Protein AF-A0A6J1PFW7-F1 (afdb_monomer_lite)

pLDDT: mean 73.04, std 25.64, range [28.91, 98.62]

Foldseek 3Di:
DDDLVPDWPCNLCVVLVNNVCVVLCVVVVCGPVNLLPDDLVCLCVSADPPNDDPVVSVSCLVSSVVVCVVVVHDDDVNSVVVVVDDDDDDDDDDDDDDDDDDDDDDDDDDDDDDDDDDDDDDDDDDDDDDPDDPPDDDDDDDDDDDDDDDDDDDDDDDDDDDDDDDDDDDDDDDDDDDDDDDPPPPPPPPPCVQPPPQVVLQVVLLVVLLPDPLVVLLCVDPLSVVLLVVCVPVLDDDPVNVVVSLVSVLVVSCVSDVDDDQSSQQSVLVVVCVSRVVDDSLQAWDQQDDPDPPRRDIDHDNVVVNVVVVVVCCVVVVDPDPVRVVVVVVDDDDDDPPVVLVVLLVVLLVCLQVDADPVVSVLSSLVSNVVVLVCCVVVVPPQDPVNSCVSNVSHCVDPCNVVSVPPPPPDD

Structure (mmCIF, N/CA/C/O backbone):
data_AF-A0A6J1PFW7-F1
#
_entry.id   AF-A0A6J1PFW7-F1
#
loop_
_atom_site.group_PDB
_atom_site.id
_atom_site.type_symbol
_atom_site.label_atom_id
_atom_site.label_alt_id
_atom_site.label_comp_id
_atom_site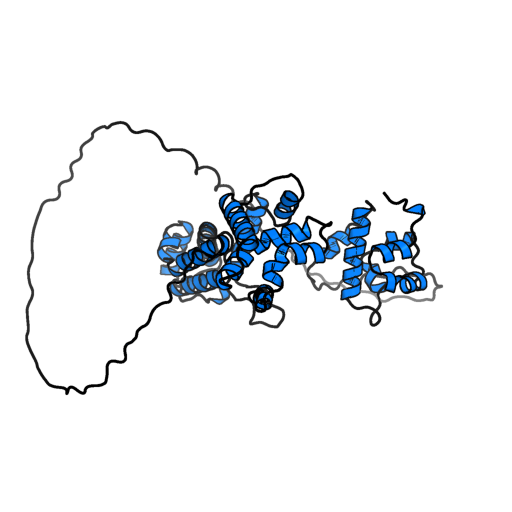.label_asym_id
_atom_site.label_entity_id
_atom_site.label_seq_id
_atom_site.pdbx_PDB_ins_code
_atom_site.Cartn_x
_atom_site.Cartn_y
_atom_site.Cartn_z
_atom_site.occupancy
_atom_site.B_iso_or_equiv
_atom_site.auth_seq_id
_atom_site.auth_comp_id
_atom_site.auth_asym_id
_atom_site.auth_atom_id
_atom_site.pdbx_PDB_model_num
ATOM 1 N N . MET A 1 1 ? 33.291 14.068 -22.274 1.00 55.75 1 MET A N 1
ATOM 2 C CA . MET A 1 1 ? 32.723 15.362 -21.840 1.00 55.75 1 MET A CA 1
ATOM 3 C C . MET A 1 1 ? 32.661 16.215 -23.092 1.00 55.75 1 MET A C 1
ATOM 5 O O . MET A 1 1 ? 33.705 16.369 -23.709 1.00 55.75 1 MET A O 1
ATOM 9 N N . MET A 1 2 ? 31.472 16.607 -23.556 1.00 68.06 2 MET A N 1
ATOM 10 C CA . MET A 1 2 ? 31.367 17.457 -24.751 1.00 68.06 2 MET A CA 1
ATOM 11 C C . MET A 1 2 ? 31.879 18.859 -24.410 1.00 68.06 2 MET A C 1
ATOM 13 O O . MET A 1 2 ? 31.658 19.324 -23.290 1.00 68.06 2 MET A O 1
ATOM 17 N N . ASP A 1 3 ? 32.567 19.518 -25.343 1.00 81.62 3 ASP A N 1
ATOM 18 C CA . ASP A 1 3 ? 32.932 20.921 -25.158 1.00 81.62 3 ASP A CA 1
ATOM 19 C C . ASP A 1 3 ? 31.689 21.786 -25.388 1.00 81.62 3 ASP A C 1
ATOM 21 O O . ASP A 1 3 ? 31.262 22.018 -26.520 1.00 81.62 3 ASP A O 1
ATOM 25 N N . LEU A 1 4 ? 31.090 22.238 -24.285 1.00 84.69 4 LEU A N 1
ATOM 26 C CA . LEU A 1 4 ? 29.874 23.052 -24.278 1.00 84.69 4 LEU A CA 1
ATOM 27 C C . LEU A 1 4 ? 30.026 24.365 -25.065 1.00 84.69 4 LEU A C 1
ATOM 29 O O . LEU A 1 4 ? 29.019 24.950 -25.446 1.00 84.69 4 LEU A O 1
ATOM 33 N N . LYS A 1 5 ? 31.257 24.817 -25.344 1.00 83.31 5 LYS A N 1
ATOM 34 C CA . LYS A 1 5 ? 31.524 26.030 -26.134 1.00 83.31 5 LYS A CA 1
ATOM 35 C C . LYS A 1 5 ? 31.172 25.902 -27.619 1.00 83.31 5 LYS A C 1
ATOM 37 O O . LYS A 1 5 ? 31.080 26.924 -28.289 1.00 83.31 5 LYS A O 1
ATOM 42 N N . MET A 1 6 ? 31.012 24.678 -28.124 1.00 90.31 6 MET A N 1
ATOM 43 C CA . MET A 1 6 ? 30.677 24.392 -29.527 1.00 90.31 6 MET A CA 1
ATOM 44 C C . MET A 1 6 ? 29.214 23.965 -29.728 1.00 90.31 6 MET A C 1
ATOM 46 O O . MET A 1 6 ? 28.805 23.743 -30.862 1.00 90.31 6 MET A O 1
ATOM 50 N N . LEU A 1 7 ? 28.435 23.806 -28.652 1.00 94.81 7 LEU A N 1
ATOM 51 C CA . LEU A 1 7 ? 27.073 23.271 -28.720 1.00 94.81 7 LEU A CA 1
ATOM 52 C C . LEU A 1 7 ? 26.054 24.376 -29.018 1.00 94.81 7 LEU A C 1
ATOM 54 O O . LEU A 1 7 ? 25.975 25.363 -28.287 1.00 94.81 7 LEU A O 1
ATOM 58 N N . THR A 1 8 ? 25.226 24.189 -30.043 1.00 96.81 8 THR A N 1
ATOM 59 C CA . THR A 1 8 ? 24.059 25.048 -30.284 1.00 96.81 8 THR A CA 1
ATOM 60 C C . THR A 1 8 ? 22.842 24.574 -29.478 1.00 96.81 8 THR A C 1
ATOM 62 O O . THR A 1 8 ? 22.792 23.440 -28.991 1.00 96.81 8 THR A O 1
ATOM 65 N N . VAL A 1 9 ? 21.813 25.422 -29.361 1.00 97.00 9 VAL A N 1
ATOM 66 C CA . VAL A 1 9 ? 20.511 25.009 -28.798 1.00 97.00 9 VAL A CA 1
ATOM 67 C C . VAL A 1 9 ? 19.882 23.896 -29.648 1.00 97.00 9 VAL A C 1
ATOM 69 O O . VAL A 1 9 ? 19.279 22.973 -29.105 1.00 97.00 9 VAL A O 1
ATOM 72 N N . GLU A 1 10 ? 20.085 23.925 -30.966 1.00 97.44 10 GLU A N 1
ATOM 73 C CA . GLU A 1 10 ? 19.604 22.896 -31.892 1.00 97.44 10 GLU A CA 1
ATOM 74 C C . GLU A 1 10 ? 20.256 21.532 -31.627 1.00 97.44 10 GLU A C 1
ATOM 76 O O . GLU A 1 10 ? 19.561 20.519 -31.593 1.00 97.44 10 GLU A O 1
ATOM 81 N N . ASP A 1 11 ? 21.565 21.489 -31.361 1.00 96.94 11 ASP A N 1
ATOM 82 C CA . ASP A 1 11 ? 22.269 20.250 -30.996 1.00 96.94 11 ASP A CA 1
ATOM 83 C C . ASP A 1 11 ? 21.753 19.672 -29.672 1.00 96.94 11 ASP A C 1
ATOM 85 O O . ASP A 1 11 ? 21.602 18.455 -29.528 1.00 96.94 11 ASP A O 1
ATOM 89 N N . ILE A 1 12 ? 21.447 20.531 -28.696 1.00 96.75 12 ILE A N 1
ATOM 90 C CA . ILE A 1 12 ? 20.869 20.109 -27.414 1.00 96.75 12 ILE A CA 1
ATOM 91 C C . ILE A 1 12 ? 19.459 19.542 -27.626 1.00 96.75 12 ILE A C 1
ATOM 93 O O . ILE A 1 12 ? 19.157 18.454 -27.132 1.00 96.75 12 ILE A O 1
ATOM 97 N N . LEU A 1 13 ? 18.612 20.221 -28.407 1.00 96.69 13 LEU A N 1
ATOM 98 C CA . LEU A 1 13 ? 17.257 19.760 -28.723 1.00 96.69 13 LEU A CA 1
ATOM 99 C C . LEU A 1 13 ? 17.258 18.445 -29.522 1.00 96.69 13 LEU A C 1
ATOM 101 O O . LEU A 1 13 ? 16.447 17.567 -29.219 1.00 96.69 13 LEU A O 1
ATOM 105 N N . LYS A 1 14 ? 18.199 18.256 -30.459 1.00 96.44 14 LYS A N 1
ATOM 106 C CA . LYS A 1 14 ? 18.432 16.985 -31.177 1.00 96.44 14 LYS A CA 1
ATOM 107 C C . LYS A 1 14 ? 18.794 15.856 -30.218 1.00 96.44 14 LYS A C 1
ATOM 109 O O . LYS A 1 14 ? 18.128 14.824 -30.211 1.00 96.44 14 LYS A O 1
ATOM 114 N N . ASN A 1 15 ? 19.780 16.077 -29.347 1.00 94.94 15 ASN A N 1
ATOM 115 C CA . ASN A 1 15 ? 20.181 15.110 -28.317 1.00 94.94 15 ASN A CA 1
ATOM 116 C C . ASN A 1 15 ? 19.056 14.811 -27.305 1.00 94.94 15 ASN A C 1
ATOM 118 O O . ASN A 1 15 ? 19.010 13.729 -26.722 1.00 94.94 15 ASN A O 1
ATOM 122 N N . MET A 1 16 ? 18.127 15.748 -27.108 1.00 96.19 16 MET A N 1
ATOM 123 C CA . MET A 1 16 ? 16.919 15.562 -26.305 1.00 96.19 16 MET A CA 1
ATOM 124 C C . MET A 1 16 ? 15.757 14.906 -27.073 1.00 96.19 16 MET A C 1
ATOM 126 O O . MET A 1 16 ? 14.728 14.663 -26.452 1.00 96.19 16 MET A O 1
ATOM 130 N N . GLU A 1 17 ? 15.866 14.563 -28.361 1.00 96.25 17 GLU A N 1
ATOM 131 C CA . GLU A 1 17 ? 14.749 14.057 -29.194 1.00 96.25 17 GLU A CA 1
ATOM 132 C C . GLU A 1 17 ? 13.573 15.061 -29.308 1.00 96.25 17 GLU A C 1
ATOM 134 O O . GLU A 1 17 ? 12.401 14.682 -29.397 1.00 96.25 17 GLU A O 1
ATOM 139 N N . MET A 1 18 ? 13.877 16.362 -29.266 1.00 95.94 18 MET A N 1
ATOM 140 C CA . MET A 1 18 ? 12.913 17.472 -29.268 1.00 95.94 18 MET A CA 1
ATOM 141 C C . MET A 1 18 ? 13.126 18.434 -30.454 1.00 95.94 18 MET A C 1
ATOM 143 O O . MET A 1 18 ? 12.781 19.608 -30.371 1.00 95.94 18 MET A O 1
ATOM 147 N N . SER A 1 19 ? 13.656 17.944 -31.580 1.00 96.12 19 SER A N 1
ATOM 148 C CA . SER A 1 19 ? 13.977 18.747 -32.777 1.00 96.12 19 SER A CA 1
ATOM 149 C C . SER A 1 19 ? 12.834 19.580 -33.360 1.00 96.12 19 SER A C 1
ATOM 151 O O . SER A 1 19 ? 13.060 20.632 -33.948 1.00 96.12 19 SER A O 1
ATOM 153 N N . HIS A 1 20 ? 11.583 19.167 -33.152 1.00 94.88 20 HIS A N 1
ATOM 154 C CA . HIS A 1 20 ? 10.405 19.946 -33.548 1.00 94.88 20 HIS A CA 1
ATOM 155 C C . HIS A 1 20 ? 10.293 21.304 -32.820 1.00 94.88 20 HIS A C 1
ATOM 157 O O . HIS A 1 20 ? 9.489 22.142 -33.218 1.00 94.88 20 HIS A O 1
ATOM 163 N N . LEU A 1 21 ? 11.096 21.537 -31.774 1.00 95.25 21 LEU A N 1
ATOM 164 C CA . LEU A 1 21 ? 11.181 22.804 -31.048 1.00 95.25 21 LEU A CA 1
ATOM 165 C C . LEU A 1 21 ? 12.266 23.757 -31.573 1.00 95.25 21 LEU A C 1
ATOM 167 O O . LEU A 1 21 ? 12.290 24.906 -31.141 1.00 95.25 21 LEU A O 1
ATOM 171 N N . GLU A 1 22 ? 13.144 23.326 -32.487 1.00 96.00 22 GLU A N 1
ATOM 172 C CA . GLU A 1 22 ? 14.289 24.124 -32.969 1.00 96.00 22 GLU A CA 1
ATOM 173 C C . GLU A 1 22 ? 13.843 25.491 -33.509 1.00 96.00 22 GLU A C 1
ATOM 175 O O . GLU A 1 22 ? 14.268 26.537 -33.013 1.00 96.00 22 GLU A O 1
ATOM 180 N N . SER A 1 23 ? 12.889 25.497 -34.446 1.00 94.56 23 SER A N 1
ATOM 181 C CA . SER A 1 23 ? 12.319 26.733 -34.997 1.00 94.56 23 SER A CA 1
ATOM 182 C C . SER A 1 23 ? 11.621 27.586 -33.937 1.00 94.56 23 SER A C 1
ATOM 184 O O . SER A 1 23 ? 11.619 28.807 -34.040 1.00 94.56 23 SER A O 1
ATOM 186 N N . HIS A 1 24 ? 11.039 26.973 -32.904 1.00 95.06 24 HIS A N 1
ATOM 187 C CA . HIS A 1 24 ? 10.330 27.705 -31.856 1.00 95.06 24 HIS A CA 1
ATOM 188 C C . HIS A 1 24 ? 11.292 28.433 -30.912 1.00 95.06 24 HIS A C 1
ATOM 190 O O . HIS A 1 24 ? 11.089 29.610 -30.623 1.00 95.06 24 HIS A O 1
ATOM 196 N N . PHE A 1 25 ? 12.376 27.780 -30.487 1.00 95.56 25 PHE A N 1
ATOM 197 C CA . PHE A 1 25 ? 13.414 28.413 -29.666 1.00 95.56 25 PHE A CA 1
ATOM 198 C C . PHE A 1 25 ? 14.147 29.517 -30.441 1.00 95.56 25 PHE A C 1
ATOM 200 O O . PHE A 1 25 ? 14.358 30.602 -29.897 1.00 95.56 25 PHE A O 1
ATOM 207 N N . SER A 1 26 ? 14.426 29.286 -31.729 1.00 95.62 26 SER A N 1
ATOM 208 C CA . SER A 1 26 ? 14.995 30.290 -32.637 1.00 95.62 26 SER A CA 1
ATOM 209 C C . SER A 1 26 ? 14.078 31.515 -32.794 1.00 95.62 26 SER A C 1
ATOM 211 O O . SER A 1 26 ? 14.507 32.644 -32.559 1.00 95.62 26 SER A O 1
ATOM 213 N N . ASN A 1 27 ? 12.781 31.308 -33.067 1.00 95.12 27 ASN A N 1
ATOM 214 C CA . ASN A 1 27 ? 11.793 32.388 -33.210 1.00 95.12 27 ASN A CA 1
ATOM 215 C C . ASN A 1 27 ? 11.582 33.212 -31.926 1.00 95.12 27 ASN A C 1
ATOM 217 O O . ASN A 1 27 ? 11.218 34.382 -32.009 1.00 95.12 27 ASN A O 1
ATOM 221 N N . ASN A 1 28 ? 11.801 32.621 -30.746 1.00 95.06 28 ASN A N 1
ATOM 222 C CA . ASN A 1 28 ? 11.724 33.317 -29.456 1.00 95.06 28 ASN A CA 1
ATOM 223 C C . ASN A 1 28 ? 13.066 33.939 -29.021 1.00 95.06 28 ASN A C 1
ATOM 225 O O . ASN A 1 28 ? 13.154 34.478 -27.920 1.00 95.06 28 ASN A O 1
ATOM 229 N N . GLY A 1 29 ? 14.111 33.873 -29.857 1.00 95.44 29 GLY A N 1
ATOM 230 C CA . GLY A 1 29 ? 15.423 34.451 -29.556 1.00 95.44 29 GLY A CA 1
ATOM 231 C C . GLY A 1 29 ? 16.147 33.780 -28.384 1.00 95.44 29 GLY A C 1
ATOM 232 O O . GLY A 1 29 ? 16.967 34.424 -27.730 1.00 95.44 29 GLY A O 1
ATOM 233 N N . VAL A 1 30 ? 15.841 32.511 -28.089 1.00 96.62 30 VAL A N 1
ATOM 234 C CA . VAL A 1 30 ? 16.453 31.775 -26.975 1.00 96.62 30 VAL A CA 1
ATOM 235 C C . VAL A 1 30 ? 17.848 31.307 -27.387 1.00 96.62 30 VAL A C 1
ATOM 237 O O . VAL A 1 30 ? 18.009 30.258 -28.010 1.00 96.62 30 VAL A O 1
ATOM 240 N N . ASP A 1 31 ? 18.862 32.095 -27.035 1.00 96.38 31 ASP A N 1
ATOM 241 C CA . ASP A 1 31 ? 20.266 31.727 -27.216 1.00 96.38 31 ASP A CA 1
ATOM 242 C C . ASP A 1 31 ? 20.717 30.644 -2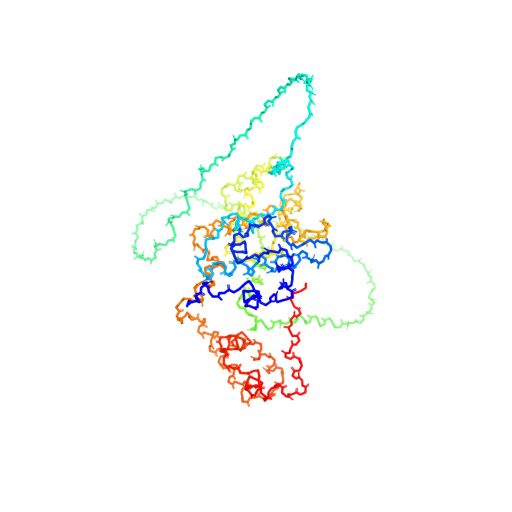6.213 1.00 96.38 31 ASP A C 1
ATOM 244 O O . ASP A 1 31 ? 19.994 30.279 -25.281 1.00 96.38 31 ASP A O 1
ATOM 248 N N . LEU A 1 32 ? 21.934 30.116 -26.391 1.00 95.62 32 LEU A N 1
ATOM 249 C CA . LEU A 1 32 ? 22.483 29.074 -25.513 1.00 95.62 32 LEU A CA 1
ATOM 250 C C . LEU A 1 32 ? 22.517 29.519 -24.043 1.00 95.62 32 LEU A C 1
ATOM 252 O O . LEU A 1 32 ? 22.197 28.735 -23.153 1.00 95.62 32 LEU A O 1
ATOM 256 N N . ASN A 1 33 ? 22.889 30.773 -23.775 1.00 95.06 33 ASN A N 1
ATOM 257 C CA . ASN A 1 33 ? 22.980 31.279 -22.411 1.00 95.06 33 ASN A CA 1
ATOM 258 C C . ASN A 1 33 ? 21.593 31.392 -21.756 1.00 95.06 33 ASN A C 1
ATOM 260 O O . ASN A 1 33 ? 21.426 31.008 -20.601 1.00 95.06 33 ASN A O 1
ATOM 264 N N . THR A 1 34 ? 20.581 31.846 -22.493 1.00 95.94 34 THR A N 1
ATOM 265 C CA . THR A 1 34 ? 19.186 31.875 -22.035 1.00 95.94 34 THR A CA 1
ATOM 266 C C . THR A 1 34 ? 18.668 30.458 -21.812 1.00 95.94 34 THR A C 1
ATOM 268 O O . THR A 1 34 ? 18.099 30.189 -20.756 1.00 95.94 34 THR A O 1
ATOM 271 N N . PHE A 1 35 ? 18.935 29.530 -22.741 1.00 96.31 35 PHE A N 1
ATOM 272 C CA . PHE A 1 35 ? 18.545 28.122 -22.631 1.00 96.31 35 PHE A CA 1
ATOM 273 C C . PHE A 1 35 ? 19.096 27.466 -21.359 1.00 96.31 35 PHE A C 1
ATOM 275 O O . PHE A 1 35 ? 18.350 26.809 -20.642 1.00 96.31 35 PHE A O 1
ATOM 282 N N . LEU A 1 36 ? 20.383 27.660 -21.050 1.00 94.94 36 LEU A N 1
ATOM 283 C CA . LEU A 1 36 ? 21.030 27.071 -19.870 1.00 94.94 36 LEU A CA 1
ATOM 284 C C . LEU A 1 36 ? 20.589 27.698 -18.535 1.00 94.94 36 LEU A C 1
ATOM 286 O O . LEU A 1 36 ? 20.841 27.119 -17.480 1.00 94.94 36 LEU A O 1
ATOM 290 N N . ASN A 1 37 ? 19.940 28.865 -18.567 1.00 94.56 37 ASN A N 1
ATOM 291 C CA . ASN A 1 37 ? 19.462 29.580 -17.382 1.00 94.56 37 ASN A CA 1
ATOM 292 C C . ASN A 1 37 ? 17.928 29.533 -17.220 1.00 94.56 37 ASN A C 1
ATOM 294 O O . ASN A 1 37 ? 17.387 30.261 -16.385 1.00 94.56 37 ASN A O 1
ATOM 298 N N . LEU A 1 38 ? 17.220 28.678 -17.973 1.00 95.31 38 LEU A N 1
ATOM 299 C CA . LEU A 1 38 ? 15.758 28.597 -17.909 1.00 95.31 38 LEU A CA 1
ATOM 300 C C . LEU A 1 38 ? 15.251 28.176 -16.525 1.00 95.31 38 LEU A C 1
ATOM 302 O O . LEU A 1 38 ? 15.610 27.118 -15.994 1.00 95.31 38 LEU A O 1
ATOM 306 N N . THR A 1 39 ? 14.349 28.985 -15.969 1.00 92.19 39 THR A N 1
ATOM 307 C CA . THR A 1 39 ? 13.608 28.680 -14.741 1.00 92.19 39 THR A CA 1
ATOM 308 C C . THR A 1 39 ? 12.314 27.913 -15.049 1.00 92.19 39 THR A C 1
ATOM 310 O O . THR A 1 39 ? 11.749 28.061 -16.137 1.00 92.19 39 THR A O 1
ATOM 313 N N . PRO A 1 40 ? 11.754 27.146 -14.089 1.00 88.31 40 PRO A N 1
ATOM 314 C CA . PRO A 1 40 ? 10.464 26.476 -14.278 1.00 88.31 40 PRO A CA 1
ATOM 315 C C . PRO A 1 40 ? 9.321 27.430 -14.652 1.00 88.31 40 PRO A C 1
ATOM 317 O O . PRO A 1 40 ? 8.431 27.052 -15.406 1.00 88.31 40 PRO A O 1
ATOM 320 N N . SER A 1 41 ? 9.354 28.678 -14.169 1.00 90.19 41 SER A N 1
ATOM 321 C CA . SER A 1 41 ? 8.343 29.701 -14.466 1.00 90.19 41 SER A CA 1
ATOM 322 C C . SER A 1 41 ? 8.431 30.277 -15.884 1.00 90.19 41 SER A C 1
ATOM 324 O O . SER A 1 41 ? 7.430 30.773 -16.393 1.00 90.19 41 SER A O 1
ATOM 326 N N . GLN A 1 42 ? 9.589 30.192 -16.545 1.00 92.88 42 GLN A N 1
ATOM 327 C CA . GLN A 1 42 ? 9.755 30.620 -17.939 1.00 92.88 42 GLN A CA 1
ATOM 328 C C . GLN A 1 42 ? 9.252 29.571 -18.938 1.00 92.88 42 GLN A C 1
ATOM 330 O O . GLN A 1 42 ? 8.884 29.922 -20.057 1.00 92.88 42 GLN A O 1
ATOM 335 N N . ILE A 1 43 ? 9.189 28.294 -18.550 1.00 90.56 43 ILE A N 1
ATOM 336 C CA . ILE A 1 43 ? 8.799 27.208 -19.458 1.00 90.56 43 ILE A CA 1
ATOM 337 C C . ILE A 1 43 ? 7.347 27.371 -19.955 1.00 90.56 43 ILE A C 1
ATOM 339 O O . ILE A 1 43 ? 7.163 27.381 -21.167 1.00 90.56 43 ILE A O 1
ATOM 343 N N . PRO A 1 44 ? 6.317 27.625 -19.124 1.00 89.62 44 PRO A N 1
ATOM 344 C CA . PRO A 1 44 ? 4.967 27.900 -19.632 1.00 89.62 44 PRO A CA 1
ATOM 345 C C . PRO A 1 44 ? 4.884 29.091 -20.602 1.00 89.62 44 PRO A C 1
ATOM 347 O O . PRO A 1 44 ? 4.057 29.078 -21.509 1.00 89.62 44 PRO A O 1
ATOM 350 N N . VAL A 1 45 ? 5.757 30.097 -20.449 1.00 91.56 45 VAL A N 1
ATOM 351 C CA . VAL A 1 45 ? 5.844 31.260 -21.354 1.00 91.56 45 VAL A CA 1
ATOM 352 C C . VAL A 1 45 ? 6.489 30.878 -22.689 1.00 91.56 45 VAL A C 1
ATOM 354 O O . VAL A 1 45 ? 6.039 31.328 -23.738 1.00 91.56 45 VAL A O 1
ATOM 357 N N . LEU A 1 46 ? 7.502 30.006 -22.663 1.00 91.69 46 LEU A N 1
ATOM 358 C CA . LEU A 1 46 ? 8.121 29.442 -23.865 1.00 91.69 46 LEU A CA 1
ATOM 359 C C . LEU A 1 46 ? 7.237 28.425 -24.591 1.00 91.69 46 LEU A C 1
ATOM 361 O O . LEU A 1 46 ? 7.496 28.152 -25.753 1.00 91.69 46 LEU A O 1
ATOM 365 N N . PHE A 1 47 ? 6.202 27.871 -23.964 1.00 90.88 47 PHE A N 1
ATOM 366 C CA . PHE A 1 47 ? 5.323 26.868 -24.575 1.00 90.88 47 PHE A CA 1
ATOM 367 C C . PHE A 1 47 ? 3.846 27.297 -24.504 1.00 90.88 47 PHE A C 1
ATOM 369 O O . PHE A 1 47 ? 3.043 26.618 -23.856 1.00 90.88 47 PHE A O 1
ATOM 376 N N . PRO A 1 48 ? 3.463 28.417 -25.149 1.00 83.94 48 PRO A N 1
ATOM 377 C CA . PRO A 1 48 ? 2.110 28.947 -25.054 1.00 83.94 48 PRO A CA 1
ATOM 378 C C . PRO A 1 48 ? 1.084 27.982 -25.660 1.00 83.94 48 PRO A C 1
ATOM 380 O O . PRO A 1 48 ? 1.262 27.440 -26.756 1.00 83.94 48 PRO A O 1
ATOM 383 N N . THR A 1 49 ? -0.031 27.799 -24.957 1.00 77.75 49 THR A N 1
ATOM 384 C CA . THR A 1 49 ? -1.222 27.142 -25.499 1.00 77.75 49 THR A CA 1
ATOM 385 C C . THR A 1 49 ? -1.898 28.058 -26.535 1.00 77.75 49 THR A C 1
ATOM 387 O O . THR A 1 49 ? -1.852 29.281 -26.391 1.00 77.75 49 THR A O 1
ATOM 390 N N . PRO A 1 50 ? -2.525 27.515 -27.598 1.00 83.81 50 PRO A N 1
ATOM 391 C CA . PRO A 1 50 ? -2.803 26.098 -27.851 1.00 83.81 50 PRO A CA 1
ATOM 392 C C . PRO A 1 50 ? -1.689 25.335 -28.593 1.00 83.81 50 PRO A C 1
ATOM 394 O O . PRO A 1 50 ? -1.852 24.142 -28.828 1.00 83.81 50 PRO A O 1
ATOM 397 N N . SER A 1 51 ? -0.585 25.985 -28.979 1.00 87.25 51 SER A N 1
ATOM 398 C CA . SER A 1 51 ? 0.436 25.396 -29.865 1.00 87.25 51 SER A CA 1
ATOM 399 C C . SER A 1 51 ? 1.187 24.198 -29.272 1.00 87.25 51 SER A C 1
ATOM 401 O O . SER A 1 51 ? 1.718 23.385 -30.023 1.00 87.25 51 SER A O 1
ATOM 403 N N . PHE A 1 52 ? 1.227 24.085 -27.942 1.00 90.94 52 PHE A N 1
ATOM 404 C CA . PHE A 1 52 ? 1.876 22.992 -27.218 1.00 90.94 52 PHE A CA 1
ATOM 405 C C . PHE A 1 52 ? 0.956 22.426 -26.142 1.00 90.94 52 PHE A C 1
ATOM 407 O O . PHE A 1 52 ? 0.204 23.164 -25.500 1.00 90.94 52 PHE A O 1
ATOM 414 N N . THR A 1 53 ? 1.032 21.115 -25.910 1.00 89.38 53 THR A N 1
ATOM 415 C CA . THR A 1 53 ? 0.280 20.476 -24.829 1.00 89.38 53 THR A CA 1
ATOM 416 C C . THR A 1 53 ? 1.027 20.590 -23.498 1.00 89.38 53 THR A C 1
ATOM 418 O O . THR A 1 53 ? 2.252 20.718 -23.446 1.00 89.38 53 THR A O 1
ATOM 421 N N . ILE A 1 54 ? 0.299 20.447 -22.387 1.00 86.12 54 ILE A N 1
ATOM 422 C CA . ILE A 1 54 ? 0.895 20.308 -21.044 1.00 86.12 54 ILE A CA 1
ATOM 423 C C . ILE A 1 54 ? 1.855 19.097 -20.997 1.00 86.12 54 ILE A C 1
ATOM 425 O O . ILE A 1 54 ? 2.867 19.126 -20.297 1.00 86.12 54 ILE A O 1
ATOM 429 N N . GLY A 1 55 ? 1.583 18.051 -21.788 1.00 86.38 55 GLY A N 1
ATOM 430 C CA . GLY A 1 55 ? 2.468 16.894 -21.934 1.00 86.38 55 GLY A CA 1
ATOM 431 C C . GLY A 1 55 ? 3.824 17.249 -22.549 1.00 86.38 55 GLY A C 1
ATOM 432 O O . GLY A 1 55 ? 4.847 16.756 -22.076 1.00 86.38 55 GLY A O 1
ATOM 433 N N . ASP A 1 56 ? 3.854 18.145 -23.539 1.00 87.62 56 ASP A N 1
ATOM 434 C CA . ASP A 1 56 ? 5.093 18.594 -24.188 1.00 87.62 56 ASP A CA 1
ATOM 435 C C . ASP A 1 56 ? 5.947 19.441 -23.240 1.00 87.62 56 ASP A C 1
ATOM 437 O O . ASP A 1 56 ? 7.158 19.227 -23.152 1.00 87.62 56 ASP A O 1
ATOM 441 N N . GLN A 1 57 ? 5.314 20.319 -22.452 1.00 91.56 57 GLN A N 1
ATOM 442 C CA . GLN A 1 57 ? 5.983 21.090 -21.396 1.00 91.56 57 GLN A CA 1
ATOM 443 C C . GLN A 1 57 ? 6.648 20.168 -20.363 1.00 91.56 57 GLN A C 1
ATOM 445 O O . GLN A 1 57 ? 7.836 20.310 -20.068 1.00 91.56 57 GLN A O 1
ATOM 450 N N . LEU A 1 58 ? 5.915 19.170 -19.854 1.00 88.12 58 LEU A N 1
ATOM 451 C CA . LEU A 1 58 ? 6.442 18.191 -18.896 1.00 88.12 58 LEU A CA 1
ATOM 452 C C . LEU A 1 58 ? 7.545 17.312 -19.510 1.00 88.12 58 LEU A C 1
ATOM 454 O O . LEU A 1 58 ? 8.544 17.010 -18.851 1.00 88.12 58 LEU A O 1
ATOM 458 N N . LYS A 1 59 ? 7.401 16.905 -20.777 1.00 93.44 59 LYS A N 1
ATOM 459 C CA . LYS A 1 59 ? 8.417 16.135 -21.511 1.00 93.44 59 LYS A CA 1
ATOM 460 C C . LYS A 1 59 ? 9.704 16.946 -21.687 1.00 93.44 59 LYS A C 1
ATOM 462 O O . LYS A 1 59 ? 10.788 16.407 -21.449 1.00 93.44 59 LYS A O 1
ATOM 467 N N . PHE A 1 60 ? 9.587 18.229 -22.039 1.00 95.62 60 PHE A N 1
ATOM 468 C CA . PHE A 1 60 ? 10.713 19.157 -22.111 1.00 95.62 60 PHE A CA 1
ATOM 469 C C . PHE A 1 60 ? 11.377 19.337 -20.741 1.00 95.62 60 PHE A C 1
ATOM 471 O O . PHE A 1 60 ? 12.578 19.102 -20.639 1.00 95.62 60 PHE A O 1
ATOM 478 N N . MET A 1 61 ? 10.615 19.646 -19.681 1.00 94.00 61 MET A N 1
ATOM 479 C CA . MET A 1 61 ? 11.145 19.809 -18.316 1.00 94.00 61 MET A CA 1
ATOM 480 C C . MET A 1 61 ? 11.978 18.605 -17.867 1.00 94.00 61 MET A C 1
ATOM 482 O O . MET A 1 61 ? 13.123 18.773 -17.460 1.00 94.00 61 MET A O 1
ATOM 486 N N . ASN A 1 62 ? 11.443 17.387 -17.993 1.00 91.19 62 ASN A N 1
ATOM 487 C CA . ASN A 1 62 ? 12.131 16.163 -17.567 1.00 91.19 62 ASN A CA 1
ATOM 488 C C . ASN A 1 62 ? 13.457 15.929 -18.317 1.00 91.19 62 ASN A C 1
ATOM 490 O O . ASN A 1 62 ? 14.473 15.566 -17.713 1.00 91.19 62 ASN A O 1
ATOM 494 N N . LYS A 1 63 ? 13.464 16.143 -19.640 1.00 95.06 63 LYS A N 1
ATOM 495 C CA . LYS A 1 63 ? 14.668 16.006 -20.474 1.00 95.06 63 LYS A CA 1
ATOM 496 C C . LYS A 1 63 ? 15.676 17.135 -20.218 1.00 95.06 63 LYS A C 1
ATOM 498 O O . LYS A 1 63 ? 16.866 16.848 -20.126 1.00 95.06 63 LYS A O 1
ATOM 503 N N . TYR A 1 64 ? 15.217 18.371 -20.011 1.00 95.25 64 TYR A N 1
ATOM 504 C CA . TYR A 1 64 ? 16.058 19.517 -19.655 1.00 95.25 64 TYR A CA 1
ATOM 505 C C . TYR A 1 64 ? 16.742 19.312 -18.294 1.00 95.25 64 TYR A C 1
ATOM 507 O O . TYR A 1 64 ? 17.962 19.425 -18.202 1.00 95.25 64 TYR A O 1
ATOM 515 N N . THR A 1 65 ? 16.005 18.893 -17.255 1.00 91.19 65 THR A N 1
ATOM 516 C CA . THR A 1 65 ? 16.604 18.550 -15.951 1.00 91.19 65 THR A CA 1
ATOM 517 C C . THR A 1 65 ? 17.664 17.461 -16.101 1.00 91.19 65 THR A C 1
ATOM 519 O O . THR A 1 65 ? 18.762 17.594 -15.564 1.00 91.19 65 THR A O 1
ATOM 522 N N . SER A 1 66 ? 17.369 16.409 -16.872 1.00 92.06 66 SER A N 1
ATOM 523 C CA . SER A 1 66 ? 18.310 15.308 -17.117 1.00 92.06 66 SER A CA 1
ATOM 524 C C . SER A 1 66 ? 19.591 15.798 -17.801 1.00 92.06 66 SER A C 1
ATOM 526 O O . SER A 1 66 ? 20.687 15.479 -17.346 1.00 92.06 66 SER A O 1
ATOM 528 N N . PHE A 1 67 ? 19.462 16.634 -18.835 1.00 94.12 67 PHE A N 1
ATOM 529 C CA . PHE A 1 67 ? 20.586 17.257 -19.537 1.00 94.12 67 PHE A CA 1
ATOM 530 C C . PHE A 1 67 ? 21.461 18.108 -18.601 1.00 94.12 67 PHE A C 1
ATOM 532 O O . PHE A 1 67 ? 22.688 17.969 -18.618 1.00 94.12 67 PHE A O 1
ATOM 539 N N . MET A 1 68 ? 20.852 18.937 -17.748 1.00 92.06 68 MET A N 1
ATOM 540 C CA . MET A 1 68 ? 21.585 19.778 -16.795 1.00 92.06 68 MET A CA 1
ATOM 541 C C . MET A 1 68 ? 22.341 18.938 -15.751 1.00 92.06 68 MET A C 1
ATOM 543 O O . MET A 1 68 ? 23.520 19.201 -15.499 1.00 92.06 68 MET A O 1
ATOM 547 N N . VAL A 1 69 ? 21.720 17.873 -15.213 1.00 89.75 69 VAL A N 1
ATOM 548 C CA . VAL A 1 69 ? 22.380 16.934 -14.281 1.00 89.75 69 VAL A CA 1
ATOM 549 C C . VAL A 1 69 ? 23.567 16.247 -14.961 1.00 89.75 69 VAL A C 1
ATOM 551 O O . VAL A 1 69 ? 24.672 16.241 -14.417 1.00 89.75 69 VAL A O 1
ATOM 554 N N . SER A 1 70 ? 23.366 15.682 -16.157 1.00 89.50 70 SER A N 1
ATOM 555 C CA . SER A 1 70 ? 24.400 14.922 -16.871 1.00 89.50 70 SER A CA 1
ATOM 556 C C . SER A 1 70 ? 25.627 15.759 -17.237 1.00 89.50 70 SER A C 1
ATOM 558 O O . SER A 1 70 ? 26.740 15.233 -17.238 1.00 89.50 70 SER A O 1
ATOM 560 N N . ASN A 1 71 ? 25.450 17.057 -17.497 1.00 89.12 71 ASN A N 1
ATOM 561 C CA . ASN A 1 71 ? 26.545 17.976 -17.817 1.00 89.12 71 ASN A CA 1
ATOM 562 C C . ASN A 1 71 ? 27.142 18.687 -16.586 1.00 89.12 71 ASN A C 1
ATOM 564 O O . ASN A 1 71 ? 28.035 19.517 -16.746 1.00 89.12 71 ASN A O 1
ATOM 568 N N . LYS A 1 72 ? 26.696 18.348 -15.363 1.00 88.44 72 LYS A N 1
ATOM 569 C CA . LYS A 1 72 ? 27.098 19.000 -14.098 1.00 88.44 72 LYS A CA 1
ATOM 570 C C . LYS A 1 72 ? 26.880 20.520 -14.104 1.00 88.44 72 LYS A C 1
ATOM 572 O O . LYS A 1 72 ? 27.643 21.265 -13.490 1.00 88.44 72 LYS A O 1
ATOM 577 N N . LEU A 1 73 ? 25.850 20.976 -14.812 1.00 85.81 73 LEU A N 1
ATOM 578 C CA . LEU A 1 73 ? 25.476 22.383 -14.857 1.00 85.81 73 LEU A CA 1
ATOM 579 C C . LEU A 1 73 ? 24.676 22.744 -13.605 1.00 85.81 73 LEU A C 1
ATOM 581 O O . LEU A 1 73 ? 24.000 21.896 -13.020 1.00 85.81 73 LEU A O 1
ATOM 585 N N . ASN A 1 74 ? 24.785 23.998 -13.167 1.00 82.25 74 ASN A N 1
ATOM 586 C CA . ASN A 1 74 ? 24.139 24.440 -11.938 1.00 82.25 74 ASN A CA 1
ATOM 587 C C . ASN A 1 74 ? 22.618 24.500 -12.137 1.00 82.25 74 ASN A C 1
ATOM 589 O O . ASN A 1 74 ? 22.102 25.402 -12.795 1.00 82.25 74 ASN A O 1
ATOM 593 N N . ILE A 1 75 ? 21.901 23.525 -11.582 1.00 77.25 75 ILE A N 1
ATOM 594 C CA . ILE A 1 75 ? 20.441 23.511 -11.585 1.00 77.25 75 ILE A CA 1
ATOM 595 C C . ILE A 1 75 ? 19.967 24.432 -10.470 1.00 77.25 75 ILE A C 1
ATOM 597 O O . ILE A 1 75 ? 20.204 24.161 -9.294 1.00 77.25 75 ILE A O 1
ATOM 601 N N . ASN A 1 76 ? 19.250 25.492 -10.842 1.00 72.94 76 ASN A N 1
ATOM 602 C CA . ASN A 1 76 ? 18.523 26.325 -9.892 1.00 72.94 76 ASN A CA 1
ATOM 603 C C . ASN A 1 76 ? 17.628 25.427 -9.012 1.00 72.94 76 ASN A C 1
ATOM 605 O O . ASN A 1 76 ? 16.827 24.656 -9.546 1.00 72.94 76 ASN A O 1
ATOM 609 N N . SER A 1 77 ? 17.768 25.498 -7.683 1.00 67.50 77 SER A N 1
ATOM 610 C CA . SER A 1 77 ? 17.116 24.573 -6.737 1.00 67.50 77 SER A CA 1
ATOM 611 C C . SER A 1 77 ? 15.594 24.526 -6.897 1.00 67.50 77 SER A C 1
ATOM 613 O O . SER A 1 77 ? 15.001 23.452 -6.776 1.00 67.50 77 SER A O 1
ATOM 615 N N . ALA A 1 78 ? 14.984 25.642 -7.312 1.00 63.53 78 ALA A N 1
ATOM 616 C CA . ALA A 1 78 ? 13.565 25.740 -7.654 1.00 63.53 78 ALA A CA 1
ATOM 617 C C . ALA A 1 78 ? 13.110 24.698 -8.700 1.00 63.53 78 ALA A C 1
ATOM 619 O O . ALA A 1 78 ? 11.961 24.260 -8.688 1.00 63.53 78 ALA A O 1
ATOM 620 N N . PHE A 1 79 ? 14.002 24.258 -9.597 1.00 70.88 79 PHE A N 1
ATOM 621 C CA . PHE A 1 79 ? 13.700 23.217 -10.581 1.00 70.88 79 PHE A CA 1
ATOM 622 C C . PHE A 1 79 ? 13.506 21.847 -9.915 1.00 70.88 79 PHE A C 1
ATOM 624 O O . PHE A 1 79 ? 12.564 21.133 -10.251 1.00 70.88 79 PHE A O 1
ATOM 631 N N . LEU A 1 80 ? 14.338 21.497 -8.929 1.00 65.50 80 LEU A N 1
ATOM 632 C CA . LEU A 1 80 ? 14.218 20.238 -8.183 1.00 65.50 80 LEU A CA 1
ATOM 633 C C . LEU A 1 80 ? 12.992 20.239 -7.259 1.00 65.50 80 LEU A C 1
ATOM 635 O O . LEU A 1 80 ? 12.321 19.216 -7.125 1.00 65.50 80 LEU A O 1
ATOM 639 N N . GLU A 1 81 ? 12.671 21.390 -6.669 1.00 64.69 81 GLU A N 1
ATOM 640 C CA . GLU A 1 81 ? 11.497 21.570 -5.807 1.00 64.69 81 GLU A CA 1
ATOM 641 C C . GLU A 1 81 ? 10.177 21.510 -6.595 1.00 64.69 81 GLU A C 1
ATOM 643 O O . GLU A 1 81 ? 9.207 20.921 -6.113 1.00 64.69 81 GLU A O 1
ATOM 648 N N . SER A 1 82 ? 10.143 22.010 -7.837 1.00 64.19 82 SER A N 1
ATOM 649 C CA . SER A 1 82 ? 8.937 22.015 -8.687 1.00 64.19 82 SER A CA 1
ATOM 650 C C . SER A 1 82 ? 8.344 20.624 -8.969 1.00 64.19 82 SER A C 1
ATOM 652 O O . SER A 1 82 ? 7.139 20.496 -9.171 1.00 64.19 82 SER A O 1
ATOM 654 N N . PHE A 1 83 ? 9.156 19.564 -8.896 1.00 50.72 83 PHE A N 1
ATOM 655 C CA . PHE A 1 83 ? 8.703 18.174 -9.042 1.00 50.72 83 PHE A CA 1
ATOM 656 C C . PHE A 1 83 ? 8.123 17.560 -7.755 1.00 50.72 83 PHE A C 1
ATOM 658 O O . PHE A 1 83 ? 7.707 16.400 -7.765 1.00 50.72 83 PHE A O 1
ATOM 665 N N . SER A 1 84 ? 8.132 18.288 -6.633 1.00 38.50 84 SER A N 1
ATOM 666 C CA . SER A 1 84 ? 7.756 17.759 -5.314 1.00 38.50 84 SER A CA 1
ATOM 667 C C . SER A 1 84 ? 6.378 18.202 -4.805 1.00 38.50 84 SER A C 1
ATOM 669 O O . SER A 1 84 ? 5.871 17.612 -3.849 1.00 38.50 84 SER A O 1
ATOM 671 N N . CYS A 1 85 ? 5.740 19.181 -5.455 1.00 32.19 85 CYS A N 1
ATOM 672 C CA . CYS A 1 85 ? 4.485 19.769 -4.986 1.00 32.19 85 CYS A CA 1
ATOM 673 C C . CYS A 1 85 ? 3.233 19.148 -5.624 1.00 32.19 85 CYS A C 1
ATOM 675 O O . CYS A 1 85 ? 2.975 19.284 -6.818 1.00 32.19 85 CYS A O 1
ATOM 677 N N . THR A 1 86 ? 2.382 18.555 -4.786 1.00 34.50 86 THR A N 1
ATOM 678 C CA . THR A 1 86 ? 0.937 18.460 -5.052 1.00 34.50 86 THR A CA 1
ATOM 679 C C . THR A 1 86 ? 0.307 19.858 -5.018 1.00 34.50 86 THR A C 1
ATOM 681 O O . THR A 1 86 ? 0.747 20.675 -4.207 1.00 34.50 86 THR A O 1
ATOM 684 N N . PRO A 1 87 ? -0.732 20.155 -5.820 1.00 33.53 87 PRO A N 1
ATOM 685 C CA . PRO A 1 87 ? -1.286 21.503 -5.909 1.00 33.53 87 PRO A CA 1
ATOM 686 C C . PRO A 1 87 ? -2.021 21.912 -4.625 1.00 33.53 87 PRO A C 1
ATOM 688 O O . PRO A 1 87 ? -3.144 21.480 -4.370 1.00 33.53 87 PRO A O 1
ATOM 691 N N . SER A 1 88 ? -1.405 22.795 -3.839 1.00 29.53 88 SER A N 1
ATOM 692 C CA . SER A 1 88 ? -2.087 23.606 -2.830 1.00 29.53 88 SER A CA 1
ATOM 693 C C . SER A 1 88 ? -2.496 24.941 -3.454 1.00 29.53 88 SER A C 1
ATOM 695 O O . SER A 1 88 ? -1.643 25.759 -3.798 1.00 29.53 88 SER A O 1
ATOM 697 N N . LEU A 1 89 ? -3.802 25.163 -3.601 1.00 35.72 89 LEU A N 1
ATOM 698 C CA . LEU A 1 89 ? -4.363 26.441 -4.037 1.00 35.72 89 LEU A CA 1
ATOM 699 C C . LEU A 1 89 ? -4.203 27.490 -2.929 1.00 35.72 89 LEU A C 1
ATOM 701 O O . LEU A 1 89 ? -5.023 27.572 -2.020 1.00 35.72 89 LEU A O 1
ATOM 705 N N . THR A 1 90 ? -3.166 28.318 -3.033 1.00 31.19 90 THR A N 1
ATOM 706 C CA . THR A 1 90 ? -3.053 29.576 -2.284 1.00 31.19 90 THR A CA 1
ATOM 707 C C . THR A 1 90 ? -2.776 30.708 -3.258 1.00 31.19 90 THR A C 1
ATOM 709 O O . THR A 1 90 ? -1.737 30.734 -3.915 1.00 31.19 90 THR A O 1
ATOM 712 N N . SER A 1 91 ? -3.718 31.641 -3.357 1.00 37.56 91 SER A N 1
ATOM 713 C CA . SER A 1 91 ? -3.593 32.860 -4.149 1.00 37.56 91 SER A CA 1
ATOM 714 C C . SER A 1 91 ? -2.578 33.815 -3.520 1.00 37.56 91 SER A C 1
ATOM 716 O O . SER A 1 91 ? -2.848 34.393 -2.468 1.00 37.56 91 SER A O 1
ATOM 718 N N . SER A 1 92 ? -1.445 34.027 -4.182 1.00 33.19 92 SER A N 1
ATOM 719 C CA . SER A 1 92 ? -0.494 35.089 -3.850 1.00 33.19 92 SER A CA 1
ATOM 720 C C . SER A 1 92 ? -0.147 35.890 -5.104 1.00 33.19 92 SER A C 1
ATOM 722 O O . SER A 1 92 ? 0.401 35.381 -6.079 1.00 33.19 92 SER A O 1
ATOM 724 N N . SER A 1 93 ? -0.507 37.171 -5.085 1.00 38.53 93 SER A N 1
ATOM 725 C CA . SER A 1 93 ? -0.166 38.137 -6.125 1.00 38.53 93 SER A CA 1
ATOM 726 C C . SER A 1 93 ? 1.303 38.545 -6.005 1.00 38.53 93 SER A C 1
ATOM 728 O O . SER A 1 93 ? 1.681 39.168 -5.012 1.00 38.53 93 SER A O 1
ATOM 730 N N . SER A 1 94 ? 2.117 38.253 -7.019 1.00 33.59 94 SER A N 1
ATOM 731 C CA . SER A 1 94 ? 3.464 38.812 -7.165 1.00 33.59 94 SER A CA 1
ATOM 732 C C . SER A 1 94 ? 3.538 39.712 -8.400 1.00 33.59 94 SER A C 1
ATOM 734 O O . SER A 1 94 ? 3.030 39.388 -9.473 1.00 33.59 94 SER A O 1
ATOM 736 N N . SER A 1 95 ? 4.125 40.892 -8.220 1.00 32.22 95 SER A N 1
ATOM 737 C CA . SER A 1 95 ? 4.232 41.935 -9.238 1.00 32.22 95 SER A CA 1
ATOM 738 C C . SER A 1 95 ? 5.321 41.639 -10.277 1.00 32.22 95 SER A C 1
ATOM 740 O O . SER A 1 95 ? 6.355 41.038 -9.986 1.00 32.22 95 SER A O 1
ATOM 742 N N . LEU A 1 96 ? 5.084 42.101 -11.507 1.00 37.66 96 LEU A N 1
ATOM 743 C CA . LEU A 1 96 ? 6.036 42.042 -12.619 1.00 37.66 96 LEU A CA 1
ATOM 744 C C . LEU A 1 96 ? 7.151 43.099 -12.471 1.00 37.66 96 LEU A C 1
ATOM 746 O O . LEU A 1 96 ? 6.897 44.176 -11.926 1.00 37.66 96 LEU A O 1
ATOM 750 N N . PRO A 1 97 ? 8.357 42.862 -13.024 1.00 32.09 97 PRO A N 1
ATOM 751 C CA . PRO A 1 97 ? 9.361 43.908 -13.194 1.00 32.09 97 PRO A CA 1
ATOM 752 C C . PRO A 1 97 ? 8.957 44.871 -14.326 1.00 32.09 97 PRO A C 1
ATOM 754 O O . PRO A 1 97 ? 8.773 44.468 -15.475 1.00 32.09 97 PRO A O 1
ATOM 757 N N . THR A 1 98 ? 8.826 46.158 -14.003 1.00 32.75 98 THR A N 1
ATOM 758 C CA . THR A 1 98 ? 8.372 47.197 -14.941 1.00 32.75 98 THR A CA 1
ATOM 759 C C . THR A 1 98 ? 9.453 47.607 -15.944 1.00 32.75 98 THR A C 1
ATOM 761 O O . THR A 1 98 ? 10.558 47.998 -15.571 1.00 32.75 98 THR A O 1
ATOM 764 N N . VAL A 1 99 ? 9.093 47.612 -17.230 1.00 34.34 99 VAL A N 1
ATOM 765 C CA . VAL A 1 99 ? 9.862 48.243 -18.315 1.00 34.34 99 VAL A CA 1
ATOM 766 C C . VAL A 1 99 ? 9.653 49.764 -18.287 1.00 34.34 99 VAL A C 1
ATOM 768 O O . VAL A 1 99 ? 8.524 50.237 -18.183 1.00 34.34 99 VAL A O 1
ATOM 771 N N . ASN A 1 100 ? 10.736 50.537 -18.416 1.00 32.84 100 ASN A N 1
ATOM 772 C CA . ASN A 1 100 ? 10.727 52.006 -18.374 1.00 32.84 100 ASN A CA 1
ATOM 773 C C . ASN A 1 100 ? 9.715 52.661 -19.339 1.00 32.84 100 ASN A C 1
ATOM 775 O O . ASN A 1 100 ? 9.869 52.528 -20.555 1.00 32.84 100 ASN A O 1
ATOM 779 N N . ARG A 1 101 ? 8.801 53.501 -18.817 1.00 31.08 101 ARG A N 1
ATOM 780 C CA . ARG A 1 101 ? 8.226 54.661 -19.537 1.00 31.08 101 ARG A CA 1
ATOM 781 C C . ARG A 1 101 ? 7.661 55.751 -18.598 1.00 31.08 101 ARG A C 1
ATOM 783 O O . ARG A 1 101 ? 6.944 55.465 -17.652 1.00 31.08 101 ARG A O 1
ATOM 790 N N . ILE A 1 102 ? 8.056 56.980 -18.942 1.00 33.12 102 ILE A N 1
ATOM 791 C CA . ILE A 1 102 ? 7.652 58.370 -18.605 1.00 33.12 102 ILE A CA 1
ATOM 792 C C . ILE A 1 102 ? 6.339 58.582 -17.784 1.00 33.12 102 ILE A C 1
ATOM 794 O O . ILE A 1 102 ? 5.348 57.911 -18.058 1.00 33.12 102 ILE A O 1
ATOM 798 N N . PRO A 1 103 ? 6.295 59.548 -16.827 1.00 38.16 103 PRO A N 1
ATOM 799 C CA . PRO A 1 103 ? 5.244 59.658 -15.799 1.00 38.16 103 PRO A CA 1
ATOM 800 C C . PRO A 1 103 ? 4.096 60.638 -16.119 1.00 38.16 103 PRO A C 1
ATOM 802 O O . PRO A 1 103 ? 4.281 61.574 -16.894 1.00 38.16 103 PRO A O 1
ATOM 805 N N . LEU A 1 104 ? 2.961 60.505 -15.408 1.00 30.27 104 LEU A N 1
ATOM 806 C CA . LEU A 1 104 ? 1.954 61.569 -15.230 1.00 30.27 104 LEU A CA 1
ATOM 807 C C . LEU A 1 104 ? 1.072 61.371 -13.965 1.00 30.27 104 LEU A C 1
ATOM 809 O O . LEU A 1 104 ? 0.293 60.433 -13.889 1.00 30.27 104 LEU A O 1
ATOM 813 N N . ASN A 1 105 ? 1.215 62.313 -13.024 1.00 31.03 105 ASN A N 1
ATOM 814 C CA . ASN A 1 105 ? 0.275 62.876 -12.030 1.00 31.03 105 ASN A CA 1
ATOM 815 C C . ASN A 1 105 ? -0.663 62.079 -11.072 1.00 31.03 105 ASN A C 1
ATOM 817 O O . ASN A 1 105 ? -1.441 61.211 -11.445 1.00 31.03 105 ASN A O 1
ATOM 821 N N . SER A 1 106 ? -0.709 62.657 -9.855 1.00 32.88 106 SER A N 1
ATOM 822 C CA . SER A 1 106 ? -1.826 62.842 -8.896 1.00 32.88 106 SER A CA 1
ATOM 823 C C . SER A 1 106 ? -2.371 61.698 -8.012 1.00 32.88 106 SER A C 1
ATOM 825 O O . SER A 1 106 ? -3.345 61.052 -8.370 1.00 32.88 106 SER A O 1
ATOM 827 N N . SER A 1 107 ? -1.840 61.655 -6.776 1.00 34.69 107 SER A N 1
ATOM 828 C CA . SER A 1 107 ? -2.531 62.035 -5.510 1.00 34.69 107 SER A CA 1
ATOM 829 C C . SER A 1 107 ? -3.682 61.168 -4.921 1.00 34.69 107 SER A C 1
ATOM 831 O O . SER A 1 107 ? -4.277 60.367 -5.632 1.00 34.69 107 SER A O 1
ATOM 833 N N . PRO A 1 108 ? -3.960 61.257 -3.592 1.00 44.91 108 PRO A N 1
ATOM 834 C CA . PRO A 1 108 ? -4.214 60.050 -2.788 1.00 44.91 108 PRO A CA 1
ATOM 835 C C . PRO A 1 108 ? -5.561 60.007 -2.034 1.00 44.91 108 PRO A C 1
ATOM 837 O O . PRO A 1 108 ? -6.215 61.033 -1.858 1.00 44.91 108 PRO A O 1
ATOM 840 N N . ILE A 1 109 ? -5.915 58.827 -1.502 1.00 35.47 109 ILE A N 1
ATOM 841 C CA . ILE A 1 109 ? -6.962 58.621 -0.478 1.00 35.47 109 ILE A CA 1
ATOM 842 C C . ILE A 1 109 ? -6.429 57.654 0.602 1.00 35.47 109 ILE A C 1
ATOM 844 O O . ILE A 1 109 ? -5.536 56.850 0.328 1.00 35.47 109 ILE A O 1
ATOM 848 N N . THR A 1 110 ? -6.923 57.810 1.832 1.00 33.47 110 THR A N 1
ATOM 849 C CA . THR A 1 110 ? -6.374 57.302 3.100 1.00 33.47 110 THR A CA 1
ATOM 850 C C . THR A 1 110 ? -7.225 56.194 3.753 1.00 33.47 110 THR A C 1
ATOM 852 O O . THR A 1 110 ? -8.374 56.006 3.362 1.00 33.47 110 THR A O 1
ATOM 855 N N . ASP A 1 111 ? -6.648 55.545 4.783 1.00 31.02 111 ASP A N 1
ATOM 856 C CA . ASP A 1 111 ? -7.305 54.825 5.905 1.00 31.02 111 ASP A CA 1
ATOM 857 C C . ASP A 1 111 ? -8.147 53.553 5.549 1.00 31.02 111 ASP A C 1
ATOM 859 O O . ASP A 1 111 ? -8.461 53.310 4.390 1.00 31.02 111 ASP A O 1
ATOM 863 N N . GLU A 1 112 ? -8.490 52.601 6.438 1.00 31.02 112 GLU A N 1
ATOM 864 C CA . GLU A 1 112 ? -8.334 52.478 7.900 1.00 31.02 112 GLU A CA 1
ATOM 865 C C . GLU A 1 112 ? -8.330 50.980 8.362 1.00 31.02 112 GLU A C 1
ATOM 867 O O . GLU A 1 112 ? -9.038 50.151 7.798 1.00 31.02 112 GLU A O 1
ATOM 872 N N . ILE A 1 113 ? -7.508 50.654 9.374 1.00 33.34 113 ILE A N 1
ATOM 873 C CA . ILE A 1 113 ? -7.645 49.678 10.500 1.00 33.34 113 ILE A CA 1
ATOM 874 C C . ILE A 1 113 ? -8.673 48.501 10.411 1.00 33.34 113 ILE A C 1
ATOM 876 O O . ILE A 1 113 ? -9.869 48.755 10.336 1.00 33.34 113 ILE A O 1
ATOM 880 N N . LEU A 1 114 ? -8.247 47.233 10.654 1.00 31.52 114 LEU A N 1
ATOM 881 C CA . LEU A 1 114 ? -8.503 46.484 11.926 1.00 31.52 114 LEU A CA 1
ATOM 882 C C . LEU A 1 114 ? -7.838 45.086 12.036 1.00 31.52 114 LEU A C 1
ATOM 884 O O . LEU A 1 114 ? -7.645 44.382 11.048 1.00 31.52 114 LEU A O 1
ATOM 888 N N . ASP A 1 115 ? -7.526 44.689 13.276 1.00 29.44 115 ASP A N 1
ATOM 889 C CA . ASP A 1 115 ? -6.910 43.414 13.682 1.00 29.44 115 ASP A CA 1
ATOM 890 C C . ASP A 1 115 ? -7.842 42.185 13.625 1.00 29.44 115 ASP A C 1
ATOM 892 O O . ASP A 1 115 ? -9.052 42.295 13.818 1.00 29.44 115 ASP A O 1
ATOM 896 N N . THR A 1 116 ? -7.264 40.974 13.568 1.00 32.22 116 THR A N 1
ATOM 897 C CA . THR A 1 116 ? -7.350 40.024 14.710 1.00 32.22 116 THR A CA 1
ATOM 898 C C . THR A 1 116 ? -6.402 38.823 14.584 1.00 32.22 116 THR A C 1
ATOM 900 O O . THR A 1 116 ? -6.225 38.231 13.522 1.00 32.22 116 THR A O 1
ATOM 903 N N . ASN A 1 117 ? -5.800 38.449 15.717 1.00 29.20 117 ASN A N 1
ATOM 904 C CA . ASN A 1 117 ? -4.971 37.251 15.888 1.00 29.20 117 ASN A CA 1
ATOM 905 C C . ASN A 1 117 ? -5.794 35.953 15.797 1.00 29.20 117 ASN A C 1
ATOM 907 O O . ASN A 1 117 ? -6.973 35.953 16.147 1.00 29.20 117 ASN A O 1
ATOM 911 N N . THR A 1 118 ? -5.134 34.820 15.528 1.00 30.53 118 THR A N 1
ATOM 912 C CA . THR A 1 118 ? -4.890 33.768 16.549 1.00 30.53 118 THR A CA 1
ATOM 913 C C . THR A 1 118 ? -3.970 32.687 15.974 1.00 30.53 118 THR A C 1
ATOM 915 O O . THR A 1 118 ? -4.311 32.012 15.006 1.00 30.53 118 THR A O 1
ATOM 918 N N . SER A 1 119 ? -2.797 32.525 16.586 1.00 32.06 119 SER A N 1
ATOM 919 C CA . SER A 1 119 ? -1.924 31.367 16.374 1.00 32.06 119 SER A CA 1
ATOM 920 C C . SER A 1 119 ? -2.425 30.176 17.181 1.00 32.06 119 SER A C 1
ATOM 922 O O . SER A 1 119 ? -2.827 30.370 18.320 1.00 32.06 119 SER A O 1
ATOM 924 N N . ASP A 1 120 ? -2.233 28.962 16.668 1.00 28.91 120 ASP A N 1
ATOM 925 C CA . ASP A 1 120 ? -1.873 27.829 17.524 1.00 28.91 120 ASP A CA 1
ATOM 926 C C . ASP A 1 120 ? -0.953 26.857 16.772 1.00 28.91 120 ASP A C 1
ATOM 928 O O . ASP A 1 120 ? -1.312 26.242 15.767 1.00 28.91 120 ASP A O 1
ATOM 932 N N . GLN A 1 121 ? 0.278 26.745 17.270 1.00 31.83 121 GLN A N 1
ATOM 933 C CA . GLN A 1 121 ? 1.197 25.650 16.978 1.00 31.83 121 GLN A CA 1
ATOM 934 C C . GLN A 1 121 ? 1.193 24.733 18.198 1.00 31.83 121 GLN A C 1
ATOM 936 O O . GLN A 1 121 ? 1.258 25.257 19.299 1.00 31.83 121 GLN A O 1
ATOM 941 N N . TYR A 1 122 ? 1.186 23.412 18.010 1.00 36.00 122 TYR A N 1
ATOM 942 C CA . TYR A 1 122 ? 1.978 22.422 18.766 1.00 36.00 122 TYR A CA 1
ATOM 943 C C . TYR A 1 122 ? 1.455 21.013 18.457 1.00 36.00 122 TYR A C 1
ATOM 945 O O . TYR A 1 122 ? 0.288 20.715 18.689 1.00 36.00 122 TYR A O 1
ATOM 953 N N . LEU A 1 123 ? 2.341 20.110 18.034 1.00 33.56 123 LEU A N 1
ATOM 954 C CA . LEU A 1 123 ? 2.265 18.716 18.469 1.00 33.56 123 LEU A CA 1
ATOM 955 C C . LEU A 1 123 ? 3.678 18.187 18.698 1.00 33.56 123 LEU A C 1
ATOM 957 O O . LEU A 1 123 ? 4.542 18.253 17.825 1.00 33.56 123 LEU A O 1
ATOM 961 N N . ASP A 1 124 ? 3.869 17.695 19.914 1.00 32.00 124 ASP A N 1
ATOM 962 C CA . ASP A 1 124 ? 5.120 17.203 20.468 1.00 32.00 124 ASP A CA 1
ATOM 963 C C . ASP A 1 124 ? 5.531 15.847 19.856 1.00 32.00 124 ASP A C 1
ATOM 965 O O . ASP A 1 124 ? 4.688 15.027 19.478 1.00 32.00 124 ASP A O 1
ATOM 969 N N . THR A 1 125 ? 6.839 15.603 19.751 1.00 34.47 125 THR A N 1
ATOM 970 C CA . THR A 1 125 ? 7.418 14.375 19.185 1.00 34.47 125 THR A CA 1
ATOM 971 C C . THR A 1 125 ? 8.463 13.735 20.097 1.00 34.47 125 THR A C 1
ATOM 973 O O . THR A 1 125 ? 9.549 13.366 19.645 1.00 34.47 125 THR A O 1
ATOM 976 N N . SER A 1 126 ? 8.119 13.525 21.365 1.00 36.78 126 SER A N 1
ATOM 977 C CA . SER A 1 126 ? 8.864 12.646 22.272 1.00 36.78 126 SER A CA 1
ATOM 978 C C . SER A 1 126 ? 7.935 11.689 23.017 1.00 36.78 126 SER A C 1
ATOM 980 O O . SER A 1 126 ? 7.421 12.061 24.059 1.00 36.78 126 SER A O 1
ATOM 982 N N . ASP A 1 127 ? 7.727 10.474 22.471 1.00 36.06 127 ASP A N 1
ATOM 983 C CA . ASP A 1 127 ? 7.392 9.256 23.252 1.00 36.06 127 ASP A CA 1
ATOM 984 C C . ASP A 1 127 ? 7.281 7.955 22.409 1.00 36.06 127 ASP A C 1
ATOM 986 O O . ASP A 1 127 ? 6.297 7.218 22.462 1.00 36.06 127 ASP A O 1
ATOM 990 N N . ILE A 1 128 ? 8.309 7.616 21.609 1.00 39.31 128 ILE A N 1
ATOM 991 C CA . ILE A 1 128 ? 8.480 6.242 21.071 1.00 39.31 128 ILE A CA 1
ATOM 992 C C . ILE A 1 128 ? 9.972 5.847 21.062 1.00 39.31 128 ILE A C 1
ATOM 994 O O . ILE A 1 128 ? 10.599 5.762 20.005 1.00 39.31 128 ILE A O 1
ATOM 998 N N . SER A 1 129 ? 10.529 5.579 22.250 1.00 35.69 129 SER A N 1
ATOM 999 C CA . SER A 1 129 ? 11.933 5.158 22.443 1.00 35.69 129 SER A CA 1
ATOM 1000 C C . SER A 1 129 ? 12.099 3.982 23.428 1.00 35.69 129 SER A C 1
ATOM 1002 O O . SER A 1 129 ? 13.002 4.007 24.253 1.00 35.69 129 SER A O 1
ATOM 1004 N N . LEU A 1 130 ? 11.246 2.946 23.360 1.00 34.69 130 LEU A N 1
ATOM 1005 C CA . LEU A 1 130 ? 11.346 1.738 24.215 1.00 34.69 130 LEU A CA 1
ATOM 1006 C C . LEU A 1 130 ? 10.980 0.409 23.502 1.00 34.69 130 LEU A C 1
ATOM 1008 O O . LEU A 1 130 ? 10.407 -0.491 24.107 1.00 34.69 130 LEU A O 1
ATOM 1012 N N . LEU A 1 131 ? 11.287 0.255 22.207 1.00 36.34 131 LEU A N 1
ATOM 1013 C CA . LEU A 1 131 ? 11.029 -0.996 21.459 1.00 36.34 131 LEU A CA 1
ATOM 1014 C C . LEU A 1 131 ? 12.204 -1.404 20.552 1.00 36.34 131 LEU A C 1
ATOM 1016 O O . LEU A 1 131 ? 12.056 -1.518 19.336 1.00 36.34 131 LEU A O 1
ATOM 1020 N N . SER A 1 132 ? 13.380 -1.627 21.149 1.00 39.88 132 SER A N 1
ATOM 1021 C CA . SER A 1 132 ? 14.533 -2.246 20.472 1.00 39.88 132 SER A CA 1
ATOM 1022 C C . SER A 1 132 ? 15.630 -2.673 21.465 1.00 39.88 132 SER A C 1
ATOM 1024 O O . SER A 1 132 ? 16.589 -1.926 21.657 1.00 39.88 132 SER A O 1
ATOM 1026 N N . ALA A 1 133 ? 15.492 -3.858 22.080 1.00 36.56 133 ALA A N 1
ATOM 1027 C CA . ALA A 1 133 ? 16.566 -4.512 22.850 1.00 36.56 133 ALA A CA 1
ATOM 1028 C C . ALA A 1 133 ? 16.427 -6.054 22.935 1.00 36.56 133 ALA A C 1
ATOM 1030 O O . ALA A 1 133 ? 17.351 -6.767 22.556 1.00 36.56 133 ALA A O 1
ATOM 1031 N N . ASP A 1 134 ? 15.268 -6.580 23.352 1.00 32.41 134 ASP A N 1
ATOM 1032 C CA . ASP A 1 134 ? 15.217 -7.905 24.013 1.00 32.41 134 ASP A CA 1
ATOM 1033 C C . ASP A 1 134 ? 14.753 -9.107 23.159 1.00 32.41 134 ASP A C 1
ATOM 1035 O O . ASP A 1 134 ? 14.090 -10.013 23.659 1.00 32.41 134 ASP A O 1
ATOM 1039 N N . ILE A 1 135 ? 15.089 -9.162 21.863 1.00 35.69 135 ILE A N 1
ATOM 1040 C CA . ILE A 1 135 ? 14.847 -10.370 21.041 1.00 35.69 135 ILE A CA 1
ATOM 1041 C C . ILE A 1 135 ? 16.100 -10.732 20.237 1.00 35.69 135 ILE A C 1
ATOM 1043 O O . ILE A 1 135 ? 16.160 -10.465 19.039 1.00 35.69 135 ILE A O 1
ATOM 1047 N N . LEU A 1 136 ? 17.092 -11.331 20.916 1.00 34.09 136 LEU A N 1
ATOM 1048 C CA . LEU A 1 136 ? 18.017 -12.368 20.407 1.00 34.09 136 LEU A CA 1
ATOM 1049 C C . LEU A 1 136 ? 19.134 -12.673 21.431 1.00 34.09 136 LEU A C 1
ATOM 1051 O O . LEU A 1 136 ? 20.222 -12.108 21.328 1.00 34.09 136 LEU A O 1
ATOM 1055 N N . LYS A 1 137 ? 18.866 -13.582 22.388 1.00 33.91 137 LYS A N 1
ATOM 1056 C CA . LYS A 1 137 ? 19.812 -14.533 23.034 1.00 33.91 137 LYS A CA 1
ATOM 1057 C C . LYS A 1 137 ? 19.229 -15.095 24.341 1.00 33.91 137 LYS A C 1
ATOM 1059 O O . LYS A 1 137 ? 19.375 -14.464 25.374 1.00 33.91 137 LYS A O 1
ATOM 1064 N N . GLU A 1 138 ? 18.676 -16.307 24.296 1.00 30.12 138 GLU A N 1
ATOM 1065 C CA . GLU A 1 138 ? 18.994 -17.361 25.278 1.00 30.12 138 GLU A CA 1
ATOM 1066 C C . GLU A 1 138 ? 18.398 -18.701 24.835 1.00 30.12 138 GLU A C 1
ATOM 1068 O O . GLU A 1 138 ? 17.185 -18.875 24.805 1.00 30.12 138 GLU A O 1
ATOM 1073 N N . SER A 1 139 ? 19.274 -19.639 24.465 1.00 34.66 139 SER A N 1
ATOM 1074 C CA . SER A 1 139 ? 18.929 -21.026 24.128 1.00 34.66 139 SER A CA 1
ATOM 1075 C C . SER A 1 139 ? 20.140 -21.927 24.371 1.00 34.66 139 SER A C 1
ATOM 1077 O O . SER A 1 139 ? 20.743 -22.399 23.411 1.00 34.66 139 SER A O 1
ATOM 1079 N N . GLN A 1 140 ? 20.519 -22.124 25.638 1.00 36.50 140 GLN A N 1
ATOM 1080 C CA . GLN A 1 140 ? 21.287 -23.275 26.147 1.00 36.50 140 GLN A CA 1
ATOM 1081 C C . GLN A 1 140 ? 21.567 -23.092 27.648 1.00 36.50 140 GLN A C 1
ATOM 1083 O O . GLN A 1 140 ? 22.422 -22.300 28.012 1.00 36.50 140 GLN A O 1
ATOM 1088 N N . GLU A 1 141 ? 20.863 -23.836 28.506 1.00 36.50 141 GLU A N 1
ATOM 1089 C CA . GLU A 1 141 ? 21.471 -24.900 29.325 1.00 36.50 141 GLU A CA 1
ATOM 1090 C C . GLU A 1 141 ? 20.404 -25.657 30.138 1.00 36.50 141 GLU A C 1
ATOM 1092 O O . GLU A 1 141 ? 19.548 -25.073 30.798 1.00 36.50 141 GLU A O 1
ATOM 1097 N N . LEU A 1 142 ? 20.462 -26.993 30.103 1.00 41.81 142 LEU A N 1
ATOM 1098 C CA . LEU A 1 142 ? 19.829 -27.837 31.118 1.00 41.81 142 LEU A CA 1
ATOM 1099 C C . LEU A 1 142 ? 20.849 -28.088 32.232 1.00 41.81 142 LEU A C 1
ATOM 1101 O O . LEU A 1 142 ? 21.933 -28.572 31.911 1.00 41.81 142 LEU A O 1
ATOM 1105 N N . SER A 1 143 ? 20.458 -27.963 33.511 1.00 35.16 143 SER A N 1
ATOM 1106 C CA . SER A 1 143 ? 20.721 -29.010 34.525 1.00 35.16 143 SER A CA 1
ATOM 1107 C C . SER A 1 143 ? 20.172 -28.737 35.938 1.00 35.16 143 SER A C 1
ATOM 1109 O O . SER A 1 143 ? 20.725 -27.948 36.691 1.00 35.16 143 SER A O 1
ATOM 1111 N N . ARG A 1 144 ? 19.249 -29.624 36.345 1.00 37.00 144 ARG A N 1
ATOM 1112 C CA . ARG A 1 144 ? 19.084 -30.202 37.702 1.00 37.00 144 ARG A CA 1
ATOM 1113 C C . ARG A 1 144 ? 18.454 -29.364 38.844 1.00 37.00 144 ARG A C 1
ATOM 1115 O O . ARG A 1 144 ? 18.340 -28.150 38.735 1.00 37.00 144 ARG A O 1
ATOM 1122 N N . PRO A 1 145 ? 17.917 -30.041 39.894 1.00 46.31 145 PRO A N 1
ATOM 1123 C CA . PRO A 1 145 ? 16.763 -29.528 40.637 1.00 46.31 145 PRO A CA 1
ATOM 1124 C C . PRO A 1 145 ? 16.999 -29.271 42.138 1.00 46.31 145 PRO A C 1
ATOM 1126 O O . PRO A 1 145 ? 17.871 -29.866 42.766 1.00 46.31 145 PRO A O 1
ATOM 1129 N N . SER A 1 146 ? 16.098 -28.486 42.733 1.00 32.00 146 SER A N 1
ATOM 1130 C CA . SER A 1 146 ? 15.797 -28.463 44.172 1.00 32.00 146 SER A CA 1
ATOM 1131 C C . SER A 1 146 ? 14.311 -28.098 44.312 1.00 32.00 146 SER A C 1
ATOM 1133 O O . SER A 1 146 ? 13.887 -27.058 43.825 1.00 32.00 146 SER A O 1
ATOM 1135 N N . SER A 1 147 ? 13.423 -29.017 44.695 1.00 32.91 147 SER A N 1
ATOM 1136 C CA . SER A 1 147 ? 13.144 -29.403 46.087 1.00 32.91 147 SER A CA 1
ATOM 1137 C C . SER A 1 147 ? 12.670 -28.240 46.969 1.00 32.91 147 SER A C 1
ATOM 1139 O O . SER A 1 147 ? 13.462 -27.618 47.673 1.00 32.91 147 SER A O 1
ATOM 1141 N N . SER A 1 148 ? 11.351 -28.029 47.025 1.00 36.28 148 SER A N 1
ATOM 1142 C CA . SER A 1 148 ? 10.642 -27.622 48.250 1.00 36.28 148 SER A CA 1
ATOM 1143 C C . SER A 1 148 ? 9.158 -27.983 48.161 1.00 36.28 148 SER A C 1
ATOM 1145 O O . SER A 1 148 ? 8.557 -27.924 47.092 1.00 36.28 148 SER A O 1
ATOM 1147 N N . GLN A 1 149 ? 8.598 -28.418 49.289 1.00 35.38 149 GLN A N 1
ATOM 1148 C CA . GLN A 1 149 ? 7.242 -28.952 49.423 1.00 35.38 149 GLN A CA 1
ATOM 1149 C C . GLN A 1 149 ? 6.281 -27.906 50.006 1.00 35.38 149 GLN A C 1
ATOM 1151 O O . GLN A 1 149 ? 6.627 -27.220 50.964 1.00 35.38 149 GLN A O 1
ATOM 1156 N N . SER A 1 150 ? 5.045 -27.890 49.508 1.00 35.09 150 SER A N 1
ATOM 1157 C CA . SER A 1 150 ? 3.837 -27.388 50.190 1.00 35.09 150 SER A CA 1
ATOM 1158 C C . SER A 1 150 ? 2.631 -27.856 49.358 1.00 35.09 150 SER A C 1
ATOM 1160 O O . SER A 1 150 ? 2.420 -27.400 48.244 1.00 35.09 150 SER A O 1
ATOM 1162 N N . VAL A 1 151 ? 1.951 -28.953 49.703 1.00 34.66 151 VAL A N 1
ATOM 1163 C CA . VAL A 1 151 ? 0.982 -29.092 50.810 1.00 34.66 151 VAL A CA 1
ATOM 1164 C C . VAL A 1 151 ? -0.127 -28.036 50.739 1.00 34.66 151 VAL A C 1
ATOM 1166 O O . VAL A 1 151 ? -0.091 -27.041 51.455 1.00 34.66 151 VAL A O 1
ATOM 1169 N N . ILE A 1 152 ? -1.148 -28.310 49.922 1.00 37.72 152 ILE A N 1
ATOM 1170 C CA . ILE A 1 152 ? -2.523 -27.842 50.142 1.00 37.72 152 ILE A CA 1
ATOM 1171 C C . ILE A 1 152 ? -3.454 -29.050 49.970 1.00 37.72 152 ILE A C 1
ATOM 1173 O O . ILE A 1 152 ? -3.394 -29.753 48.964 1.00 37.72 152 ILE A O 1
ATOM 1177 N N . TYR A 1 153 ? -4.288 -29.291 50.981 1.00 33.94 153 TYR A N 1
ATOM 1178 C CA . TYR A 1 153 ? -5.375 -30.271 50.960 1.00 33.94 153 TYR A CA 1
ATOM 1179 C C . TYR A 1 153 ? -6.560 -29.735 50.150 1.00 33.94 153 TYR A C 1
ATOM 1181 O O . TYR A 1 153 ? -7.009 -28.624 50.423 1.00 33.94 153 TYR A O 1
ATOM 1189 N N . ILE A 1 154 ? -7.154 -30.566 49.289 1.00 39.41 154 ILE A N 1
ATOM 1190 C CA . ILE A 1 154 ? -8.602 -30.549 49.028 1.00 39.41 154 ILE A CA 1
ATOM 1191 C C . ILE A 1 154 ? -9.079 -32.007 49.030 1.00 39.41 154 ILE A C 1
ATOM 1193 O O . ILE A 1 154 ? -8.482 -32.856 48.371 1.00 39.41 154 ILE A O 1
ATOM 1197 N N . LEU A 1 155 ? -10.107 -32.282 49.832 1.00 38.00 155 LEU A N 1
ATOM 1198 C CA . LEU A 1 155 ? -10.755 -33.588 49.974 1.00 38.00 155 LEU A CA 1
ATOM 1199 C C . LEU A 1 155 ? -11.848 -33.799 48.913 1.00 38.00 155 LEU A C 1
ATOM 1201 O O . LEU A 1 155 ? -12.297 -32.860 48.257 1.00 38.00 155 LEU A O 1
ATOM 1205 N N . GLU A 1 156 ? -12.254 -35.059 48.787 1.00 38.84 156 GLU A N 1
ATOM 1206 C CA . GLU A 1 156 ? -13.405 -35.579 48.034 1.00 38.84 156 GLU A CA 1
ATOM 1207 C C . GLU A 1 156 ? -14.719 -34.833 48.426 1.00 38.84 156 GLU A C 1
ATOM 1209 O O . GLU A 1 156 ? -14.773 -34.174 49.460 1.00 38.84 156 GLU A O 1
ATOM 1214 N N . GLU A 1 157 ? -15.820 -34.832 47.660 1.00 34.97 157 GLU A N 1
ATOM 1215 C CA . GLU A 1 157 ? -16.575 -36.040 47.301 1.00 34.97 157 GLU A CA 1
ATOM 1216 C C . GLU A 1 157 ? -17.657 -35.838 46.206 1.00 34.97 157 GLU A C 1
ATOM 1218 O O . GLU A 1 157 ? -18.145 -34.743 45.941 1.00 34.97 157 GLU A O 1
ATOM 1223 N N . SER A 1 158 ? -18.015 -36.970 45.595 1.00 35.53 158 SER A N 1
ATOM 1224 C CA . SER A 1 158 ? -19.188 -37.354 44.787 1.00 35.53 158 SER A CA 1
ATOM 1225 C C . SER A 1 158 ? -20.467 -36.479 44.776 1.00 35.53 158 SER A C 1
ATOM 1227 O O . SER A 1 158 ? -20.969 -36.096 45.824 1.00 35.53 158 SER A O 1
ATOM 1229 N N . GLN A 1 159 ? -21.152 -36.390 43.616 1.00 34.94 159 GLN A N 1
ATOM 1230 C CA . GLN A 1 159 ? -22.329 -37.241 43.282 1.00 34.94 159 GLN A CA 1
ATOM 1231 C C . GLN A 1 159 ? -23.027 -36.875 41.939 1.00 34.94 159 GLN A C 1
ATOM 1233 O O . GLN A 1 159 ? -23.332 -35.722 41.654 1.00 34.94 159 GLN A O 1
ATOM 1238 N N . LYS A 1 160 ? -23.347 -37.913 41.146 1.00 41.69 160 LYS A N 1
ATOM 1239 C CA . LYS A 1 160 ? -24.454 -37.988 40.151 1.00 41.69 160 LYS A CA 1
ATOM 1240 C C . LYS A 1 160 ? -25.695 -38.536 40.902 1.00 41.69 160 LYS A C 1
ATOM 1242 O O . LYS A 1 160 ? -25.463 -39.251 41.878 1.00 41.69 160 LYS A O 1
ATOM 1247 N N . PRO A 1 161 ? -26.967 -38.310 40.495 1.00 48.28 161 PRO A N 1
ATOM 1248 C CA . PRO A 1 161 ? -27.515 -38.564 39.149 1.00 48.28 161 PRO A CA 1
ATOM 1249 C C . PRO A 1 161 ? -28.271 -37.308 38.616 1.00 48.28 161 PRO A C 1
ATOM 1251 O O . PRO A 1 161 ? -27.760 -36.221 38.849 1.00 48.28 161 PRO A O 1
ATOM 1254 N N . SER A 1 162 ? -29.382 -37.280 37.855 1.00 39.91 162 SER A N 1
ATOM 1255 C CA . SER A 1 162 ? -30.286 -38.273 37.219 1.00 39.91 162 SER A CA 1
ATOM 1256 C C . SER A 1 162 ? -31.026 -37.651 36.018 1.00 39.91 162 SER A C 1
ATOM 1258 O O . SER A 1 162 ? -31.276 -36.449 36.003 1.00 39.91 162 SER A O 1
ATOM 1260 N N . GLU A 1 163 ? -31.449 -38.478 35.058 1.00 42.78 163 GLU A N 1
ATOM 1261 C CA . GLU A 1 163 ? -32.437 -38.129 34.017 1.00 42.78 163 GLU A CA 1
ATOM 1262 C C . GLU A 1 163 ? -33.883 -38.239 34.546 1.00 42.78 163 GLU A C 1
ATOM 1264 O O . GLU A 1 163 ? -34.117 -38.876 35.577 1.00 42.78 163 GLU A O 1
ATOM 1269 N N . PRO A 1 164 ? -34.873 -37.711 33.802 1.00 56.50 164 PRO A N 1
ATOM 1270 C CA . PRO A 1 164 ? -36.036 -38.554 33.513 1.00 56.50 164 PRO A CA 1
ATOM 1271 C C . PRO A 1 164 ? -36.459 -38.555 32.034 1.00 56.50 164 PRO A C 1
ATOM 1273 O O . PRO A 1 164 ? -36.415 -37.545 31.332 1.00 56.50 164 PRO A O 1
ATOM 1276 N N . SER A 1 165 ? -36.937 -39.713 31.579 1.00 42.41 165 SER A N 1
ATOM 1277 C CA . SER A 1 165 ? -37.448 -39.960 30.226 1.00 42.41 165 SER A CA 1
ATOM 1278 C C . SER A 1 165 ? -38.956 -39.687 30.114 1.00 42.41 165 SER A C 1
ATOM 1280 O O . SER A 1 165 ? -39.714 -40.026 31.019 1.00 42.41 165 SER A O 1
ATOM 1282 N N . THR A 1 166 ? -39.427 -39.187 28.967 1.00 41.00 166 THR A N 1
ATOM 1283 C CA . THR A 1 166 ? -40.829 -39.296 28.490 1.00 41.00 166 THR A CA 1
ATOM 1284 C C . THR A 1 166 ? -40.796 -39.079 26.967 1.00 41.00 166 THR A C 1
ATOM 1286 O O . THR A 1 166 ? -40.482 -37.991 26.504 1.00 41.00 166 THR A O 1
ATOM 1289 N N . SER A 1 167 ? -40.797 -40.131 26.145 1.00 43.16 167 SER A N 1
ATOM 1290 C CA . SER A 1 167 ? -41.959 -40.927 25.704 1.00 43.16 167 SER A CA 1
ATOM 1291 C C . SER A 1 167 ? -42.869 -40.230 24.679 1.00 43.16 167 SER A C 1
ATOM 1293 O O . SER A 1 167 ? -43.749 -39.460 25.034 1.00 43.16 167 SER A O 1
ATOM 1295 N N . GLN A 1 168 ? -42.674 -40.636 23.419 1.00 38.91 168 GLN A N 1
ATOM 1296 C CA . GLN A 1 168 ? -43.695 -40.943 22.402 1.00 38.91 168 GLN A CA 1
ATOM 1297 C C . GLN A 1 168 ? -44.795 -39.909 22.069 1.00 38.91 168 GLN A C 1
ATOM 1299 O O . GLN A 1 168 ? -45.759 -39.742 22.806 1.00 38.91 168 GLN A O 1
ATOM 1304 N N . SER A 1 169 ? -44.791 -39.435 20.817 1.00 43.38 169 SER A N 1
ATOM 1305 C CA . SER A 1 169 ? -46.013 -39.451 19.996 1.00 43.38 169 SER A CA 1
ATOM 1306 C C . SER A 1 169 ? -45.684 -39.512 18.500 1.00 43.38 169 SER A C 1
ATOM 1308 O O . SER A 1 169 ? -44.678 -38.969 18.046 1.00 43.38 169 SER A O 1
ATOM 1310 N N . SER A 1 170 ? -46.521 -40.214 17.743 1.00 43.91 170 SER A N 1
ATOM 1311 C CA . SER A 1 170 ? -46.377 -40.505 16.317 1.00 43.91 170 SER A CA 1
ATOM 1312 C C . SER A 1 170 ? -47.413 -39.748 15.483 1.00 43.91 170 SER A C 1
ATOM 1314 O O . SER A 1 170 ? -48.564 -39.645 15.894 1.00 43.91 170 SER A O 1
ATOM 1316 N N . ALA A 1 171 ? -47.048 -39.306 14.271 1.00 41.34 171 ALA A N 1
ATOM 1317 C CA . ALA A 1 171 ? -47.956 -39.311 13.113 1.00 41.34 171 ALA A CA 1
ATOM 1318 C C . ALA A 1 171 ? -47.247 -38.982 11.784 1.00 41.34 171 ALA A C 1
ATOM 1320 O O . ALA A 1 171 ? -46.492 -38.023 11.668 1.00 41.34 171 ALA A O 1
ATOM 1321 N N . HIS A 1 172 ? -47.577 -39.783 10.772 1.00 38.50 172 HIS A N 1
ATOM 1322 C CA . HIS A 1 172 ? -47.426 -39.580 9.327 1.00 38.50 172 HIS A CA 1
ATOM 1323 C C . HIS A 1 172 ? -47.084 -38.173 8.780 1.00 38.50 172 HIS A C 1
ATOM 1325 O O . HIS A 1 172 ? -47.884 -37.245 8.907 1.00 38.50 172 HIS A O 1
ATOM 1331 N N . ARG A 1 173 ? -46.119 -38.122 7.843 1.00 44.91 173 ARG A N 1
ATOM 1332 C CA . ARG A 1 173 ? -46.420 -37.570 6.506 1.00 44.91 173 ARG A CA 1
ATOM 1333 C C . ARG A 1 173 ? -45.621 -38.235 5.379 1.00 44.91 173 ARG A C 1
ATOM 1335 O O . ARG A 1 173 ? -44.475 -38.620 5.551 1.00 44.91 173 ARG A O 1
ATOM 1342 N N . LYS A 1 174 ? -46.312 -38.387 4.248 1.00 50.41 174 LYS A N 1
ATOM 1343 C CA . LYS A 1 174 ? -45.969 -39.170 3.057 1.00 50.41 174 LYS A CA 1
ATOM 1344 C C . LYS A 1 174 ? -44.599 -38.874 2.439 1.00 50.41 174 LYS A C 1
ATOM 1346 O O . LYS A 1 174 ? -44.290 -37.737 2.097 1.00 50.41 174 LYS A O 1
ATOM 1351 N N . GLU A 1 175 ? -43.903 -39.973 2.188 1.00 39.78 175 GLU A N 1
ATOM 1352 C CA . GLU A 1 175 ? -42.929 -40.202 1.126 1.00 39.78 175 GLU A CA 1
ATOM 1353 C C . GLU A 1 175 ? -43.403 -39.660 -0.237 1.00 39.78 175 GLU A C 1
ATOM 1355 O O . GLU A 1 175 ? -44.537 -39.905 -0.659 1.00 39.78 175 GLU A O 1
ATOM 1360 N N . LEU A 1 176 ? -42.521 -38.938 -0.930 1.00 47.00 176 LEU A N 1
ATOM 1361 C CA . LEU A 1 176 ? -42.638 -38.630 -2.354 1.00 47.00 176 LEU A CA 1
ATOM 1362 C C . LEU A 1 176 ? -41.213 -38.546 -2.912 1.00 47.00 176 LEU A C 1
ATOM 1364 O O . LEU A 1 176 ? -40.406 -37.739 -2.454 1.00 47.00 176 LEU A O 1
ATOM 1368 N N . GLN A 1 177 ? -40.888 -39.461 -3.822 1.00 42.53 177 GLN A N 1
ATOM 1369 C CA . GLN A 1 177 ? -39.549 -39.615 -4.384 1.00 42.53 177 GLN A CA 1
ATOM 1370 C C . GLN A 1 177 ? -39.286 -38.523 -5.429 1.00 42.53 177 GLN A C 1
ATOM 1372 O O . GLN A 1 177 ? -40.059 -38.377 -6.370 1.00 42.53 177 GLN A O 1
ATOM 1377 N N . GLU A 1 178 ? -38.165 -37.816 -5.294 1.00 42.47 178 GLU A N 1
ATOM 1378 C CA . GLU A 1 178 ? -37.579 -36.950 -6.326 1.00 42.47 178 GLU A CA 1
ATOM 1379 C C . GLU A 1 178 ? -36.106 -37.367 -6.535 1.00 42.47 178 GLU A C 1
ATOM 1381 O O . GLU A 1 178 ? -35.469 -37.831 -5.580 1.00 42.47 178 GLU A O 1
ATOM 1386 N N . PRO A 1 179 ? -35.545 -37.291 -7.758 1.00 46.72 179 PRO A N 1
ATOM 1387 C CA . PRO A 1 179 ? -34.336 -38.039 -8.092 1.00 46.72 179 PRO A CA 1
ATOM 1388 C C . PRO A 1 179 ? -33.048 -37.401 -7.563 1.00 46.72 179 PRO A C 1
ATOM 1390 O O . PRO A 1 179 ? -32.820 -36.197 -7.684 1.00 46.72 179 PRO A O 1
ATOM 1393 N N . LEU A 1 180 ? -32.136 -38.252 -7.087 1.00 35.88 180 LEU A N 1
ATOM 1394 C CA . LEU A 1 180 ? -30.762 -37.897 -6.726 1.00 35.88 180 LEU A CA 1
ATOM 1395 C C . LEU A 1 180 ? -30.002 -37.303 -7.928 1.00 35.88 180 LEU A C 1
ATOM 1397 O O . LEU A 1 180 ? -29.412 -38.028 -8.730 1.00 35.88 180 LEU A O 1
ATOM 1401 N N . ARG A 1 181 ? -29.963 -35.969 -8.036 1.00 37.72 181 ARG A N 1
ATOM 1402 C CA . ARG A 1 181 ? -29.004 -35.267 -8.900 1.00 37.72 181 ARG A CA 1
ATOM 1403 C C . ARG A 1 181 ? -27.662 -35.159 -8.182 1.00 37.72 181 ARG A C 1
ATOM 1405 O O . ARG A 1 181 ? -27.509 -34.381 -7.245 1.00 37.72 181 ARG A O 1
ATOM 1412 N N . SER A 1 182 ? -26.696 -35.943 -8.650 1.00 39.06 182 SER A N 1
ATOM 1413 C CA . SER A 1 182 ? -25.342 -36.051 -8.103 1.00 39.06 182 SER A CA 1
ATOM 1414 C C . SER A 1 182 ? -24.614 -34.702 -8.063 1.00 39.06 182 SER A C 1
ATOM 1416 O O . SER A 1 182 ? -24.117 -34.215 -9.080 1.00 39.06 182 SER A O 1
ATOM 1418 N N . SER A 1 183 ? -24.504 -34.110 -6.875 1.00 39.16 183 SER A N 1
ATOM 1419 C CA . SER A 1 183 ? -23.717 -32.904 -6.621 1.00 39.16 183 SER A CA 1
ATOM 1420 C C . SER A 1 183 ? -22.223 -33.232 -6.522 1.00 39.16 183 SER A C 1
ATOM 1422 O O . SER A 1 183 ? -21.620 -33.185 -5.451 1.00 39.16 183 SER A O 1
ATOM 1424 N N . ASN A 1 184 ? -21.593 -33.512 -7.667 1.00 39.91 184 ASN A N 1
ATOM 1425 C CA . ASN A 1 184 ? -20.132 -33.547 -7.778 1.00 39.91 184 ASN A CA 1
ATOM 1426 C C . ASN A 1 184 ? -19.560 -32.122 -7.688 1.00 39.91 184 ASN A C 1
ATOM 1428 O O . ASN A 1 184 ? -19.062 -31.567 -8.668 1.00 39.91 184 ASN A O 1
ATOM 1432 N N . LEU A 1 185 ? -19.622 -31.526 -6.494 1.00 39.50 185 LEU A N 1
ATOM 1433 C CA . LEU A 1 185 ? -18.949 -30.273 -6.172 1.00 39.50 185 LEU A CA 1
ATOM 1434 C C . LEU A 1 185 ? -17.455 -30.543 -5.940 1.00 39.50 185 LEU A C 1
ATOM 1436 O O . LEU A 1 185 ? -16.935 -30.420 -4.830 1.00 39.50 185 LEU A O 1
ATOM 1440 N N . VAL A 1 186 ? -16.764 -30.939 -7.010 1.00 35.00 186 VAL A N 1
ATOM 1441 C CA . VAL A 1 186 ? -15.304 -31.016 -7.032 1.00 35.00 186 VAL A CA 1
ATOM 1442 C C . VAL A 1 186 ? -14.785 -29.592 -6.875 1.00 35.00 186 VAL A C 1
ATOM 1444 O O . VAL A 1 186 ? -14.736 -28.830 -7.840 1.00 35.00 186 VAL A O 1
ATOM 1447 N N . LYS A 1 187 ? -14.403 -29.217 -5.648 1.00 39.94 187 LYS A N 1
ATOM 1448 C CA . LYS A 1 187 ? -13.549 -28.046 -5.431 1.00 39.94 187 LYS A CA 1
ATOM 1449 C C . LYS A 1 187 ? -12.289 -28.279 -6.273 1.00 39.94 187 LYS A C 1
ATOM 1451 O O . LYS A 1 187 ? -11.613 -29.279 -6.019 1.00 39.94 187 LYS A O 1
ATOM 1456 N N . PRO A 1 188 ? -11.971 -27.435 -7.272 1.00 35.59 188 PRO A N 1
ATOM 1457 C CA . PRO A 1 188 ? -10.747 -27.609 -8.031 1.00 35.59 188 PRO A CA 1
ATOM 1458 C C . PRO A 1 188 ? -9.583 -27.429 -7.062 1.00 35.59 188 PRO A C 1
ATOM 1460 O O . PRO A 1 188 ? -9.397 -26.354 -6.489 1.00 35.59 188 PRO A O 1
ATOM 1463 N N . LEU A 1 189 ? -8.832 -28.507 -6.844 1.00 35.16 189 LEU A N 1
ATOM 1464 C CA . LEU A 1 189 ? -7.610 -28.477 -6.061 1.00 35.16 189 LEU A CA 1
ATOM 1465 C C . LEU A 1 189 ? -6.607 -27.639 -6.863 1.00 35.16 189 LEU A C 1
ATOM 1467 O O . LEU A 1 189 ? -5.998 -28.140 -7.806 1.00 35.16 189 LEU A O 1
ATOM 1471 N N . LEU A 1 190 ? -6.511 -26.339 -6.563 1.00 43.06 190 LEU A N 1
ATOM 1472 C CA . LEU A 1 190 ? -5.560 -25.464 -7.242 1.00 43.06 190 LEU A CA 1
ATOM 1473 C C . LEU A 1 190 ? -4.150 -25.975 -6.948 1.00 43.06 190 LEU A C 1
ATOM 1475 O O . LEU A 1 190 ? -3.688 -25.924 -5.805 1.00 43.06 190 LEU A O 1
ATOM 1479 N N . ASP A 1 191 ? -3.472 -26.445 -7.990 1.00 42.50 191 ASP A N 1
ATOM 1480 C CA . ASP A 1 191 ? -2.065 -26.807 -7.920 1.00 42.50 191 ASP A CA 1
ATOM 1481 C C . ASP A 1 191 ? -1.231 -25.528 -7.737 1.00 42.50 191 ASP A C 1
ATOM 1483 O O . ASP A 1 191 ? -0.854 -24.824 -8.676 1.00 42.50 191 ASP A O 1
ATOM 1487 N N . ASN A 1 192 ? -1.001 -25.183 -6.470 1.00 49.50 192 ASN A N 1
ATOM 1488 C CA . ASN A 1 192 ? -0.323 -23.957 -6.058 1.00 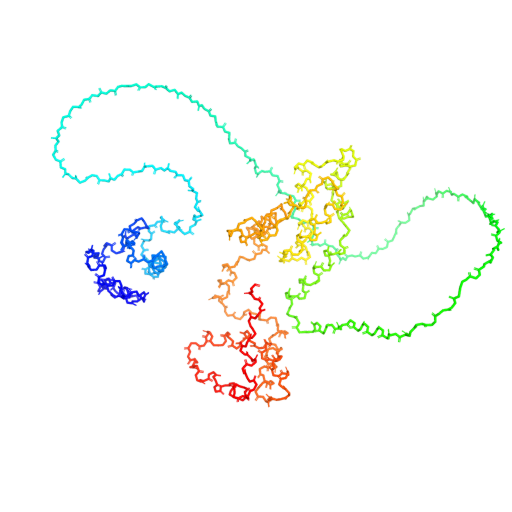49.50 192 ASN A CA 1
ATOM 1489 C C . ASN A 1 192 ? 1.200 -23.989 -6.307 1.00 49.50 192 ASN A C 1
ATOM 1491 O O . ASN A 1 192 ? 1.888 -23.007 -6.000 1.00 49.50 192 ASN A O 1
ATOM 1495 N N . SER A 1 193 ? 1.734 -25.077 -6.878 1.00 49.38 193 SER A N 1
ATOM 1496 C CA . SER A 1 193 ? 3.163 -25.269 -7.161 1.00 49.38 193 SER A CA 1
ATOM 1497 C C . SER A 1 193 ? 3.772 -24.189 -8.067 1.00 49.38 193 SER A C 1
ATOM 1499 O O . SER A 1 193 ? 4.957 -23.894 -7.935 1.00 49.38 193 SER A O 1
ATOM 1501 N N . GLN A 1 194 ? 2.982 -23.513 -8.910 1.00 44.94 194 GLN A N 1
ATOM 1502 C CA . GLN A 1 194 ? 3.482 -22.502 -9.861 1.00 44.94 194 GLN A CA 1
ATOM 1503 C C . GLN A 1 194 ? 3.328 -21.033 -9.420 1.00 44.94 194 GLN A C 1
ATOM 1505 O O . GLN A 1 194 ? 3.729 -20.115 -10.138 1.00 44.94 194 GLN A O 1
ATOM 1510 N N . LEU A 1 195 ? 2.753 -20.753 -8.247 1.00 48.50 195 LEU A N 1
ATOM 1511 C CA . LEU A 1 195 ? 2.604 -19.368 -7.781 1.00 48.50 195 LEU A CA 1
ATOM 1512 C C . LEU A 1 195 ? 3.939 -18.827 -7.253 1.00 48.50 195 LEU A C 1
ATOM 1514 O O . LEU A 1 195 ? 4.526 -19.427 -6.361 1.00 48.50 195 LEU A O 1
ATOM 1518 N N . GLY A 1 196 ? 4.406 -17.674 -7.741 1.00 67.94 196 GLY A N 1
ATOM 1519 C CA . GLY A 1 196 ? 5.631 -17.046 -7.225 1.00 67.94 196 GLY A CA 1
ATOM 1520 C C . GLY A 1 196 ? 5.536 -16.705 -5.728 1.00 67.94 196 GLY A C 1
ATOM 1521 O O . GLY A 1 196 ? 4.457 -16.364 -5.236 1.00 67.94 196 GLY A O 1
ATOM 1522 N N . SER A 1 197 ? 6.666 -16.752 -5.011 1.00 73.25 197 SER A N 1
ATOM 1523 C CA . SER A 1 197 ? 6.755 -16.627 -3.539 1.00 73.25 197 SER A CA 1
ATOM 1524 C C . SER A 1 197 ? 5.923 -15.479 -2.948 1.00 73.25 197 SER A C 1
ATOM 1526 O O . SER A 1 197 ? 5.155 -15.679 -2.010 1.00 73.25 197 SER A O 1
ATOM 1528 N N . LYS A 1 198 ? 5.970 -14.291 -3.562 1.00 70.19 198 LYS A N 1
ATOM 1529 C CA . LYS A 1 198 ? 5.176 -13.118 -3.146 1.00 70.19 198 LYS A CA 1
ATOM 1530 C C . LYS A 1 198 ? 3.661 -13.351 -3.180 1.00 70.19 198 LYS A C 1
ATOM 1532 O O . LYS A 1 198 ? 2.958 -12.846 -2.310 1.00 70.19 198 LYS A O 1
ATOM 1537 N N . ARG A 1 199 ? 3.152 -14.095 -4.170 1.00 72.88 199 ARG A N 1
ATOM 1538 C CA . ARG A 1 199 ? 1.718 -14.399 -4.299 1.00 72.88 199 ARG A CA 1
ATOM 1539 C C . ARG A 1 199 ? 1.295 -15.501 -3.327 1.00 72.88 199 ARG A C 1
ATOM 1541 O O . ARG A 1 199 ? 0.224 -15.373 -2.749 1.00 72.88 199 ARG A O 1
ATOM 1548 N N . ARG A 1 200 ? 2.149 -16.504 -3.067 1.00 78.88 200 ARG A N 1
ATOM 1549 C CA . ARG A 1 200 ? 1.915 -17.496 -1.994 1.00 78.88 200 ARG A CA 1
ATOM 1550 C C . ARG A 1 200 ? 1.814 -16.819 -0.625 1.00 78.88 200 ARG A C 1
ATOM 1552 O O . ARG A 1 200 ? 0.835 -17.033 0.081 1.00 78.88 200 ARG A O 1
ATOM 1559 N N . ASN A 1 201 ? 2.768 -15.947 -0.292 1.00 82.25 201 ASN A N 1
ATOM 1560 C CA . ASN A 1 201 ? 2.773 -15.218 0.981 1.00 82.25 201 ASN A CA 1
ATOM 1561 C C . ASN A 1 201 ? 1.542 -14.313 1.133 1.00 82.25 201 ASN A C 1
ATOM 1563 O O . ASN A 1 201 ? 0.998 -14.207 2.224 1.00 82.25 201 ASN A O 1
ATOM 1567 N N . ASN A 1 202 ? 1.076 -13.688 0.046 1.00 83.12 202 ASN A N 1
ATOM 1568 C CA . ASN A 1 202 ? -0.120 -12.850 0.089 1.00 83.12 202 ASN A CA 1
ATOM 1569 C C . ASN A 1 202 ? -1.412 -13.664 0.285 1.00 83.12 202 ASN A C 1
ATOM 1571 O O . ASN A 1 202 ? -2.221 -13.297 1.126 1.00 83.12 202 ASN A O 1
ATOM 1575 N N . ILE A 1 203 ? -1.572 -14.795 -0.416 1.00 86.25 203 ILE A N 1
ATOM 1576 C CA . ILE A 1 203 ? -2.717 -15.705 -0.217 1.00 86.25 203 ILE A CA 1
ATOM 1577 C C . ILE A 1 203 ? -2.730 -16.244 1.218 1.00 86.25 203 ILE A C 1
ATOM 1579 O O . ILE A 1 203 ? -3.775 -16.252 1.859 1.00 86.25 203 ILE A O 1
ATOM 1583 N N . ARG A 1 204 ? -1.566 -16.636 1.750 1.00 91.81 204 ARG A N 1
ATOM 1584 C CA . ARG A 1 204 ? -1.435 -17.061 3.147 1.00 91.81 204 ARG A CA 1
ATOM 1585 C C . ARG A 1 204 ? -1.847 -15.953 4.124 1.00 91.81 204 ARG A C 1
ATOM 1587 O O . ARG A 1 204 ? -2.614 -16.220 5.039 1.00 91.81 204 ARG A O 1
ATOM 1594 N N . ALA A 1 205 ? -1.376 -14.724 3.914 1.00 92.88 205 ALA A N 1
ATOM 1595 C CA . ALA A 1 205 ? -1.732 -13.589 4.763 1.00 92.88 205 ALA A CA 1
ATOM 1596 C C . ALA A 1 205 ? -3.225 -13.225 4.685 1.00 92.88 205 ALA A C 1
ATOM 1598 O O . ALA A 1 205 ? -3.777 -12.780 5.683 1.00 92.88 205 ALA A O 1
ATOM 1599 N N . LEU A 1 206 ? -3.892 -13.438 3.543 1.00 93.19 206 LEU A N 1
ATOM 1600 C CA . LEU A 1 206 ? -5.348 -13.293 3.439 1.00 93.19 206 LEU A CA 1
ATOM 1601 C C . LEU A 1 206 ? -6.076 -14.317 4.317 1.00 93.19 206 LEU A C 1
ATOM 1603 O O . LEU A 1 206 ? -6.928 -13.915 5.098 1.00 93.19 206 LEU A O 1
ATOM 1607 N N . VAL A 1 207 ? -5.691 -15.598 4.269 1.00 94.12 207 VAL A N 1
ATOM 1608 C CA . VAL A 1 207 ? -6.275 -16.639 5.140 1.00 94.12 207 VAL A CA 1
ATOM 1609 C C . VAL A 1 207 ? -6.043 -16.314 6.622 1.00 94.12 207 VAL A C 1
ATOM 1611 O O . VAL A 1 207 ? -6.984 -16.333 7.407 1.00 94.12 207 VAL A O 1
ATOM 1614 N N . GLU A 1 208 ? -4.825 -15.910 7.002 1.00 96.25 208 GLU A N 1
ATOM 1615 C CA . GLU A 1 208 ? -4.515 -15.491 8.382 1.00 96.25 208 GLU A CA 1
ATOM 1616 C C . GLU A 1 208 ? -5.291 -14.224 8.823 1.00 96.25 208 GLU A C 1
ATOM 1618 O O . GLU A 1 208 ? -5.484 -14.014 10.019 1.00 96.25 208 GLU A O 1
ATOM 1623 N N . VAL A 1 209 ? -5.765 -13.393 7.882 1.00 96.75 209 VAL A N 1
ATOM 1624 C CA . VAL A 1 209 ? -6.651 -12.237 8.133 1.00 96.75 209 VAL A CA 1
ATOM 1625 C C . VAL A 1 209 ? -8.132 -12.620 8.180 1.00 96.75 209 VAL A C 1
ATOM 1627 O O . VAL A 1 209 ? -8.875 -12.012 8.945 1.00 96.75 209 VAL A O 1
ATOM 1630 N N . GLU A 1 210 ? -8.582 -13.613 7.417 1.00 96.44 210 GLU A N 1
ATOM 1631 C CA . GLU A 1 210 ? -9.954 -14.134 7.502 1.00 96.44 210 GLU A CA 1
ATOM 1632 C C . GLU A 1 210 ? -10.192 -14.885 8.823 1.00 96.44 210 GLU A C 1
ATOM 1634 O O . GLU A 1 210 ? -11.246 -14.729 9.443 1.00 96.44 210 GLU A O 1
ATOM 1639 N N . GLU A 1 211 ? -9.192 -15.637 9.291 1.00 96.75 211 GLU A N 1
ATOM 1640 C CA . GLU A 1 211 ? -9.235 -16.441 10.522 1.00 96.75 211 GLU A CA 1
ATOM 1641 C C . GLU A 1 211 ? -8.884 -15.656 11.807 1.00 96.75 211 GLU A C 1
ATOM 1643 O O . GLU A 1 211 ? -8.770 -16.248 12.884 1.00 96.75 211 GLU A O 1
ATOM 1648 N N . ILE A 1 212 ? -8.705 -14.328 11.738 1.00 97.12 212 ILE A N 1
ATOM 1649 C CA . ILE A 1 212 ? -8.294 -13.532 12.904 1.00 97.12 212 ILE A CA 1
ATOM 1650 C C . ILE A 1 212 ? -9.370 -13.475 14.006 1.00 97.12 212 ILE A C 1
ATOM 1652 O O . ILE A 1 212 ? -10.476 -12.961 13.826 1.00 97.12 212 ILE A O 1
ATOM 1656 N N . ASP A 1 213 ? -8.980 -13.890 15.211 1.00 97.75 213 ASP A N 1
ATOM 1657 C CA . ASP A 1 213 ? -9.680 -13.572 16.457 1.00 97.75 213 ASP A CA 1
ATOM 1658 C C . ASP A 1 213 ? -9.235 -12.183 16.957 1.00 97.75 213 ASP A C 1
ATOM 1660 O O . ASP A 1 213 ? -8.173 -12.019 17.573 1.00 97.75 213 ASP A O 1
ATOM 1664 N N . LEU A 1 214 ? -10.036 -11.160 16.637 1.00 97.81 214 LEU A N 1
ATOM 1665 C CA . LEU A 1 214 ? -9.735 -9.769 16.981 1.00 97.81 214 LEU A CA 1
ATOM 1666 C C . LEU A 1 214 ? -9.792 -9.513 18.497 1.00 97.81 214 LEU A C 1
ATOM 1668 O O . LEU A 1 214 ? -8.972 -8.752 19.009 1.00 97.81 214 LEU A O 1
ATOM 1672 N N . ASP A 1 215 ? -10.705 -10.156 19.227 1.00 97.94 215 ASP A N 1
ATOM 1673 C CA . ASP A 1 215 ? -10.808 -10.031 20.685 1.00 97.94 215 ASP A CA 1
ATOM 1674 C C . ASP A 1 215 ? -9.537 -10.564 21.365 1.00 97.94 215 ASP A C 1
ATOM 1676 O O . ASP A 1 215 ? -8.924 -9.868 22.180 1.00 97.94 215 ASP A O 1
ATOM 1680 N N . LYS A 1 216 ? -9.062 -11.743 20.951 1.00 98.25 216 LYS A N 1
ATOM 1681 C CA . LYS A 1 216 ? -7.791 -12.309 21.418 1.00 98.25 216 LYS A CA 1
ATOM 1682 C C . LYS A 1 216 ? -6.587 -11.448 21.038 1.00 98.25 216 LYS A C 1
ATOM 1684 O O . LYS A 1 216 ? -5.688 -11.282 21.867 1.00 98.25 216 LYS A O 1
ATOM 1689 N N . LEU A 1 217 ? -6.557 -10.875 19.829 1.00 98.19 217 LEU A N 1
ATOM 1690 C CA . LEU A 1 217 ? -5.490 -9.949 19.433 1.00 98.19 217 LEU A CA 1
ATOM 1691 C C . LEU A 1 217 ? -5.472 -8.713 20.345 1.00 98.19 217 LEU A C 1
ATOM 1693 O O . LEU A 1 217 ? -4.422 -8.372 20.890 1.00 98.19 217 LEU A O 1
ATOM 1697 N N . LEU A 1 218 ? -6.613 -8.055 20.549 1.00 98.06 218 LEU A N 1
ATOM 1698 C CA . LEU A 1 218 ? -6.693 -6.837 21.360 1.00 98.06 218 LEU A CA 1
ATOM 1699 C C . LEU A 1 218 ? -6.420 -7.117 22.847 1.00 98.06 218 LEU A C 1
ATOM 1701 O O . LEU A 1 218 ? -5.772 -6.305 23.502 1.00 98.06 218 LEU A O 1
ATOM 1705 N N . LYS A 1 219 ? -6.802 -8.289 23.371 1.00 98.31 219 LYS A N 1
ATOM 1706 C CA . LYS A 1 219 ? -6.442 -8.728 24.734 1.00 98.31 219 LYS A CA 1
ATOM 1707 C C . LYS A 1 219 ? -4.942 -8.961 24.937 1.00 98.31 219 LYS A C 1
ATOM 1709 O O . LYS A 1 219 ? -4.479 -8.884 26.072 1.00 98.31 219 LYS A O 1
ATOM 1714 N N . SER A 1 220 ? -4.183 -9.231 23.871 1.00 98.00 220 SER A N 1
ATOM 1715 C CA . SER A 1 220 ? -2.731 -9.454 23.957 1.00 98.00 220 SER A CA 1
ATOM 1716 C C . SER A 1 220 ? -1.906 -8.172 24.151 1.00 98.00 220 SER A C 1
ATOM 1718 O O . SER A 1 220 ? -0.760 -8.246 24.593 1.00 98.00 220 SER A O 1
ATOM 1720 N N . ASP A 1 221 ? -2.476 -6.999 23.854 1.00 98.31 221 ASP A N 1
ATOM 1721 C CA . ASP A 1 221 ? -1.833 -5.696 24.042 1.00 98.31 221 ASP A CA 1
ATOM 1722 C C . ASP A 1 221 ? -2.492 -4.941 25.205 1.00 98.31 221 ASP A C 1
ATOM 1724 O O . ASP A 1 221 ? -3.695 -4.684 25.203 1.00 98.31 221 ASP A O 1
ATOM 1728 N N . THR A 1 222 ? -1.703 -4.547 26.208 1.00 98.12 222 THR A N 1
ATOM 1729 C CA . THR A 1 222 ? -2.208 -3.908 27.435 1.00 98.12 222 THR A CA 1
ATOM 1730 C C . THR A 1 222 ? -3.021 -2.637 27.169 1.00 98.12 222 THR A C 1
ATOM 1732 O O . THR A 1 222 ? -3.981 -2.367 27.894 1.00 98.12 222 THR A O 1
ATOM 1735 N N . LYS A 1 223 ? -2.678 -1.853 26.134 1.00 98.31 223 LYS A N 1
ATOM 1736 C CA . LYS A 1 223 ? -3.413 -0.625 25.789 1.00 98.31 223 LYS A CA 1
ATOM 1737 C C . LYS A 1 223 ? -4.730 -0.959 25.092 1.00 98.31 223 LYS A C 1
ATOM 1739 O O . LYS A 1 223 ? -5.761 -0.395 25.451 1.00 98.31 223 LYS A O 1
ATOM 1744 N N . ALA A 1 224 ? -4.716 -1.898 24.147 1.00 98.25 224 ALA A N 1
ATOM 1745 C CA . ALA A 1 224 ? -5.924 -2.333 23.444 1.00 98.25 224 ALA A CA 1
ATOM 1746 C C . ALA A 1 224 ? -6.911 -3.083 24.360 1.00 98.25 224 ALA A C 1
ATOM 1748 O O . ALA A 1 224 ? -8.119 -2.872 24.268 1.00 98.25 224 ALA A O 1
ATOM 1749 N N . ASN A 1 225 ? -6.419 -3.870 25.317 1.00 98.50 225 ASN A N 1
ATOM 1750 C CA . ASN A 1 225 ? -7.248 -4.477 26.357 1.00 98.50 225 ASN A CA 1
ATOM 1751 C C . ASN A 1 225 ? -7.902 -3.410 27.260 1.00 98.50 225 ASN A C 1
ATOM 1753 O O . ASN A 1 225 ? -9.075 -3.516 27.614 1.00 98.50 225 ASN A O 1
ATOM 1757 N N . GLY A 1 226 ? -7.176 -2.329 27.573 1.00 98.31 226 GLY A N 1
ATOM 1758 C CA . GLY A 1 226 ? -7.742 -1.154 28.243 1.00 98.31 226 GLY A CA 1
ATOM 1759 C C . GLY A 1 226 ? -8.905 -0.529 27.462 1.00 98.31 226 GLY A C 1
ATOM 1760 O O . GLY A 1 226 ? -9.924 -0.186 28.059 1.00 98.31 226 GLY A O 1
ATOM 1761 N N . VAL A 1 227 ? -8.795 -0.462 26.130 1.00 98.56 227 VAL A N 1
ATOM 1762 C CA . VAL A 1 227 ? -9.875 -0.003 25.239 1.00 98.56 227 VAL A CA 1
ATOM 1763 C C . VAL A 1 227 ? -11.078 -0.954 25.256 1.00 98.56 227 VAL A C 1
ATOM 1765 O O . VAL A 1 227 ? -12.202 -0.474 25.373 1.00 98.56 227 VAL A O 1
ATOM 1768 N N . LEU A 1 228 ? -10.883 -2.279 25.231 1.00 98.38 228 LEU A N 1
ATOM 1769 C CA . LEU A 1 228 ? -11.986 -3.248 25.375 1.00 98.38 228 LEU A CA 1
ATOM 1770 C C . LEU A 1 228 ? -12.751 -3.062 26.700 1.00 98.38 228 LEU A C 1
ATOM 1772 O O . LEU A 1 228 ? -13.982 -3.072 26.719 1.00 98.38 228 LEU A O 1
ATOM 1776 N N . ILE A 1 229 ? -12.030 -2.852 27.807 1.00 98.38 229 ILE A N 1
ATOM 1777 C CA . ILE A 1 229 ? -12.618 -2.600 29.135 1.00 98.38 229 ILE A CA 1
ATOM 1778 C C . ILE A 1 229 ? -13.306 -1.224 29.201 1.00 98.38 229 ILE A C 1
ATOM 1780 O O . ILE A 1 229 ? -14.282 -1.058 29.932 1.00 98.38 229 ILE A O 1
ATOM 1784 N N . GLY A 1 230 ? -12.803 -0.227 28.469 1.00 98.25 230 GLY A N 1
ATOM 1785 C CA . GLY A 1 230 ? -13.453 1.076 28.317 1.00 98.25 230 GLY A CA 1
ATOM 1786 C C . GLY A 1 230 ? -14.769 0.958 27.550 1.00 98.25 230 GLY A C 1
ATOM 1787 O O . GLY A 1 230 ? -15.816 1.356 28.059 1.00 98.25 230 GLY A O 1
ATOM 1788 N N . TYR A 1 231 ? -14.727 0.323 26.377 1.00 98.38 231 TYR A N 1
ATOM 1789 C CA . TYR A 1 231 ? -15.882 0.118 25.506 1.00 98.38 231 TYR A CA 1
ATOM 1790 C C . TYR A 1 231 ? -16.998 -0.687 26.178 1.00 98.38 231 TYR A C 1
ATOM 1792 O O . TYR A 1 231 ? -18.165 -0.331 26.047 1.00 98.38 231 TYR A O 1
ATOM 1800 N N . SER A 1 232 ? -16.671 -1.713 26.974 1.00 97.88 232 SER A N 1
ATOM 1801 C CA . SER A 1 232 ? -17.687 -2.477 27.717 1.00 97.88 232 SER A CA 1
ATOM 1802 C C . SER A 1 232 ? -18.440 -1.658 28.777 1.00 97.88 232 SER A C 1
ATOM 1804 O O . SER A 1 232 ? -19.478 -2.105 29.263 1.00 97.88 232 SER A O 1
ATOM 1806 N N . LYS A 1 233 ? -17.951 -0.456 29.119 1.00 98.12 233 LYS A N 1
ATOM 1807 C CA . LYS A 1 233 ? -18.594 0.496 30.040 1.00 98.12 233 LYS A CA 1
ATOM 1808 C C . LYS A 1 233 ? -19.269 1.666 29.322 1.00 98.12 233 LYS A C 1
ATOM 1810 O O . LYS A 1 233 ? -20.322 2.105 29.770 1.00 98.12 233 LYS A O 1
ATOM 1815 N N . SER A 1 234 ? -18.662 2.200 28.259 1.00 97.81 234 SER A N 1
ATOM 1816 C CA . SER A 1 234 ? -19.171 3.367 27.515 1.00 97.81 234 SER A CA 1
ATOM 1817 C C . SER A 1 234 ? -20.118 3.008 26.368 1.00 97.81 234 SER A C 1
ATOM 1819 O O . SER A 1 234 ? -20.892 3.858 25.931 1.00 97.81 234 SER A O 1
ATOM 1821 N N . GLY A 1 235 ? -19.998 1.798 25.817 1.00 97.94 235 GLY A N 1
ATOM 1822 C CA . GLY A 1 235 ? -20.634 1.381 24.569 1.00 97.94 235 GLY A CA 1
ATOM 1823 C C . GLY A 1 235 ? -20.132 2.109 23.315 1.00 97.94 235 GLY A C 1
ATOM 1824 O O . GLY A 1 235 ? -20.697 1.896 22.254 1.00 97.94 235 GLY A O 1
ATOM 1825 N N . THR A 1 236 ? -19.122 2.983 23.413 1.00 98.06 236 THR A N 1
ATOM 1826 C CA . THR A 1 236 ? -18.627 3.823 22.303 1.00 98.06 236 THR A CA 1
ATOM 1827 C C . THR A 1 236 ? -17.111 4.022 22.378 1.00 98.06 236 THR A C 1
ATOM 1829 O O . THR A 1 236 ? -16.552 4.114 23.475 1.00 98.06 236 THR A O 1
ATOM 1832 N N . LEU A 1 237 ? -16.440 4.100 21.222 1.00 98.38 237 LEU A N 1
ATOM 1833 C CA . LEU A 1 237 ? -15.005 4.397 21.126 1.00 98.38 237 LEU A CA 1
ATOM 1834 C C . LEU A 1 237 ? -14.757 5.892 20.891 1.00 98.38 237 LEU A C 1
ATOM 1836 O O . LEU A 1 237 ? -15.407 6.523 20.053 1.00 98.38 237 LEU A O 1
ATOM 1840 N N . ASN A 1 238 ? -13.758 6.450 21.574 1.00 98.06 238 ASN A N 1
ATOM 1841 C CA . ASN A 1 238 ? -13.232 7.779 21.259 1.00 98.06 238 ASN A CA 1
ATOM 1842 C C . ASN A 1 238 ? -12.112 7.709 20.190 1.00 98.06 238 ASN A C 1
ATOM 1844 O O . ASN A 1 238 ? -11.640 6.639 19.807 1.00 98.06 238 ASN A O 1
ATOM 1848 N N . GLU A 1 239 ? -11.654 8.859 19.690 1.00 98.06 239 GLU A N 1
ATOM 1849 C CA . GLU A 1 239 ? -10.624 8.918 18.637 1.00 98.06 239 GLU A CA 1
ATOM 1850 C C . GLU A 1 239 ? -9.270 8.302 19.049 1.00 98.06 239 GLU A C 1
ATOM 1852 O O . GLU A 1 239 ? -8.585 7.693 18.223 1.00 98.06 239 GLU A O 1
ATOM 1857 N N . ASN A 1 240 ? -8.891 8.404 20.325 1.00 98.38 240 ASN A N 1
ATOM 1858 C CA . ASN A 1 240 ? -7.678 7.781 20.852 1.00 98.38 240 ASN A CA 1
ATOM 1859 C C . ASN A 1 240 ? -7.826 6.252 20.969 1.00 98.38 240 ASN A C 1
ATOM 1861 O O . ASN A 1 240 ? -6.892 5.524 20.637 1.00 98.38 240 ASN A O 1
ATOM 1865 N N . ASP A 1 241 ? -9.006 5.758 21.343 1.00 98.50 241 ASP A N 1
ATOM 1866 C CA . ASP A 1 241 ? -9.311 4.323 21.379 1.00 98.50 241 ASP A CA 1
ATOM 1867 C C . ASP A 1 241 ? -9.193 3.698 19.978 1.00 98.50 241 ASP A C 1
ATOM 1869 O O . ASP A 1 241 ? -8.488 2.704 19.781 1.00 98.50 241 ASP A O 1
ATOM 1873 N N . ARG A 1 242 ? -9.805 4.347 18.973 1.00 98.56 242 ARG A N 1
ATOM 1874 C CA . ARG A 1 242 ? -9.703 3.961 17.552 1.00 98.56 242 ARG A CA 1
ATOM 1875 C C . ARG A 1 242 ? -8.251 3.932 17.077 1.00 98.56 242 ARG A C 1
ATOM 1877 O O . ARG A 1 242 ? -7.851 3.023 16.350 1.00 98.56 242 ARG A O 1
ATOM 1884 N N . LYS A 1 243 ? -7.447 4.921 17.485 1.00 98.38 243 LYS A N 1
ATOM 1885 C CA . LYS A 1 243 ? -6.011 4.994 17.176 1.00 98.38 243 LYS A CA 1
ATOM 1886 C C . LYS A 1 243 ? -5.240 3.814 17.779 1.00 98.38 243 LYS A C 1
ATOM 1888 O O . LYS A 1 243 ? -4.410 3.244 17.072 1.00 98.38 243 LYS A O 1
ATOM 1893 N N . ILE A 1 244 ? -5.523 3.434 19.028 1.00 98.50 244 ILE A N 1
ATOM 1894 C CA . ILE A 1 244 ? -4.898 2.282 19.703 1.00 98.50 244 ILE A CA 1
ATOM 1895 C C . ILE A 1 244 ? -5.253 0.975 18.981 1.00 98.50 244 ILE A C 1
ATOM 1897 O O . ILE A 1 244 ? -4.348 0.229 18.616 1.00 98.50 244 ILE A O 1
ATOM 1901 N N . ILE A 1 245 ? -6.538 0.729 18.690 1.00 98.62 245 ILE A N 1
ATOM 1902 C CA . ILE A 1 245 ? -6.988 -0.468 17.953 1.00 98.62 245 ILE A CA 1
ATOM 1903 C C . ILE A 1 245 ? -6.274 -0.569 16.598 1.00 98.62 245 ILE A C 1
ATOM 1905 O O . ILE A 1 245 ? -5.684 -1.600 16.275 1.00 98.62 245 ILE A O 1
ATOM 1909 N N . VAL A 1 246 ? -6.258 0.520 15.822 1.00 98.62 246 VAL A N 1
ATOM 1910 C CA . VAL A 1 246 ? -5.577 0.571 14.518 1.00 98.62 246 VAL A CA 1
ATOM 1911 C C . VAL A 1 246 ? -4.064 0.362 14.655 1.00 98.62 246 VAL A C 1
ATOM 1913 O O . VAL A 1 246 ? -3.459 -0.276 13.797 1.00 98.62 246 VAL A O 1
ATOM 1916 N N . GLU A 1 247 ? -3.427 0.853 15.720 1.00 98.19 247 GLU A N 1
ATOM 1917 C CA . GLU A 1 247 ? -2.007 0.602 15.996 1.00 98.19 247 GLU A CA 1
ATOM 1918 C C . GLU A 1 247 ? -1.712 -0.878 16.264 1.00 98.19 247 GLU A C 1
ATOM 1920 O O . GLU A 1 247 ? -0.821 -1.437 15.617 1.00 98.19 247 GLU A O 1
ATOM 1925 N N . THR A 1 248 ? -2.474 -1.527 17.146 1.00 98.50 248 THR A N 1
ATOM 1926 C CA . THR A 1 248 ? -2.313 -2.952 17.478 1.00 98.50 248 THR A CA 1
ATOM 1927 C C . THR A 1 248 ? -2.572 -3.847 16.264 1.00 98.50 248 THR A C 1
ATOM 1929 O O . THR A 1 248 ? -1.764 -4.725 15.958 1.00 98.50 248 THR A O 1
ATOM 1932 N N . VAL A 1 249 ? -3.642 -3.581 15.511 1.00 98.44 249 VAL A N 1
ATOM 1933 C CA . VAL A 1 249 ? -4.006 -4.365 14.323 1.00 98.44 249 VAL A CA 1
ATOM 1934 C C . VAL A 1 249 ? -2.988 -4.204 13.192 1.00 98.44 249 VAL A C 1
ATOM 1936 O O . VAL A 1 249 ? -2.582 -5.195 12.589 1.00 98.44 249 VAL A O 1
ATOM 1939 N N . ILE A 1 250 ? -2.501 -2.987 12.922 1.00 97.94 250 ILE A N 1
ATOM 1940 C CA . ILE A 1 250 ? -1.473 -2.778 11.889 1.00 97.94 250 ILE A CA 1
ATOM 1941 C C . ILE A 1 250 ? -0.108 -3.347 12.301 1.00 97.94 250 ILE A C 1
ATOM 1943 O O . ILE A 1 250 ? 0.623 -3.838 11.439 1.00 97.94 250 ILE A O 1
ATOM 1947 N N . LYS A 1 251 ? 0.234 -3.337 13.596 1.00 97.12 251 LYS A N 1
ATOM 1948 C CA . LYS A 1 251 ? 1.440 -4.001 14.116 1.00 97.12 251 LYS A CA 1
ATOM 1949 C C . LYS A 1 251 ? 1.415 -5.502 13.813 1.00 97.12 251 LYS A C 1
ATOM 1951 O O . LYS A 1 251 ? 2.408 -6.015 13.310 1.00 97.12 251 LYS A O 1
ATOM 1956 N N . TRP A 1 252 ? 0.288 -6.170 14.060 1.00 97.81 252 TRP A N 1
ATOM 1957 C CA . TRP A 1 252 ? 0.094 -7.586 13.737 1.00 97.81 252 TRP A CA 1
ATOM 1958 C C . TRP A 1 252 ? 0.064 -7.846 12.219 1.00 97.81 252 TRP A C 1
ATOM 1960 O O . TRP A 1 252 ? 0.795 -8.701 11.723 1.00 97.81 252 TRP A O 1
ATOM 1970 N N . LEU A 1 253 ? -0.676 -7.043 11.446 1.00 97.19 253 LEU A N 1
ATOM 1971 C CA . LEU A 1 253 ? -0.781 -7.201 9.988 1.00 97.19 253 LEU A CA 1
ATOM 1972 C C . LEU A 1 253 ? 0.586 -7.113 9.283 1.00 97.19 253 LEU A C 1
ATOM 1974 O O . LEU A 1 253 ? 0.846 -7.831 8.319 1.00 97.19 253 LEU A O 1
ATOM 1978 N N . LEU A 1 254 ? 1.483 -6.251 9.773 1.00 95.38 254 LEU A N 1
ATOM 1979 C CA . LEU A 1 254 ? 2.843 -6.114 9.242 1.00 95.38 254 LEU A CA 1
ATOM 1980 C C . LEU A 1 254 ? 3.807 -7.229 9.687 1.00 95.38 254 LEU A C 1
ATOM 1982 O O . LEU A 1 254 ? 4.891 -7.328 9.115 1.00 95.38 254 LEU A O 1
ATOM 1986 N N . GLN A 1 255 ? 3.436 -8.068 10.662 1.00 94.88 255 GLN A N 1
ATOM 1987 C CA . GLN A 1 255 ? 4.183 -9.287 11.004 1.00 94.88 255 GLN A CA 1
ATOM 1988 C C . GLN A 1 255 ? 3.869 -10.431 10.031 1.00 94.88 255 GLN A C 1
ATOM 1990 O O . GLN A 1 255 ? 4.769 -11.197 9.696 1.00 94.88 255 GLN A O 1
ATOM 1995 N N . ILE A 1 256 ? 2.626 -10.520 9.540 1.00 95.31 256 ILE A N 1
ATOM 1996 C CA . ILE A 1 256 ? 2.198 -11.571 8.600 1.00 95.31 256 ILE A CA 1
ATOM 1997 C C . ILE A 1 256 ? 2.430 -11.203 7.121 1.00 95.31 256 ILE A C 1
ATOM 1999 O O . ILE A 1 256 ? 2.641 -12.087 6.292 1.00 95.31 256 ILE A O 1
ATOM 2003 N N . THR A 1 257 ? 2.445 -9.910 6.755 1.00 92.94 257 THR A N 1
ATOM 2004 C CA . THR A 1 257 ? 2.725 -9.482 5.370 1.00 92.94 257 THR A CA 1
ATOM 2005 C C . THR A 1 257 ? 3.464 -8.143 5.251 1.00 92.94 257 THR A C 1
ATOM 2007 O O . THR A 1 257 ? 3.027 -7.103 5.742 1.00 92.94 257 THR A O 1
ATOM 2010 N N . GLU A 1 258 ? 4.563 -8.130 4.480 1.00 89.38 258 GLU A N 1
ATOM 2011 C CA . GLU A 1 258 ? 5.273 -6.894 4.102 1.00 89.38 258 GLU A CA 1
ATOM 2012 C C . GLU A 1 258 ? 4.386 -5.988 3.219 1.00 89.38 258 GLU A C 1
ATOM 2014 O O . GLU A 1 258 ? 4.560 -4.766 3.201 1.00 89.38 258 GLU A O 1
ATOM 2019 N N . PHE A 1 259 ? 3.418 -6.548 2.482 1.00 90.00 259 PHE A N 1
ATOM 2020 C CA . PHE A 1 259 ? 2.583 -5.831 1.509 1.00 90.00 259 PHE A CA 1
ATOM 2021 C C . PHE A 1 259 ? 1.085 -6.106 1.723 1.00 90.00 259 PHE A C 1
ATOM 2023 O O . PHE A 1 259 ? 0.490 -6.860 0.948 1.00 90.00 259 PHE A O 1
ATOM 2030 N N . PRO A 1 260 ? 0.449 -5.473 2.728 1.00 93.81 260 PRO A N 1
ATOM 2031 C CA . PRO A 1 260 ? -0.990 -5.591 2.914 1.00 93.81 260 PRO A CA 1
ATOM 2032 C C . PRO A 1 260 ? -1.746 -4.930 1.752 1.00 93.81 260 PRO A C 1
ATOM 2034 O O . PRO A 1 260 ? -1.454 -3.791 1.363 1.00 93.81 260 PRO A O 1
ATOM 2037 N N . GLN A 1 261 ? -2.707 -5.664 1.191 1.00 92.81 261 GLN A N 1
ATOM 2038 C CA . GLN A 1 261 ? -3.539 -5.249 0.056 1.00 92.81 261 GLN A CA 1
ATOM 2039 C C . GLN A 1 261 ? -4.933 -4.793 0.507 1.00 92.81 261 GLN A C 1
ATOM 2041 O O . GLN A 1 261 ? -5.320 -4.992 1.653 1.00 92.81 261 GLN A O 1
ATOM 2046 N N . HIS A 1 262 ? -5.703 -4.232 -0.427 1.00 94.12 262 HIS A N 1
ATOM 2047 C CA . HIS A 1 262 ? -7.071 -3.739 -0.236 1.00 94.12 262 HIS A CA 1
ATOM 2048 C C . HIS A 1 262 ? -7.989 -4.699 0.535 1.00 94.12 262 HIS A C 1
ATOM 2050 O O . HIS A 1 262 ? -8.512 -4.310 1.575 1.00 94.12 262 HIS A O 1
ATOM 2056 N N . GLN A 1 263 ? -8.052 -5.965 0.117 1.00 95.31 263 GLN A N 1
ATOM 2057 C CA . GLN A 1 263 ? -8.836 -7.017 0.777 1.00 95.31 263 GLN A CA 1
ATOM 2058 C C . GLN A 1 263 ? -8.491 -7.195 2.267 1.00 95.31 263 GLN A C 1
ATOM 2060 O O . GLN A 1 263 ? -9.382 -7.412 3.080 1.00 95.31 263 GLN A O 1
ATOM 2065 N N . HIS A 1 264 ? -7.218 -7.034 2.658 1.00 97.12 264 HIS A N 1
ATOM 2066 C CA . HIS A 1 264 ? -6.817 -7.176 4.062 1.00 97.12 264 HIS A CA 1
ATOM 2067 C C . HIS A 1 264 ? -7.439 -6.057 4.912 1.00 97.12 264 HIS A C 1
ATOM 2069 O O . HIS A 1 264 ? -7.880 -6.304 6.028 1.00 97.12 264 HIS A O 1
ATOM 2075 N N . TYR A 1 265 ? -7.494 -4.824 4.391 1.00 97.50 265 TYR A N 1
ATOM 2076 C CA . TYR A 1 265 ? -8.102 -3.692 5.099 1.00 97.50 265 TYR A CA 1
ATOM 2077 C C . TYR A 1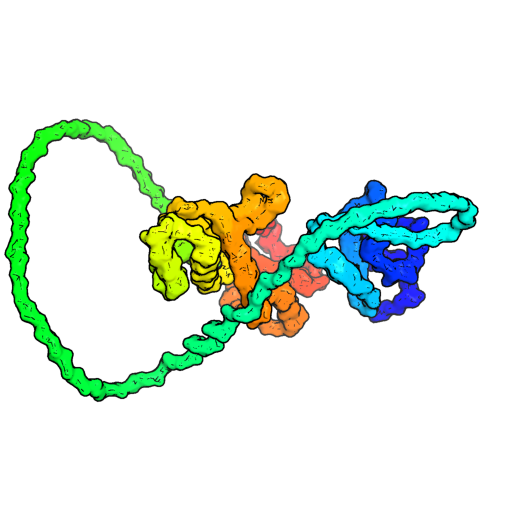 265 ? -9.622 -3.812 5.192 1.00 97.50 265 TYR A C 1
ATOM 2079 O O . TYR A 1 265 ? -10.188 -3.418 6.203 1.00 97.50 265 TYR A O 1
ATOM 2087 N N . GLU A 1 266 ? -10.262 -4.354 4.157 1.00 97.44 266 GLU A N 1
ATOM 2088 C CA . GLU A 1 266 ? -11.706 -4.583 4.105 1.00 97.44 266 GLU A CA 1
ATOM 2089 C C . GLU A 1 266 ? -12.148 -5.623 5.141 1.00 97.44 266 GLU A C 1
ATOM 2091 O O . GLU A 1 266 ? -12.992 -5.327 5.986 1.00 97.44 266 GLU A O 1
ATOM 2096 N N . ILE A 1 267 ? -11.505 -6.797 5.155 1.00 97.94 267 ILE A N 1
ATOM 2097 C CA . ILE A 1 267 ? -11.774 -7.854 6.143 1.00 97.94 267 ILE A CA 1
ATOM 2098 C C . ILE A 1 267 ? -11.527 -7.331 7.564 1.00 97.94 267 ILE A C 1
ATOM 2100 O O . ILE A 1 267 ? -12.372 -7.500 8.441 1.00 97.94 267 ILE A O 1
ATOM 2104 N N . ILE A 1 268 ? -10.409 -6.633 7.790 1.00 98.44 268 ILE A N 1
ATOM 2105 C CA . ILE A 1 268 ? -10.083 -6.054 9.099 1.00 98.44 268 ILE A CA 1
ATOM 2106 C C . ILE A 1 268 ? -11.104 -4.993 9.532 1.00 98.44 268 ILE A C 1
ATOM 2108 O O . ILE A 1 268 ? -11.496 -4.980 10.695 1.00 98.44 268 ILE A O 1
ATOM 2112 N N . ALA A 1 269 ? -11.543 -4.106 8.635 1.00 98.44 269 ALA A N 1
ATOM 2113 C CA . ALA A 1 269 ? -12.542 -3.091 8.964 1.00 98.44 269 ALA A CA 1
ATOM 2114 C C . ALA A 1 269 ? -13.884 -3.735 9.348 1.00 98.44 269 ALA A C 1
ATOM 2116 O O . ALA A 1 269 ? -14.473 -3.345 10.355 1.00 98.44 269 ALA A O 1
ATOM 2117 N N . ASN A 1 270 ? -14.306 -4.778 8.625 1.00 98.44 270 ASN A N 1
ATOM 2118 C CA . ASN A 1 270 ? -15.486 -5.569 8.980 1.00 98.44 270 ASN A CA 1
ATOM 2119 C C . ASN A 1 270 ? -15.326 -6.231 10.358 1.00 98.44 270 ASN A C 1
ATOM 2121 O O . ASN A 1 270 ? -16.203 -6.076 11.200 1.00 98.44 270 ASN A O 1
ATOM 2125 N N . LYS A 1 271 ? -14.182 -6.872 10.643 1.00 98.38 271 LYS A N 1
ATOM 2126 C CA . LYS A 1 271 ? -13.886 -7.474 11.960 1.00 98.38 271 LYS A CA 1
ATOM 2127 C C . LYS A 1 271 ? -13.913 -6.455 13.103 1.00 98.38 271 LYS A C 1
ATOM 2129 O O . LYS A 1 271 ? -14.385 -6.769 14.193 1.00 98.38 271 LYS A O 1
ATOM 2134 N N . ILE A 1 272 ? -13.443 -5.229 12.866 1.00 98.50 272 ILE A N 1
ATOM 2135 C CA . ILE A 1 272 ? -13.524 -4.138 13.848 1.00 98.50 272 ILE A CA 1
ATOM 2136 C C . ILE A 1 272 ? -14.990 -3.748 14.093 1.00 98.50 272 ILE A C 1
ATOM 2138 O O . ILE A 1 272 ? -15.395 -3.667 15.247 1.00 98.50 272 ILE A O 1
ATOM 2142 N N . CYS A 1 273 ? -15.807 -3.576 13.052 1.00 98.38 273 CYS A N 1
ATOM 2143 C CA . CYS A 1 273 ? -17.235 -3.270 13.207 1.00 98.38 273 CYS A CA 1
ATOM 2144 C C . CYS A 1 273 ? -18.054 -4.430 13.815 1.00 98.38 273 CYS A C 1
ATOM 2146 O O . CYS A 1 273 ? -19.000 -4.175 14.555 1.00 98.38 273 CYS A O 1
ATOM 2148 N N . GLU A 1 274 ? -17.676 -5.692 13.574 1.00 98.12 274 GLU A N 1
ATOM 2149 C CA . GLU A 1 274 ? -18.246 -6.869 14.255 1.00 98.12 274 GLU A CA 1
ATOM 2150 C C . GLU A 1 274 ? -17.993 -6.817 15.775 1.00 98.12 274 GLU A C 1
ATOM 2152 O O . GLU A 1 274 ? -18.898 -7.088 16.565 1.00 98.12 274 GLU A O 1
ATOM 2157 N N . GLN A 1 275 ? -16.780 -6.432 16.191 1.00 98.19 275 GLN A N 1
ATOM 2158 C CA . GLN A 1 275 ? -16.390 -6.317 17.603 1.00 98.19 275 GLN A CA 1
ATOM 2159 C C . GLN A 1 275 ? -16.928 -5.038 18.277 1.00 98.19 275 GLN A C 1
ATOM 2161 O O . GLN A 1 275 ? -17.181 -5.029 19.484 1.00 98.19 275 GLN A O 1
ATOM 2166 N N . PHE A 1 276 ? -17.108 -3.958 17.511 1.00 98.12 276 PHE A N 1
ATOM 2167 C CA . PHE A 1 276 ? -17.535 -2.640 17.988 1.00 98.12 276 PHE A CA 1
ATOM 2168 C C . PHE A 1 276 ? -18.738 -2.121 17.169 1.00 98.12 276 PHE A C 1
ATOM 2170 O O . PHE A 1 276 ? -18.559 -1.268 16.299 1.00 98.12 276 PHE A O 1
ATOM 2177 N N . PRO A 1 277 ? -19.979 -2.584 17.440 1.00 98.44 277 PRO A N 1
ATOM 2178 C CA . PRO A 1 277 ? -21.142 -2.303 16.585 1.00 98.44 277 PRO A CA 1
ATOM 2179 C C . PRO A 1 277 ? -21.559 -0.830 16.436 1.00 98.44 277 PRO A C 1
ATOM 2181 O O . PRO A 1 277 ? -22.411 -0.526 15.606 1.00 98.44 277 PRO A O 1
ATOM 2184 N N . THR A 1 278 ? -21.006 0.091 17.233 1.00 98.25 278 THR A N 1
ATOM 2185 C CA . THR A 1 278 ? -21.230 1.542 17.076 1.00 98.25 278 THR A CA 1
ATOM 2186 C C . THR A 1 278 ? -20.326 2.199 16.033 1.00 98.25 278 THR A C 1
ATOM 2188 O O . THR A 1 278 ? -20.437 3.399 15.798 1.00 98.25 278 THR A O 1
ATOM 2191 N N . GLU A 1 279 ? -19.383 1.453 15.465 1.00 98.38 279 GLU A N 1
ATOM 2192 C CA . GLU A 1 279 ? -18.376 1.958 14.541 1.00 98.38 279 GLU A CA 1
ATOM 2193 C C . GLU A 1 279 ? -18.744 1.706 13.077 1.00 98.38 279 GLU A C 1
ATOM 2195 O O . GLU A 1 279 ? -19.332 0.684 12.728 1.00 98.38 279 GLU A O 1
ATOM 2200 N N . GLU A 1 280 ? -18.326 2.612 12.193 1.00 98.19 280 GLU A N 1
ATOM 2201 C CA . GLU A 1 280 ? -18.599 2.530 10.758 1.00 98.19 280 GLU A CA 1
ATOM 2202 C C . GLU A 1 280 ? -17.354 2.094 9.967 1.00 98.19 280 GLU A C 1
ATOM 2204 O O . GLU A 1 280 ? -16.250 2.601 10.184 1.00 98.19 280 GLU A O 1
ATOM 2209 N N . ILE A 1 281 ? -17.537 1.196 8.993 1.00 97.81 281 ILE A N 1
ATOM 2210 C CA . ILE A 1 281 ? -16.462 0.640 8.148 1.00 97.81 281 ILE A CA 1
ATOM 2211 C C . ILE A 1 281 ? -15.648 1.757 7.467 1.00 97.81 281 ILE A C 1
ATOM 2213 O O . ILE A 1 281 ? -14.415 1.689 7.429 1.00 97.81 281 ILE A O 1
ATOM 2217 N N . SER A 1 282 ? -16.317 2.822 7.004 1.00 96.81 282 SER A N 1
ATOM 2218 C CA . SER A 1 282 ? -15.711 3.961 6.293 1.00 96.81 282 SER A CA 1
ATOM 2219 C C . SER A 1 282 ? -14.648 4.712 7.112 1.00 96.81 282 SER A C 1
ATOM 2221 O O . SER A 1 282 ? -13.701 5.268 6.550 1.00 96.81 282 SER A O 1
ATOM 2223 N N . ILE A 1 283 ? -14.735 4.673 8.447 1.00 97.94 283 ILE A N 1
ATOM 2224 C CA . ILE A 1 283 ? -13.745 5.260 9.361 1.00 97.94 283 ILE A CA 1
ATOM 2225 C C . ILE A 1 283 ? -12.394 4.539 9.207 1.00 97.94 283 ILE A C 1
ATOM 2227 O O . ILE A 1 283 ? -11.322 5.161 9.215 1.00 97.94 283 ILE A O 1
ATOM 2231 N N . TYR A 1 284 ? -12.426 3.216 9.049 1.00 98.44 284 TYR A N 1
ATOM 2232 C CA . TYR A 1 284 ? -11.240 2.362 9.013 1.00 98.44 284 TYR A CA 1
ATOM 2233 C C . TYR A 1 284 ? -10.717 2.154 7.598 1.00 98.44 284 TYR A C 1
ATOM 2235 O O . TYR A 1 284 ? -9.500 2.236 7.388 1.00 98.44 284 TYR A O 1
ATOM 2243 N N . TYR A 1 285 ? -11.615 1.932 6.639 1.00 97.62 285 TYR A N 1
ATOM 2244 C CA . TYR A 1 285 ? -11.276 1.648 5.255 1.00 97.62 285 TYR A CA 1
ATOM 2245 C C . TYR A 1 285 ? -12.341 2.158 4.279 1.00 97.62 285 TYR A C 1
ATOM 2247 O O . TYR A 1 285 ? -13.521 1.846 4.394 1.00 97.62 285 TYR A O 1
ATOM 2255 N N . ILE A 1 286 ? -11.888 2.894 3.264 1.00 94.44 286 ILE A N 1
ATOM 2256 C CA . ILE A 1 286 ? -12.671 3.229 2.073 1.00 94.44 286 ILE A CA 1
ATOM 2257 C C . ILE A 1 286 ? -11.869 2.719 0.870 1.00 94.44 286 ILE A C 1
ATOM 2259 O O . ILE A 1 286 ? -10.702 3.120 0.720 1.00 94.44 286 ILE A O 1
ATOM 2263 N N . PRO A 1 287 ? -12.444 1.856 0.013 1.00 91.25 287 PRO A N 1
ATOM 2264 C CA . PRO A 1 287 ? -11.743 1.312 -1.142 1.00 91.25 287 PRO A CA 1
ATOM 2265 C C . PRO A 1 287 ? -11.333 2.403 -2.147 1.00 91.25 287 PRO A C 1
ATOM 2267 O O . PRO A 1 287 ? -11.859 3.521 -2.130 1.00 91.25 287 PRO A O 1
ATOM 2270 N N . PRO A 1 288 ? -10.355 2.125 -3.027 1.00 86.62 288 PRO A N 1
ATOM 2271 C CA . PRO A 1 288 ? -10.033 3.033 -4.118 1.00 86.62 288 PRO A CA 1
ATOM 2272 C C . PRO A 1 288 ? -11.204 3.080 -5.120 1.00 86.62 288 PRO A C 1
ATOM 2274 O O . PRO A 1 288 ? -11.350 2.172 -5.933 1.00 86.62 288 PRO A O 1
ATOM 2277 N N . LYS A 1 289 ? -11.959 4.190 -5.065 1.00 73.50 289 LYS A N 1
ATOM 2278 C CA . LYS A 1 289 ? -13.119 4.624 -5.882 1.00 73.50 289 LYS A CA 1
ATOM 2279 C C . LYS A 1 289 ? -14.520 4.346 -5.314 1.00 73.50 289 LYS A C 1
ATOM 2281 O O . LYS A 1 289 ? -15.010 3.225 -5.346 1.00 73.50 289 LYS A O 1
ATOM 2286 N N . THR A 1 290 ? -15.186 5.455 -4.980 1.00 54.56 290 THR A N 1
ATOM 2287 C CA . THR A 1 290 ? -16.643 5.695 -5.113 1.00 54.56 290 THR A CA 1
ATOM 2288 C C . THR A 1 290 ? -16.945 7.204 -5.094 1.00 54.56 290 THR A C 1
ATOM 2290 O O . THR A 1 290 ? -17.864 7.648 -5.773 1.00 54.56 290 THR A O 1
ATOM 2293 N N . GLU A 1 291 ? -16.128 8.020 -4.413 1.00 49.59 291 GLU A N 1
ATOM 2294 C CA . GLU A 1 291 ? -16.200 9.493 -4.455 1.00 49.59 291 GLU A CA 1
ATOM 2295 C C . GLU A 1 291 ? -15.391 10.098 -5.625 1.00 49.59 291 GLU A C 1
ATOM 2297 O O . GLU A 1 291 ? -14.246 10.525 -5.460 1.00 49.59 291 GLU A O 1
ATOM 2302 N N . GLY A 1 292 ? -16.005 10.171 -6.810 1.00 56.81 292 GLY A N 1
ATOM 2303 C CA . GLY A 1 292 ? -15.494 10.939 -7.956 1.00 56.81 292 GLY A CA 1
ATOM 2304 C C . GLY A 1 292 ? -14.315 10.319 -8.724 1.00 56.81 292 GLY A C 1
ATOM 2305 O O . GLY A 1 292 ? -13.660 9.371 -8.291 1.00 56.81 292 GLY A O 1
ATOM 2306 N N . GLU A 1 293 ? -14.032 10.877 -9.905 1.00 67.06 293 GLU A N 1
ATOM 2307 C CA . GLU A 1 293 ? -13.045 10.336 -10.861 1.00 67.06 293 GLU A CA 1
ATOM 2308 C C . GLU A 1 293 ? -11.588 10.387 -10.359 1.00 67.06 293 GLU A C 1
ATOM 2310 O O . GLU A 1 293 ? -10.730 9.658 -10.858 1.00 67.06 293 GLU A O 1
ATOM 2315 N N . SER A 1 294 ? -11.296 11.223 -9.358 1.00 70.00 294 SER A N 1
ATOM 2316 C CA . SER A 1 294 ? -9.939 11.512 -8.879 1.00 70.00 294 SER A CA 1
ATOM 2317 C C . SER A 1 294 ? -9.442 10.611 -7.739 1.00 70.00 294 SER A C 1
ATOM 2319 O O . SER A 1 294 ? -8.237 10.599 -7.463 1.00 70.00 294 SER A O 1
ATOM 2321 N N . GLN A 1 295 ? -10.303 9.829 -7.070 1.00 74.81 295 GLN A N 1
ATOM 2322 C CA . GLN A 1 295 ? -9.865 8.972 -5.960 1.00 74.81 295 GLN A CA 1
ATOM 2323 C C . GLN A 1 295 ? -9.197 7.676 -6.453 1.00 74.81 295 GLN A C 1
ATOM 2325 O O . GLN A 1 295 ? -9.801 6.608 -6.508 1.00 74.81 295 GLN A O 1
ATOM 2330 N N . LEU A 1 296 ? -7.897 7.756 -6.739 1.00 74.75 296 LEU A N 1
ATOM 2331 C CA . LEU A 1 296 ? -7.060 6.603 -7.106 1.00 74.75 296 LEU A CA 1
ATOM 2332 C C . LEU A 1 296 ? -6.545 5.786 -5.905 1.00 74.75 296 LEU A C 1
ATOM 2334 O O . LEU A 1 296 ? -5.961 4.722 -6.092 1.00 74.75 296 LEU A O 1
ATOM 2338 N N . LEU A 1 297 ? -6.707 6.282 -4.674 1.00 85.75 297 LEU A N 1
ATOM 2339 C CA . LEU A 1 297 ? -6.138 5.685 -3.462 1.00 85.75 297 LEU A CA 1
ATOM 2340 C C . LEU A 1 297 ? -7.223 5.329 -2.439 1.00 85.75 297 LEU A C 1
ATOM 2342 O O . LEU A 1 297 ? -8.225 6.031 -2.299 1.00 85.75 297 LEU A O 1
ATOM 2346 N N . ALA A 1 298 ? -6.981 4.260 -1.680 1.00 91.62 298 ALA A N 1
ATOM 2347 C CA . ALA A 1 298 ? -7.785 3.929 -0.510 1.00 91.62 298 ALA A CA 1
ATOM 2348 C C . ALA A 1 298 ? -7.640 5.001 0.588 1.00 91.62 298 ALA A C 1
ATOM 2350 O O . ALA A 1 298 ? -6.527 5.469 0.855 1.00 91.62 298 ALA A O 1
ATOM 2351 N N . LYS A 1 299 ? -8.753 5.346 1.243 1.00 93.44 299 LYS A N 1
ATOM 2352 C CA . LYS A 1 299 ? -8.811 6.240 2.417 1.00 93.44 299 LYS A CA 1
ATOM 2353 C C . LYS A 1 299 ? -9.129 5.418 3.686 1.00 93.44 299 LYS A C 1
ATOM 2355 O O . LYS A 1 299 ? -9.275 4.198 3.623 1.00 93.44 299 LYS A O 1
ATOM 2360 N N . GLY A 1 300 ? -9.216 6.086 4.838 1.00 96.19 300 GLY A N 1
ATOM 2361 C CA . GLY A 1 300 ? -9.491 5.469 6.145 1.00 96.19 300 GLY A CA 1
ATOM 2362 C C . GLY A 1 300 ? -8.239 5.270 7.009 1.00 96.19 300 GLY A C 1
ATOM 2363 O O . GLY A 1 300 ? -7.102 5.364 6.530 1.00 96.19 300 GLY A O 1
ATOM 2364 N N . LYS A 1 301 ? -8.437 5.022 8.310 1.00 98.25 301 LYS A N 1
ATOM 2365 C CA . LYS A 1 301 ? -7.344 4.932 9.298 1.00 98.25 301 LYS A CA 1
ATOM 2366 C C . LYS A 1 301 ? -6.328 3.820 8.988 1.00 98.25 301 LYS A C 1
ATOM 2368 O O . LYS A 1 301 ? -5.128 4.049 9.153 1.00 98.25 301 LYS A O 1
ATOM 2373 N N . LEU A 1 302 ? -6.769 2.652 8.508 1.00 98.25 302 LEU A N 1
ATOM 2374 C CA . LEU A 1 302 ? -5.909 1.483 8.260 1.00 98.25 302 LEU A CA 1
ATOM 2375 C C . LEU A 1 302 ? -4.833 1.734 7.177 1.00 98.25 302 LEU A C 1
ATOM 2377 O O . LEU A 1 302 ? -3.642 1.647 7.503 1.00 98.25 302 LEU A O 1
ATOM 2381 N N . PRO A 1 303 ? -5.170 2.100 5.917 1.00 96.94 303 PRO A N 1
ATOM 2382 C CA . PRO A 1 303 ? -4.159 2.325 4.878 1.00 96.94 303 PRO A CA 1
ATOM 2383 C C . PRO A 1 303 ? -3.242 3.518 5.188 1.00 96.94 303 PRO A C 1
ATOM 2385 O O . PRO A 1 303 ? -2.047 3.471 4.880 1.00 96.94 303 PRO A O 1
ATOM 2388 N N . ILE A 1 304 ? -3.753 4.564 5.854 1.00 96.38 304 ILE A N 1
ATOM 2389 C CA . ILE A 1 304 ? -2.937 5.696 6.322 1.00 96.38 304 ILE A CA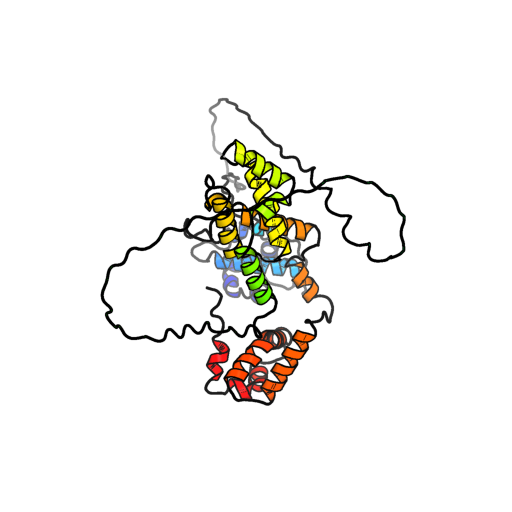 1
ATOM 2390 C C . ILE A 1 304 ? -1.907 5.217 7.355 1.00 96.38 304 ILE A C 1
ATOM 2392 O O . ILE A 1 304 ? -0.719 5.536 7.238 1.00 96.38 304 ILE A O 1
ATOM 2396 N N . LYS A 1 305 ? -2.321 4.405 8.337 1.00 97.38 305 LYS A N 1
ATOM 2397 C CA . LYS A 1 305 ? -1.412 3.885 9.363 1.00 97.38 305 LYS A CA 1
ATOM 2398 C C . LYS A 1 305 ? -0.351 2.953 8.768 1.00 97.38 305 LYS A C 1
ATOM 2400 O O . LYS A 1 305 ? 0.820 3.119 9.110 1.00 97.38 305 LYS A O 1
ATOM 2405 N N . VAL A 1 306 ? -0.696 2.074 7.819 1.00 96.69 306 VAL A N 1
ATOM 2406 C CA . VAL A 1 306 ? 0.298 1.256 7.087 1.00 96.69 306 VAL A CA 1
ATOM 2407 C C . VAL A 1 306 ? 1.287 2.124 6.314 1.00 96.69 306 VAL A C 1
ATOM 2409 O O . VAL A 1 306 ? 2.496 1.900 6.406 1.00 96.69 306 VAL A O 1
ATOM 2412 N N . LYS A 1 307 ? 0.817 3.143 5.580 1.00 94.81 307 LYS A N 1
ATOM 2413 C CA . LYS A 1 307 ? 1.694 4.075 4.848 1.00 94.81 307 LYS A CA 1
ATOM 2414 C C . LYS A 1 307 ? 2.707 4.735 5.790 1.00 94.81 307 LYS A C 1
ATOM 2416 O O . LYS A 1 307 ? 3.895 4.797 5.458 1.00 94.81 307 LYS A O 1
ATOM 2421 N N . ASN A 1 308 ? 2.255 5.164 6.968 1.00 95.94 308 ASN A N 1
ATOM 2422 C CA . ASN A 1 308 ? 3.088 5.800 7.986 1.00 95.94 308 ASN A CA 1
ATOM 2423 C C . ASN A 1 308 ? 4.076 4.810 8.625 1.00 95.94 308 ASN A C 1
ATOM 2425 O O . ASN A 1 308 ? 5.272 5.099 8.661 1.00 95.94 308 ASN A O 1
ATOM 2429 N N . ALA A 1 309 ? 3.626 3.617 9.026 1.00 95.44 309 ALA A N 1
ATOM 2430 C CA . ALA A 1 309 ? 4.483 2.562 9.574 1.00 95.44 309 ALA A CA 1
ATOM 2431 C C . ALA A 1 309 ? 5.574 2.134 8.575 1.00 95.44 309 ALA A C 1
ATOM 2433 O O . ALA A 1 309 ? 6.759 2.140 8.902 1.00 95.44 309 ALA A O 1
ATOM 2434 N N . LYS A 1 310 ? 5.215 1.887 7.307 1.00 92.38 310 LYS A N 1
ATOM 2435 C CA . LYS A 1 310 ? 6.184 1.583 6.239 1.00 92.38 310 LYS A CA 1
ATOM 2436 C C . LYS A 1 310 ? 7.099 2.762 5.904 1.00 92.38 310 LYS A C 1
ATOM 2438 O O . LYS A 1 310 ? 8.181 2.551 5.366 1.00 92.38 310 LYS A O 1
ATOM 2443 N N . SER A 1 311 ? 6.685 4.007 6.147 1.00 92.69 311 SER A N 1
ATOM 2444 C CA . SER A 1 311 ? 7.562 5.183 6.025 1.00 92.69 311 SER A CA 1
ATOM 2445 C C . SER A 1 311 ? 8.586 5.235 7.164 1.00 92.69 311 SER A C 1
ATOM 2447 O O . SER A 1 311 ? 9.770 5.452 6.916 1.00 92.69 311 SER A O 1
ATOM 2449 N N . TRP A 1 312 ? 8.159 4.949 8.396 1.00 93.50 312 TRP A N 1
ATOM 2450 C CA . TRP A 1 312 ? 9.034 4.866 9.566 1.00 93.50 312 TRP A CA 1
ATOM 2451 C C . TRP A 1 312 ? 10.052 3.721 9.448 1.00 93.50 312 TRP A C 1
ATOM 2453 O O . TRP A 1 312 ? 11.246 3.961 9.606 1.00 93.50 312 TRP A O 1
ATOM 2463 N N . LEU A 1 313 ? 9.619 2.518 9.050 1.00 90.38 313 LEU A N 1
ATOM 2464 C CA . LEU A 1 313 ? 10.511 1.372 8.815 1.00 90.38 313 LEU A CA 1
ATOM 2465 C C . LEU A 1 313 ? 11.572 1.662 7.739 1.00 90.38 313 LEU A C 1
ATOM 2467 O O . LEU A 1 313 ? 12.731 1.297 7.913 1.00 90.38 313 LEU A O 1
ATOM 2471 N N . ARG A 1 314 ? 11.208 2.387 6.669 1.00 90.06 314 ARG A N 1
ATOM 2472 C CA . ARG A 1 314 ? 12.169 2.878 5.662 1.00 90.06 314 ARG A CA 1
ATOM 2473 C C . ARG A 1 314 ? 13.167 3.877 6.253 1.00 90.06 314 ARG A C 1
ATOM 2475 O O . ARG A 1 314 ? 14.362 3.717 6.052 1.00 90.06 314 ARG A O 1
ATOM 2482 N N . LYS A 1 315 ? 12.709 4.860 7.042 1.00 91.31 315 LYS A N 1
ATOM 2483 C CA . LYS A 1 315 ? 13.594 5.812 7.751 1.00 91.31 315 LYS A CA 1
ATOM 2484 C C . LYS A 1 315 ? 14.548 5.134 8.746 1.00 91.31 315 LYS A C 1
ATOM 2486 O O . LYS A 1 315 ? 15.583 5.705 9.066 1.00 91.31 315 LYS A O 1
ATOM 2491 N N . LYS A 1 316 ? 14.199 3.946 9.248 1.00 92.69 316 LYS A N 1
ATOM 2492 C CA . LYS A 1 316 ? 15.024 3.127 10.150 1.00 92.69 316 LYS A CA 1
ATOM 2493 C C . LYS A 1 316 ? 15.885 2.080 9.425 1.00 92.69 316 LYS A C 1
ATOM 2495 O O . LYS A 1 316 ? 16.527 1.283 10.095 1.00 92.69 316 LYS A O 1
ATOM 2500 N N . GLY A 1 317 ? 15.885 2.042 8.089 1.00 88.62 317 GLY A N 1
ATOM 2501 C CA . GLY A 1 317 ? 16.650 1.066 7.298 1.00 88.62 317 GLY A CA 1
ATOM 2502 C C . GLY A 1 317 ? 16.104 -0.370 7.319 1.00 88.62 317 GLY A C 1
ATOM 2503 O O . GLY A 1 317 ? 16.622 -1.222 6.607 1.00 88.62 317 GLY A O 1
ATOM 2504 N N . ALA A 1 318 ? 15.029 -0.645 8.066 1.00 86.81 318 ALA A N 1
ATOM 2505 C CA . ALA A 1 318 ? 14.422 -1.975 8.173 1.00 86.81 318 ALA A CA 1
ATOM 2506 C C . ALA A 1 318 ? 13.729 -2.436 6.875 1.00 86.81 318 ALA A C 1
ATOM 2508 O O . ALA A 1 318 ? 13.503 -3.625 6.673 1.00 86.81 318 ALA A O 1
ATOM 2509 N N . ILE A 1 319 ? 13.381 -1.500 5.984 1.00 84.31 319 ILE A N 1
ATOM 2510 C CA . ILE A 1 319 ? 12.884 -1.783 4.633 1.00 84.31 319 ILE A CA 1
ATOM 2511 C C . ILE A 1 319 ? 13.647 -0.891 3.653 1.00 84.31 319 ILE A C 1
ATOM 2513 O O . ILE A 1 319 ? 13.562 0.331 3.746 1.00 84.31 319 ILE A O 1
ATOM 2517 N N . LEU A 1 320 ? 14.326 -1.485 2.668 1.00 77.94 320 LEU A N 1
ATOM 2518 C CA . LEU A 1 320 ? 14.987 -0.738 1.590 1.00 77.94 320 LEU A CA 1
ATOM 2519 C C . LEU A 1 320 ? 13.961 0.034 0.743 1.00 77.94 320 LEU A C 1
ATOM 2521 O O . LEU A 1 320 ? 12.957 -0.532 0.291 1.00 77.94 320 LEU A O 1
ATOM 2525 N N . SER A 1 321 ? 14.220 1.311 0.460 1.00 74.19 321 SER A N 1
ATOM 2526 C CA . SER A 1 321 ? 13.389 2.096 -0.455 1.00 74.19 321 SER A CA 1
ATOM 2527 C C . SER A 1 321 ? 13.512 1.601 -1.900 1.00 74.19 321 SER A C 1
ATOM 2529 O O . SER A 1 321 ? 14.531 1.058 -2.322 1.00 74.19 321 SER A O 1
ATOM 2531 N N . SER A 1 322 ? 12.501 1.870 -2.732 1.00 67.62 322 SER A N 1
ATOM 2532 C CA . SER A 1 322 ? 12.555 1.564 -4.172 1.00 67.62 322 SER A CA 1
ATOM 2533 C C . SER A 1 322 ? 13.582 2.400 -4.957 1.00 67.62 322 SER A C 1
ATOM 2535 O O . SER A 1 322 ? 13.700 2.222 -6.170 1.00 67.62 322 SER A O 1
ATOM 2537 N N . LYS A 1 323 ? 14.287 3.346 -4.318 1.00 65.69 323 LYS A N 1
ATOM 2538 C CA . LYS A 1 323 ? 15.468 4.010 -4.894 1.00 65.69 323 LYS A CA 1
ATOM 2539 C C . LYS A 1 323 ? 16.731 3.221 -4.541 1.00 65.69 323 LYS A C 1
ATOM 2541 O O . LYS A 1 323 ? 17.457 2.848 -5.452 1.00 65.69 323 LYS A O 1
ATOM 2546 N N . GLU A 1 324 ? 16.923 2.853 -3.274 1.00 62.59 324 GLU A N 1
ATOM 2547 C CA . GLU A 1 324 ? 18.051 2.011 -2.836 1.00 62.59 324 GLU A CA 1
ATOM 2548 C C . GLU A 1 324 ? 18.025 0.629 -3.496 1.00 62.59 324 GLU A C 1
ATOM 2550 O O . GLU A 1 324 ? 19.037 0.221 -4.051 1.00 62.59 324 GLU A O 1
ATOM 2555 N N . LYS A 1 325 ? 16.861 -0.040 -3.577 1.00 64.19 325 LYS A N 1
ATOM 2556 C CA . LYS A 1 325 ? 16.721 -1.324 -4.297 1.00 64.19 325 LYS A CA 1
ATOM 2557 C C . LYS A 1 325 ? 17.137 -1.240 -5.775 1.00 64.19 325 L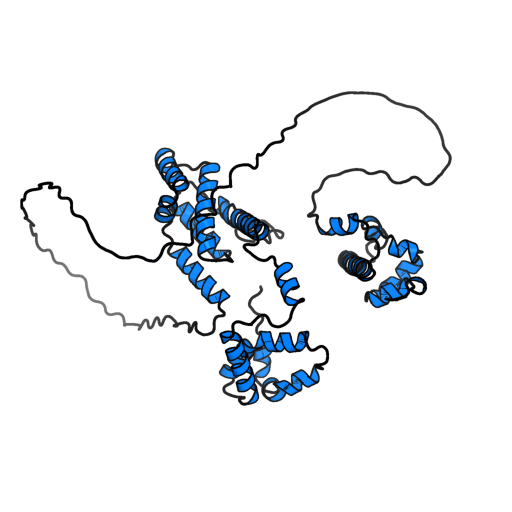YS A C 1
ATOM 2559 O O . LYS A 1 325 ? 17.534 -2.254 -6.329 1.00 64.19 325 LYS A O 1
ATOM 2564 N N . ARG A 1 326 ? 17.046 -0.062 -6.411 1.00 57.81 326 ARG A N 1
ATOM 2565 C CA . ARG A 1 326 ? 17.520 0.170 -7.790 1.00 57.81 326 ARG A CA 1
ATOM 2566 C C . ARG A 1 326 ? 18.986 0.595 -7.854 1.00 57.81 326 ARG A C 1
ATOM 2568 O O . ARG A 1 326 ? 19.638 0.299 -8.842 1.00 57.81 326 ARG A O 1
ATOM 2575 N N . ASN A 1 327 ? 19.504 1.266 -6.827 1.00 50.41 327 ASN A N 1
ATOM 2576 C CA . ASN A 1 327 ? 20.915 1.639 -6.769 1.00 50.41 327 ASN A CA 1
ATOM 2577 C C . ASN A 1 327 ? 21.794 0.405 -6.509 1.00 50.41 327 ASN A C 1
ATOM 2579 O O . ASN A 1 327 ? 22.731 0.167 -7.254 1.00 50.41 327 ASN A O 1
ATOM 2583 N N . ILE A 1 328 ? 21.387 -0.453 -5.564 1.00 54.34 328 ILE A N 1
ATOM 2584 C CA . ILE A 1 328 ? 22.008 -1.761 -5.276 1.00 54.34 328 ILE A CA 1
ATOM 2585 C C . ILE A 1 328 ? 21.957 -2.703 -6.497 1.00 54.34 328 ILE A C 1
ATOM 2587 O O . ILE A 1 328 ? 22.786 -3.587 -6.627 1.00 54.34 328 ILE A O 1
ATOM 2591 N N . GLN A 1 329 ? 21.008 -2.518 -7.422 1.00 51.62 329 GLN A N 1
ATOM 2592 C CA . GLN A 1 329 ? 20.960 -3.274 -8.686 1.00 51.62 329 GLN A CA 1
ATOM 2593 C C . GLN A 1 329 ? 21.874 -2.717 -9.791 1.00 51.62 329 GLN A C 1
ATOM 2595 O O . GLN A 1 329 ? 22.023 -3.365 -10.822 1.00 51.62 329 GLN A O 1
ATOM 2600 N N . ASN A 1 330 ? 22.447 -1.524 -9.603 1.00 44.38 330 ASN A N 1
ATOM 2601 C CA . ASN A 1 330 ? 23.290 -0.838 -10.587 1.00 44.38 330 ASN A CA 1
ATOM 2602 C C . ASN A 1 330 ? 24.760 -0.720 -10.149 1.00 44.38 330 ASN A C 1
ATOM 2604 O O . ASN A 1 330 ? 25.595 -0.312 -10.955 1.00 44.38 330 ASN A O 1
ATOM 2608 N N . THR A 1 331 ? 25.072 -1.028 -8.889 1.00 38.97 331 THR A N 1
ATOM 2609 C CA . THR A 1 331 ? 26.428 -1.027 -8.333 1.00 38.97 331 THR A CA 1
ATOM 2610 C C . THR A 1 331 ? 26.695 -2.370 -7.669 1.00 38.97 331 THR A C 1
ATOM 2612 O O . THR A 1 331 ? 25.967 -2.739 -6.750 1.00 38.97 331 THR A O 1
ATOM 2615 N N . ASP A 1 332 ? 27.768 -3.010 -8.121 1.00 37.03 332 ASP A N 1
ATOM 2616 C CA . ASP A 1 332 ? 28.276 -4.336 -7.769 1.00 37.03 332 ASP A CA 1
ATOM 2617 C C . ASP A 1 332 ? 27.565 -5.556 -8.379 1.00 37.03 332 ASP A C 1
ATOM 2619 O O . ASP A 1 332 ? 26.350 -5.757 -8.335 1.00 37.03 332 ASP A O 1
ATOM 2623 N N . ASP A 1 333 ? 28.431 -6.373 -8.974 1.00 49.66 333 ASP A N 1
ATOM 2624 C CA . ASP A 1 333 ? 28.217 -7.706 -9.502 1.00 49.66 333 ASP A CA 1
ATOM 2625 C C . ASP A 1 333 ? 27.528 -8.664 -8.510 1.00 49.66 333 ASP A C 1
ATOM 2627 O O . ASP A 1 333 ? 27.775 -8.644 -7.307 1.00 49.66 333 ASP A O 1
ATOM 2631 N N . LEU A 1 334 ? 26.753 -9.605 -9.063 1.00 47.03 334 LEU A N 1
ATOM 2632 C CA . LEU A 1 334 ? 26.417 -10.894 -8.437 1.00 47.03 334 LEU A CA 1
ATOM 2633 C C . LEU A 1 334 ? 25.787 -10.845 -7.025 1.00 47.03 334 LEU A C 1
ATOM 2635 O O . LEU A 1 334 ? 26.277 -11.484 -6.094 1.00 47.03 334 LEU A O 1
ATOM 2639 N N . VAL A 1 335 ? 24.610 -10.226 -6.880 1.00 41.38 335 VAL A N 1
ATOM 2640 C CA . VAL A 1 335 ? 23.680 -10.636 -5.806 1.00 41.38 335 VAL A CA 1
ATOM 2641 C C . VAL A 1 335 ? 22.853 -11.832 -6.300 1.00 41.38 335 VAL A C 1
ATOM 2643 O O . VAL A 1 335 ? 22.208 -11.702 -7.348 1.00 41.38 335 VAL A O 1
ATOM 2646 N N . PRO A 1 336 ? 22.828 -12.974 -5.582 1.00 38.69 336 PRO A N 1
ATOM 2647 C CA . PRO A 1 336 ? 22.069 -14.145 -6.000 1.00 38.69 336 PRO A CA 1
ATOM 2648 C C . PRO A 1 336 ? 20.591 -13.826 -6.240 1.00 38.69 336 PRO A C 1
ATOM 2650 O O . PRO A 1 336 ? 19.876 -13.307 -5.380 1.00 38.69 336 PRO A O 1
ATOM 2653 N N . ILE A 1 337 ? 20.114 -14.199 -7.426 1.00 44.22 337 ILE A N 1
ATOM 2654 C CA . ILE A 1 337 ? 18.754 -14.726 -7.549 1.00 44.22 337 ILE A CA 1
ATOM 2655 C C . ILE A 1 337 ? 18.734 -15.939 -6.615 1.00 44.22 337 ILE A C 1
ATOM 2657 O O . ILE A 1 337 ? 19.654 -16.737 -6.752 1.00 44.22 337 ILE A O 1
ATOM 2661 N N . ASP A 1 338 ? 17.760 -16.055 -5.692 1.00 42.03 338 ASP A N 1
ATOM 2662 C CA . ASP A 1 338 ? 17.625 -17.221 -4.792 1.00 42.03 338 ASP A CA 1
ATOM 2663 C C . ASP A 1 338 ? 18.000 -18.488 -5.574 1.00 42.03 338 ASP A C 1
ATOM 2665 O O . ASP A 1 338 ? 17.342 -18.743 -6.583 1.00 42.03 338 ASP A O 1
ATOM 2669 N N . ASP A 1 339 ? 19.056 -19.222 -5.190 1.00 49.47 339 ASP A N 1
ATOM 2670 C CA . ASP A 1 339 ? 19.709 -20.183 -6.108 1.00 49.47 339 ASP A CA 1
ATOM 2671 C C . ASP A 1 339 ? 18.706 -21.199 -6.695 1.00 49.47 339 ASP A C 1
ATOM 2673 O O . ASP A 1 339 ? 18.738 -21.524 -7.878 1.00 49.47 339 ASP A O 1
ATOM 2677 N N . ILE A 1 340 ? 17.697 -21.558 -5.897 1.00 48.28 340 ILE A N 1
ATOM 2678 C CA . ILE A 1 340 ? 16.529 -22.373 -6.265 1.00 48.28 340 ILE A CA 1
ATOM 2679 C C . ILE A 1 340 ? 15.767 -21.808 -7.489 1.00 48.28 340 ILE A C 1
ATOM 2681 O O . ILE A 1 340 ? 15.448 -22.542 -8.420 1.00 48.28 340 ILE A O 1
ATOM 2685 N N . LEU A 1 341 ? 15.486 -20.499 -7.523 1.00 60.28 341 LEU A N 1
ATOM 2686 C CA . LEU A 1 341 ? 14.824 -19.826 -8.651 1.00 60.28 341 LEU A CA 1
ATOM 2687 C C . LEU A 1 341 ? 15.756 -19.635 -9.855 1.00 60.28 341 LEU A C 1
ATOM 2689 O O . LEU A 1 341 ? 15.270 -19.495 -10.983 1.00 60.28 341 LEU A O 1
ATOM 2693 N N . LEU A 1 342 ? 17.074 -19.584 -9.640 1.00 74.62 342 LEU A N 1
ATOM 2694 C CA . LEU A 1 342 ? 18.050 -19.528 -10.725 1.00 74.62 342 LEU A CA 1
ATOM 2695 C C . LEU A 1 342 ? 18.128 -20.883 -11.440 1.00 74.62 342 LEU A C 1
ATOM 2697 O O . LEU A 1 342 ? 18.005 -20.918 -12.665 1.00 74.62 342 LEU A O 1
ATOM 2701 N N . ASP A 1 343 ? 18.212 -21.977 -10.685 1.00 74.56 343 ASP A N 1
ATOM 2702 C CA . ASP A 1 343 ? 18.219 -23.346 -11.206 1.00 74.56 343 ASP A CA 1
ATOM 2703 C C . ASP A 1 343 ? 16.916 -23.686 -11.946 1.00 74.56 343 ASP A C 1
ATOM 2705 O O . ASP A 1 343 ? 16.968 -24.150 -13.086 1.00 74.56 343 ASP A O 1
ATOM 2709 N N . GLU A 1 344 ? 15.744 -23.364 -11.379 1.00 83.56 344 GLU A N 1
ATOM 2710 C CA . GLU A 1 344 ? 14.448 -23.499 -12.072 1.00 83.56 344 GLU A CA 1
ATOM 2711 C C . GLU A 1 344 ? 14.415 -22.702 -13.389 1.00 83.56 344 GLU A C 1
ATOM 2713 O O . GLU A 1 344 ? 13.919 -23.178 -14.414 1.00 83.56 344 GLU A O 1
ATOM 2718 N N . THR A 1 345 ? 14.980 -21.490 -13.392 1.00 87.62 345 THR A N 1
ATOM 2719 C CA . THR A 1 345 ? 15.050 -20.638 -14.586 1.00 87.62 345 THR A CA 1
ATOM 2720 C C . THR A 1 345 ? 15.967 -21.229 -15.657 1.00 87.62 345 THR A C 1
ATOM 2722 O O . THR A 1 345 ? 15.611 -21.208 -16.839 1.00 87.62 345 THR A O 1
ATOM 2725 N N . ILE A 1 346 ? 17.137 -21.747 -15.273 1.00 88.44 346 ILE A N 1
ATOM 2726 C CA . ILE A 1 346 ? 18.100 -22.378 -16.184 1.00 88.44 346 ILE A CA 1
ATOM 2727 C C . ILE A 1 346 ? 17.501 -23.667 -16.753 1.00 88.44 346 ILE A C 1
ATOM 2729 O O . ILE A 1 346 ? 17.476 -23.832 -17.974 1.00 88.44 346 ILE A O 1
ATOM 2733 N N . ALA A 1 347 ? 16.933 -24.526 -15.903 1.00 89.69 347 ALA A N 1
ATOM 2734 C CA . ALA A 1 347 ? 16.263 -25.757 -16.309 1.00 89.69 347 ALA A CA 1
ATOM 2735 C C . ALA A 1 347 ? 15.117 -25.482 -17.297 1.00 89.69 347 ALA A C 1
ATOM 2737 O O . ALA A 1 347 ? 15.051 -26.122 -18.347 1.00 89.69 347 ALA A O 1
ATOM 2738 N N . ALA A 1 348 ? 14.275 -24.475 -17.034 1.00 92.25 348 ALA A N 1
ATOM 2739 C CA . ALA A 1 348 ? 13.208 -24.069 -17.948 1.00 92.25 348 ALA A CA 1
ATOM 2740 C C . ALA A 1 348 ? 13.747 -23.560 -19.299 1.00 92.25 348 ALA A C 1
ATOM 2742 O O . ALA A 1 348 ? 13.227 -23.928 -20.353 1.00 92.25 348 ALA A O 1
ATOM 2743 N N . GLN A 1 349 ? 14.813 -22.747 -19.306 1.00 92.50 349 GLN A N 1
ATOM 2744 C CA . GLN A 1 349 ? 15.449 -22.292 -20.552 1.00 92.50 349 GLN A CA 1
ATOM 2745 C C . GLN A 1 349 ? 16.073 -23.444 -21.347 1.00 92.50 349 GLN A C 1
ATOM 2747 O O . GLN A 1 349 ? 15.992 -23.461 -22.574 1.00 92.50 349 GLN A O 1
ATOM 2752 N N . GLU A 1 350 ? 16.711 -24.398 -20.673 1.00 92.44 350 GLU A N 1
ATOM 2753 C CA . GLU A 1 350 ? 17.273 -25.583 -21.312 1.00 92.44 350 GLU A CA 1
ATOM 2754 C C . GLU A 1 350 ? 16.196 -26.517 -21.869 1.00 92.44 350 GLU A C 1
ATOM 2756 O O . GLU A 1 350 ? 16.332 -27.014 -22.989 1.00 92.44 350 GLU A O 1
ATOM 2761 N N . TRP A 1 351 ? 15.113 -26.726 -21.118 1.00 95.00 351 TRP A N 1
ATOM 2762 C CA . TRP A 1 351 ? 13.969 -27.518 -21.554 1.00 95.00 351 TRP A CA 1
ATOM 2763 C C . TRP A 1 351 ? 13.358 -26.925 -22.827 1.00 95.00 351 TRP A C 1
ATOM 2765 O O . TRP A 1 351 ? 13.176 -27.646 -23.804 1.00 95.00 351 TRP A O 1
ATOM 2775 N N . LEU A 1 352 ? 13.155 -25.604 -22.862 1.00 94.31 352 LEU A N 1
ATOM 2776 C CA . LEU A 1 352 ? 12.632 -24.866 -24.020 1.00 94.31 352 LEU A CA 1
ATOM 2777 C C . LEU A 1 352 ? 13.547 -24.900 -25.254 1.00 94.31 352 LEU A C 1
ATOM 2779 O O . LEU A 1 352 ? 13.067 -24.742 -26.371 1.00 94.31 352 LEU A O 1
ATOM 2783 N N . LYS A 1 353 ? 14.860 -25.115 -25.104 1.00 91.88 353 LYS A N 1
ATOM 2784 C CA . LYS A 1 353 ? 15.758 -25.317 -26.259 1.00 91.88 353 LYS A CA 1
ATOM 2785 C C . LYS A 1 353 ? 15.570 -26.694 -26.901 1.00 91.88 353 LYS A C 1
ATOM 2787 O O . LYS A 1 353 ? 15.770 -26.835 -28.106 1.00 91.88 353 LYS A O 1
ATOM 2792 N N . ARG A 1 354 ? 15.216 -27.706 -26.101 1.00 92.81 354 ARG A N 1
ATOM 2793 C CA . ARG A 1 354 ? 15.155 -29.121 -26.511 1.00 92.81 354 ARG A CA 1
ATOM 2794 C C . ARG A 1 354 ? 13.744 -29.572 -26.895 1.00 92.81 354 ARG A C 1
ATOM 2796 O O . ARG A 1 354 ? 13.604 -30.391 -27.797 1.00 92.81 354 ARG A O 1
ATOM 2803 N N . ASN A 1 355 ? 12.717 -29.024 -26.249 1.00 93.69 355 ASN A N 1
ATOM 2804 C CA . ASN A 1 355 ? 11.330 -29.466 -26.371 1.00 93.69 355 ASN A CA 1
ATOM 2805 C C . ASN A 1 355 ? 10.449 -28.396 -27.024 1.00 93.69 355 ASN A C 1
ATOM 2807 O O . ASN A 1 355 ? 10.646 -27.196 -26.836 1.00 93.69 355 ASN A O 1
ATOM 2811 N N . ARG A 1 356 ? 9.468 -28.858 -27.803 1.00 92.81 356 ARG A N 1
ATOM 2812 C CA . ARG A 1 356 ? 8.487 -28.026 -28.521 1.00 92.81 356 ARG A CA 1
ATOM 2813 C C . ARG A 1 356 ? 7.040 -28.369 -28.165 1.00 92.81 356 ARG A C 1
ATOM 2815 O O . ARG A 1 356 ? 6.153 -27.556 -28.394 1.00 92.81 356 ARG A O 1
ATOM 2822 N N . GLU A 1 357 ? 6.807 -29.561 -27.629 1.00 91.38 357 GLU A N 1
ATOM 2823 C CA . GLU A 1 357 ? 5.499 -30.080 -27.236 1.00 91.38 357 GLU A CA 1
ATOM 2824 C C . GLU A 1 357 ? 5.661 -30.904 -25.941 1.00 91.38 357 GLU A C 1
ATOM 2826 O O . GLU A 1 357 ? 6.758 -31.428 -25.715 1.00 91.38 357 GLU A O 1
ATOM 2831 N N . PRO A 1 358 ? 4.616 -31.022 -25.098 1.00 94.88 358 PRO A N 1
ATOM 2832 C CA . PRO A 1 358 ? 3.294 -30.403 -25.244 1.00 94.88 358 PRO A CA 1
ATOM 2833 C C . PRO A 1 358 ? 3.342 -28.876 -25.060 1.00 94.88 358 PRO A C 1
ATOM 2835 O O . PRO A 1 358 ? 4.231 -28.331 -24.404 1.00 94.88 358 PRO A O 1
ATOM 2838 N N . PHE A 1 359 ? 2.409 -28.158 -25.691 1.00 93.12 359 PHE A N 1
ATOM 2839 C CA . PHE A 1 359 ? 2.445 -26.689 -25.722 1.00 93.12 359 PHE A CA 1
ATOM 2840 C C . PHE A 1 359 ? 2.116 -26.069 -24.353 1.00 93.12 359 PHE A C 1
ATOM 2842 O O . PHE A 1 359 ? 2.561 -24.971 -24.025 1.00 93.12 359 PHE A O 1
ATOM 2849 N N . GLU A 1 360 ? 1.377 -26.794 -23.523 1.00 92.00 360 GLU A N 1
ATOM 2850 C CA . GLU A 1 360 ? 1.072 -26.464 -22.135 1.00 92.00 360 GLU A CA 1
ATOM 2851 C C . GLU A 1 360 ? 2.368 -26.291 -21.321 1.00 92.00 360 GLU A C 1
ATOM 2853 O O . GLU A 1 360 ? 2.558 -25.258 -20.672 1.00 92.00 360 GLU A O 1
ATOM 2858 N N . ASP A 1 361 ? 3.313 -27.227 -21.457 1.00 91.25 361 ASP A N 1
ATOM 2859 C CA . ASP A 1 361 ? 4.625 -27.169 -20.801 1.00 91.25 361 ASP A CA 1
ATOM 2860 C C . ASP A 1 361 ? 5.514 -26.065 -21.389 1.00 91.25 361 ASP A C 1
ATOM 2862 O O . ASP A 1 361 ? 6.267 -25.418 -20.654 1.00 91.25 361 ASP A O 1
ATOM 2866 N N . VAL A 1 362 ? 5.393 -25.775 -22.693 1.00 94.69 362 VAL A N 1
ATOM 2867 C CA . VAL A 1 362 ? 6.041 -24.605 -23.313 1.00 94.69 362 VAL A CA 1
ATOM 2868 C C . VAL A 1 362 ? 5.549 -23.317 -22.648 1.00 94.69 362 VAL A C 1
ATOM 2870 O O . VAL A 1 362 ? 6.372 -22.496 -22.249 1.00 94.69 362 VAL A O 1
ATOM 2873 N N . VAL A 1 363 ? 4.236 -23.139 -22.452 1.00 92.69 363 VAL A N 1
ATOM 2874 C CA . VAL A 1 363 ? 3.668 -21.950 -21.785 1.00 92.69 363 VAL A CA 1
ATOM 2875 C C . VAL A 1 363 ? 4.156 -21.824 -20.337 1.00 92.69 363 VAL A C 1
ATOM 2877 O O . VAL A 1 363 ? 4.490 -20.716 -19.908 1.00 92.69 363 VAL A O 1
ATOM 2880 N N . VAL A 1 364 ? 4.217 -22.929 -19.586 1.00 92.00 364 VAL A N 1
ATOM 2881 C CA . VAL A 1 364 ? 4.716 -22.956 -18.198 1.00 92.00 364 VAL A CA 1
ATOM 2882 C C . VAL A 1 364 ? 6.187 -22.538 -18.141 1.00 92.00 364 VAL A C 1
ATOM 2884 O O . VAL A 1 364 ? 6.524 -21.540 -17.499 1.00 92.00 364 VAL A O 1
ATOM 2887 N N . ASN A 1 365 ? 7.063 -23.230 -18.873 1.00 92.06 365 ASN A N 1
ATOM 2888 C CA . ASN A 1 365 ? 8.497 -22.938 -18.872 1.00 92.06 365 ASN A CA 1
ATOM 2889 C C . ASN A 1 365 ? 8.800 -21.534 -19.424 1.00 92.06 365 ASN A C 1
ATOM 2891 O O . ASN A 1 365 ? 9.695 -20.845 -18.926 1.00 92.06 365 ASN A O 1
ATOM 2895 N N . TRP A 1 366 ? 8.027 -21.058 -20.410 1.00 93.75 366 TRP A N 1
ATOM 2896 C CA . TRP A 1 366 ? 8.155 -19.705 -20.961 1.00 93.75 366 TRP A CA 1
ATOM 2897 C C . TRP A 1 366 ? 7.830 -18.627 -19.924 1.00 93.75 366 TRP A C 1
ATOM 2899 O O . TRP A 1 366 ? 8.498 -17.589 -19.901 1.00 93.75 366 TRP A O 1
ATOM 2909 N N . LYS A 1 367 ? 6.845 -18.868 -19.045 1.00 89.94 367 LYS A N 1
ATOM 2910 C CA . LYS A 1 367 ? 6.515 -17.982 -17.917 1.00 89.94 367 LYS A CA 1
ATOM 2911 C C . LYS A 1 367 ? 7.613 -17.993 -16.854 1.00 89.94 367 LYS A C 1
ATOM 2913 O O . LYS A 1 367 ? 8.058 -16.915 -16.468 1.00 89.94 367 LYS A O 1
ATOM 2918 N N . ILE A 1 368 ? 8.102 -19.171 -16.451 1.00 88.06 368 ILE A N 1
ATOM 2919 C CA . ILE A 1 368 ? 9.192 -19.315 -15.464 1.00 88.06 368 ILE A CA 1
ATOM 2920 C C . ILE A 1 368 ? 10.413 -18.488 -15.894 1.00 88.06 368 ILE A C 1
ATOM 2922 O O . ILE A 1 368 ? 10.875 -17.615 -15.158 1.00 88.06 368 ILE A O 1
ATOM 2926 N N . CYS A 1 369 ? 10.881 -18.659 -17.134 1.00 90.69 369 CYS A N 1
ATOM 2927 C CA . CYS A 1 369 ? 12.066 -17.948 -17.613 1.00 90.69 369 CYS A CA 1
ATOM 2928 C C . CYS A 1 369 ? 11.814 -16.509 -18.120 1.00 90.69 369 CYS A C 1
ATOM 2930 O O . CYS A 1 369 ? 12.764 -15.851 -18.554 1.00 90.69 369 CYS A O 1
ATOM 2932 N N . GLN A 1 370 ? 10.579 -15.982 -18.060 1.00 88.88 370 GLN A N 1
ATOM 2933 C CA . GLN A 1 370 ? 10.208 -14.671 -18.624 1.00 88.88 370 GLN A CA 1
ATOM 2934 C C . GLN A 1 370 ? 11.102 -13.536 -18.114 1.00 88.88 370 GLN A C 1
ATOM 2936 O O . GLN A 1 370 ? 11.627 -12.755 -18.909 1.00 88.88 370 GLN A O 1
ATOM 2941 N N . LYS A 1 371 ? 11.312 -13.459 -16.793 1.00 83.06 371 LYS A N 1
ATOM 2942 C CA . LYS A 1 371 ? 12.130 -12.406 -16.175 1.00 83.06 371 LYS A CA 1
ATOM 2943 C C . LYS A 1 371 ? 13.570 -12.447 -16.694 1.00 83.06 371 LYS A C 1
ATOM 2945 O O . LYS A 1 371 ? 14.107 -11.403 -17.045 1.00 83.06 371 LYS A O 1
ATOM 2950 N N . ALA A 1 372 ? 14.177 -13.630 -16.777 1.00 85.81 372 ALA A N 1
ATOM 2951 C CA . ALA A 1 372 ? 15.553 -13.784 -17.245 1.00 85.81 372 ALA A CA 1
ATOM 2952 C C . ALA A 1 372 ? 15.703 -13.513 -18.750 1.00 85.81 372 ALA A C 1
ATOM 2954 O O . ALA A 1 372 ? 16.664 -12.861 -19.148 1.00 85.81 372 ALA A O 1
ATOM 2955 N N . ARG A 1 373 ? 14.735 -13.926 -19.584 1.00 88.25 373 ARG A N 1
ATOM 2956 C CA . ARG A 1 373 ? 14.730 -13.598 -21.022 1.00 88.25 373 ARG A CA 1
ATOM 2957 C C . ARG A 1 373 ? 14.637 -12.090 -21.264 1.00 88.25 373 ARG A C 1
ATOM 2959 O O . ARG A 1 373 ? 15.422 -11.556 -22.041 1.00 88.25 373 ARG A O 1
ATOM 2966 N N . LEU A 1 374 ? 13.738 -11.397 -20.559 1.00 84.88 374 LEU A N 1
ATOM 2967 C CA . LEU A 1 374 ? 13.611 -9.936 -20.649 1.00 84.88 374 LEU A CA 1
ATOM 2968 C C . LEU A 1 374 ? 14.849 -9.209 -20.103 1.00 84.88 374 LEU A C 1
ATOM 2970 O O . LEU A 1 374 ? 15.292 -8.238 -20.703 1.00 84.88 374 LEU A O 1
ATOM 2974 N N . GLN A 1 375 ? 15.439 -9.683 -19.002 1.00 81.25 375 GLN A N 1
ATOM 2975 C CA . GLN A 1 375 ? 16.685 -9.118 -18.471 1.00 81.25 375 GLN A CA 1
ATOM 2976 C C . GLN A 1 375 ? 17.860 -9.301 -19.438 1.00 81.25 375 GLN A C 1
ATOM 2978 O O . GLN A 1 375 ? 18.630 -8.365 -19.619 1.00 81.25 375 GLN A O 1
ATOM 2983 N N . ASN A 1 376 ? 17.973 -10.446 -20.120 1.00 82.69 376 ASN A N 1
ATOM 2984 C CA . ASN A 1 376 ? 18.993 -10.643 -21.153 1.00 82.69 376 ASN A CA 1
ATOM 2985 C C . ASN A 1 376 ? 18.804 -9.644 -22.313 1.00 82.69 376 ASN A C 1
ATOM 2987 O O . ASN A 1 376 ? 19.753 -8.961 -22.685 1.00 82.69 376 ASN A O 1
ATOM 2991 N N . LEU A 1 377 ? 17.565 -9.459 -22.788 1.00 81.00 377 LEU A N 1
ATOM 2992 C CA . LEU A 1 377 ? 17.228 -8.476 -23.828 1.00 81.00 377 LEU A CA 1
ATOM 2993 C C . LEU A 1 377 ? 17.560 -7.021 -23.421 1.00 81.00 377 LEU A C 1
ATOM 2995 O O . LEU A 1 377 ? 18.034 -6.243 -24.242 1.00 81.00 377 LEU A O 1
ATOM 2999 N N . ILE A 1 378 ? 17.310 -6.643 -22.162 1.00 79.12 378 ILE A N 1
ATOM 3000 C CA . ILE A 1 378 ? 17.541 -5.277 -21.653 1.00 79.12 378 ILE A CA 1
ATOM 3001 C C . ILE A 1 378 ? 19.032 -5.012 -21.394 1.00 79.12 378 ILE A C 1
ATOM 3003 O O . ILE A 1 378 ? 19.552 -3.954 -21.754 1.00 79.12 378 ILE A O 1
ATOM 3007 N N . SER A 1 379 ? 19.719 -5.956 -20.749 1.00 78.19 379 SER A N 1
ATOM 3008 C CA . SER A 1 379 ? 21.118 -5.801 -20.341 1.00 78.19 379 SER A CA 1
ATOM 3009 C C . SER A 1 379 ? 22.075 -5.959 -21.518 1.00 78.19 379 SER A C 1
ATOM 3011 O O . SER A 1 379 ? 23.067 -5.233 -21.618 1.00 78.19 379 SER A O 1
ATOM 3013 N N . ASN A 1 380 ? 21.779 -6.869 -22.448 1.00 77.31 380 ASN A N 1
ATOM 3014 C CA . ASN A 1 380 ? 22.639 -7.144 -23.587 1.00 77.31 380 ASN A CA 1
ATOM 3015 C C . ASN A 1 380 ? 22.256 -6.281 -24.797 1.00 77.31 380 ASN A C 1
ATOM 3017 O O . ASN A 1 380 ? 21.725 -6.765 -25.791 1.00 77.31 380 ASN A O 1
ATOM 3021 N N . LYS A 1 381 ? 22.604 -4.988 -24.726 1.00 72.50 381 LYS A N 1
ATOM 3022 C CA . LYS A 1 381 ? 22.367 -3.963 -25.770 1.00 72.50 381 LYS A CA 1
ATOM 3023 C C . LYS A 1 381 ? 22.922 -4.291 -27.169 1.00 72.50 381 LYS A C 1
ATOM 3025 O O . LYS A 1 381 ? 22.746 -3.492 -28.084 1.00 72.50 381 LYS A O 1
ATOM 3030 N N . LYS A 1 382 ? 23.653 -5.399 -27.321 1.00 74.94 382 LYS A N 1
ATOM 3031 C CA . LYS A 1 382 ? 24.183 -5.891 -28.598 1.00 74.94 382 LYS A CA 1
ATOM 3032 C C . LYS A 1 382 ? 23.278 -6.921 -29.274 1.00 74.94 382 LYS A C 1
ATOM 3034 O O . LYS A 1 382 ? 23.441 -7.098 -30.472 1.00 74.94 382 LYS A O 1
ATOM 3039 N N . ILE A 1 383 ? 22.366 -7.571 -28.541 1.00 77.44 383 ILE A N 1
ATOM 3040 C CA . ILE A 1 383 ? 21.439 -8.544 -29.129 1.00 77.44 383 ILE A CA 1
ATOM 3041 C C . ILE A 1 383 ? 20.477 -7.797 -30.047 1.00 77.44 383 ILE A C 1
ATOM 3043 O O . ILE A 1 383 ? 19.674 -6.978 -29.594 1.00 77.44 383 ILE A O 1
ATOM 3047 N N . LEU A 1 384 ? 20.550 -8.092 -31.340 1.00 81.56 384 LEU A N 1
ATOM 3048 C CA . LEU A 1 384 ? 19.569 -7.613 -32.303 1.00 81.56 384 LEU A CA 1
ATOM 3049 C C . LEU A 1 384 ? 18.243 -8.350 -32.087 1.00 81.56 384 LEU A C 1
ATOM 3051 O O . LEU A 1 384 ? 18.219 -9.531 -31.742 1.00 81.56 384 LEU A O 1
ATOM 3055 N N . THR A 1 385 ? 17.115 -7.687 -32.360 1.00 79.62 385 THR A N 1
ATOM 3056 C CA . THR A 1 385 ? 15.780 -8.307 -32.257 1.00 79.62 385 THR A CA 1
ATOM 3057 C C . THR A 1 385 ? 15.697 -9.625 -33.033 1.00 79.62 385 THR A C 1
ATOM 3059 O O . THR A 1 385 ? 15.066 -10.570 -32.567 1.00 79.62 385 THR A O 1
ATOM 3062 N N . GLN A 1 386 ? 16.384 -9.707 -34.179 1.00 80.94 386 GLN A N 1
ATOM 3063 C CA . GLN A 1 386 ? 16.471 -10.923 -34.982 1.00 80.94 386 GLN A CA 1
ATOM 3064 C C . GLN A 1 386 ? 17.204 -12.055 -34.250 1.00 80.94 386 GLN A C 1
ATOM 3066 O O . GLN A 1 386 ? 16.671 -13.151 -34.181 1.00 80.94 386 GLN A O 1
ATOM 3071 N N . GLU A 1 387 ? 18.351 -11.793 -33.619 1.00 85.50 387 GLU A N 1
ATOM 3072 C CA . GLU A 1 387 ? 19.121 -12.809 -32.882 1.00 85.50 387 GLU A CA 1
ATOM 3073 C C . GLU A 1 387 ? 18.331 -13.380 -31.693 1.00 85.50 387 GLU A C 1
ATOM 3075 O O . GLU A 1 387 ? 18.419 -14.570 -31.392 1.00 85.50 387 GLU A O 1
ATOM 3080 N N . TYR A 1 388 ? 17.513 -12.551 -31.033 1.00 86.44 388 TYR A N 1
ATOM 3081 C CA . TYR A 1 388 ? 16.592 -13.018 -29.995 1.00 86.44 388 TYR A CA 1
ATOM 3082 C C . TYR A 1 388 ? 15.452 -13.874 -30.572 1.00 86.44 388 TYR A C 1
ATOM 3084 O O . TYR A 1 388 ? 15.084 -14.886 -29.976 1.00 86.44 388 TYR A O 1
ATOM 3092 N N . ILE A 1 389 ? 14.892 -13.503 -31.729 1.00 86.38 389 ILE A N 1
ATOM 3093 C CA . ILE A 1 389 ? 13.898 -14.336 -32.425 1.00 86.38 389 ILE A CA 1
ATOM 3094 C C . ILE A 1 389 ? 14.531 -15.672 -32.834 1.00 86.38 389 ILE A C 1
ATOM 3096 O O . ILE A 1 389 ? 13.944 -16.716 -32.566 1.00 86.38 389 ILE A O 1
ATOM 3100 N N . ASP A 1 390 ? 15.747 -15.651 -33.380 1.00 88.19 390 ASP A N 1
ATOM 3101 C CA . ASP A 1 390 ? 16.506 -16.827 -33.809 1.00 88.19 390 ASP A CA 1
ATOM 3102 C C . ASP A 1 390 ? 16.829 -17.759 -32.624 1.00 88.19 390 ASP A C 1
ATOM 3104 O O . ASP A 1 390 ? 16.678 -18.979 -32.731 1.00 88.19 390 ASP A O 1
ATOM 3108 N N . GLN A 1 391 ? 17.178 -17.198 -31.458 1.00 88.06 391 GLN A N 1
ATOM 3109 C CA . GLN A 1 391 ? 17.416 -17.944 -30.214 1.00 88.06 391 GLN A CA 1
ATOM 3110 C C . GLN A 1 391 ? 16.195 -18.764 -29.761 1.00 88.06 391 GLN A C 1
ATOM 3112 O O . GLN A 1 391 ? 16.359 -19.858 -29.220 1.00 88.06 391 GLN A O 1
ATOM 3117 N N . TRP A 1 392 ? 14.983 -18.240 -29.967 1.00 90.88 392 TRP A N 1
ATOM 3118 C CA . TRP A 1 392 ? 13.717 -18.860 -29.549 1.00 90.88 392 TRP A CA 1
ATOM 3119 C C . TRP A 1 392 ? 12.858 -19.312 -30.739 1.00 90.88 392 TRP A C 1
ATOM 3121 O O . TRP A 1 392 ? 11.657 -19.554 -30.600 1.00 90.88 392 TRP A O 1
ATOM 3131 N N . ASN A 1 393 ? 13.467 -19.442 -31.919 1.00 89.19 393 ASN A N 1
ATOM 3132 C CA . ASN A 1 393 ? 12.788 -19.675 -33.195 1.00 89.19 393 ASN A CA 1
ATOM 3133 C C . ASN A 1 393 ? 11.988 -20.984 -33.206 1.00 89.19 393 ASN A C 1
ATOM 3135 O O . ASN A 1 393 ? 10.914 -21.086 -33.796 1.00 89.19 393 ASN A O 1
ATOM 3139 N N . ASN A 1 394 ? 12.502 -21.980 -32.483 1.00 87.12 394 ASN A N 1
ATOM 3140 C CA . ASN A 1 394 ? 11.890 -23.287 -32.268 1.00 87.12 394 ASN A CA 1
ATOM 3141 C C . ASN A 1 394 ? 10.504 -23.232 -31.592 1.00 87.12 394 ASN A C 1
ATOM 3143 O O . ASN A 1 394 ? 9.714 -24.156 -31.784 1.00 87.12 394 ASN A O 1
ATOM 3147 N N . ILE A 1 395 ? 10.231 -22.167 -30.835 1.00 93.06 395 ILE A N 1
ATOM 3148 C CA . ILE A 1 395 ? 8.987 -21.912 -30.101 1.00 93.06 395 ILE A CA 1
ATOM 3149 C C . ILE A 1 395 ? 8.187 -20.793 -30.774 1.00 93.06 395 ILE A C 1
ATOM 3151 O O . ILE A 1 395 ? 6.988 -20.934 -30.993 1.00 93.06 395 ILE A O 1
ATOM 3155 N N . LEU A 1 396 ? 8.841 -19.689 -31.143 1.00 91.06 396 LEU A N 1
ATOM 3156 C CA . LEU A 1 396 ? 8.175 -18.495 -31.672 1.00 91.06 396 LEU A CA 1
ATOM 3157 C C . LEU A 1 396 ? 7.568 -18.683 -33.072 1.00 91.06 396 LEU A C 1
ATOM 3159 O O . LEU A 1 396 ? 6.636 -17.960 -33.411 1.00 91.06 396 LEU A O 1
ATOM 3163 N N . GLN A 1 397 ? 8.034 -19.658 -33.864 1.00 90.25 397 GLN A N 1
ATOM 3164 C CA . GLN A 1 397 ? 7.411 -20.014 -35.150 1.00 90.25 397 GLN A CA 1
ATOM 3165 C C . GLN A 1 397 ? 6.234 -20.997 -35.035 1.00 90.25 397 GLN A C 1
ATOM 3167 O O . GLN A 1 397 ? 5.632 -21.344 -36.051 1.00 90.25 397 GLN A O 1
ATOM 3172 N N . GLN A 1 398 ? 5.890 -21.486 -33.839 1.00 91.06 398 GLN A N 1
ATOM 3173 C CA . GLN A 1 398 ? 4.757 -22.403 -33.700 1.00 91.06 398 GLN A CA 1
ATOM 3174 C C . GLN A 1 398 ? 3.424 -21.693 -34.001 1.00 91.06 398 GLN A C 1
ATOM 3176 O O . GLN A 1 398 ? 3.239 -20.553 -33.572 1.00 91.06 398 GLN A O 1
ATOM 3181 N N . PRO A 1 399 ? 2.440 -22.361 -34.636 1.00 92.56 399 PRO A N 1
ATOM 3182 C CA . PRO A 1 399 ? 1.117 -21.777 -34.880 1.00 92.56 399 PRO A CA 1
ATOM 3183 C C . PRO A 1 399 ? 0.421 -21.258 -33.613 1.00 92.56 399 PRO A C 1
ATOM 3185 O O . PRO A 1 399 ? -0.370 -20.324 -33.678 1.00 92.56 399 PRO A O 1
ATOM 3188 N N . GLN A 1 400 ? 0.718 -21.847 -32.452 1.00 92.50 400 GLN A N 1
ATOM 3189 C CA . GLN A 1 400 ? 0.172 -21.480 -31.147 1.00 92.50 400 GLN A CA 1
ATOM 3190 C C . GLN A 1 400 ? 0.968 -20.366 -30.434 1.00 92.50 400 GLN A C 1
ATOM 3192 O O . GLN A 1 400 ? 0.520 -19.883 -29.392 1.00 92.50 400 GLN A O 1
ATOM 3197 N N . ALA A 1 401 ? 2.116 -19.927 -30.969 1.00 90.00 401 ALA A N 1
ATOM 3198 C CA . ALA A 1 401 ? 3.052 -19.017 -30.296 1.00 90.00 401 ALA A CA 1
ATOM 3199 C C . ALA A 1 401 ? 2.448 -17.654 -29.917 1.00 90.00 401 ALA A C 1
ATOM 3201 O O . ALA A 1 401 ? 2.889 -17.040 -28.947 1.00 90.00 401 ALA A O 1
ATOM 3202 N N . TYR A 1 402 ? 1.386 -17.207 -30.598 1.00 89.06 402 TYR A N 1
ATOM 3203 C CA . TYR A 1 402 ? 0.629 -16.005 -30.220 1.00 89.06 402 TYR A CA 1
ATOM 3204 C C . TYR A 1 402 ? 0.141 -16.048 -28.758 1.00 89.06 402 TYR A C 1
ATOM 3206 O O . TYR A 1 402 ? 0.145 -15.027 -28.070 1.00 89.06 402 TYR A O 1
ATOM 3214 N N . LYS A 1 403 ? -0.179 -17.241 -28.229 1.00 87.31 403 LYS A N 1
ATOM 3215 C CA . LYS A 1 403 ? -0.571 -17.443 -26.822 1.00 87.31 403 LYS A CA 1
ATOM 3216 C C . LYS A 1 403 ? 0.533 -17.050 -25.832 1.00 87.31 403 LYS A C 1
ATOM 3218 O O . LYS A 1 403 ? 0.234 -16.743 -24.684 1.00 87.31 403 LYS A O 1
ATOM 3223 N N . LEU A 1 404 ? 1.799 -17.033 -26.254 1.00 87.12 404 LEU A N 1
ATOM 3224 C CA . LEU A 1 404 ? 2.944 -16.644 -25.423 1.00 87.12 404 LEU A CA 1
ATOM 3225 C C . LEU A 1 404 ? 3.098 -15.120 -25.277 1.00 87.12 404 LEU A C 1
ATOM 3227 O O . LEU A 1 404 ? 3.871 -14.672 -24.429 1.00 87.12 404 LEU A O 1
ATOM 3231 N N . VAL A 1 405 ? 2.377 -14.338 -26.090 1.00 78.38 405 VAL A N 1
ATOM 3232 C CA . VAL A 1 405 ? 2.414 -12.866 -26.111 1.00 78.38 405 VAL A CA 1
ATOM 3233 C C . VAL A 1 405 ? 1.292 -12.254 -25.258 1.00 78.38 405 VAL A C 1
ATOM 3235 O O . VAL A 1 405 ? 1.484 -11.204 -24.654 1.00 78.38 405 VAL A O 1
ATOM 3238 N N . CYS A 1 406 ? 0.133 -12.914 -25.157 1.00 55.50 406 CYS A N 1
ATOM 3239 C CA . CYS A 1 406 ? -1.098 -12.317 -24.616 1.00 55.50 406 CYS A CA 1
ATOM 3240 C C . CYS A 1 406 ? -1.199 -12.188 -23.080 1.00 55.50 406 CYS A C 1
ATOM 3242 O O . CYS A 1 406 ? -2.162 -11.607 -22.591 1.00 55.50 406 CYS A O 1
ATOM 3244 N N . PHE A 1 407 ? -0.250 -12.696 -22.287 1.00 52.78 407 PHE A N 1
ATOM 3245 C CA . PHE A 1 407 ? -0.387 -12.717 -20.821 1.00 52.78 407 PHE A CA 1
ATOM 3246 C C . PHE A 1 407 ? 0.045 -11.408 -20.134 1.00 52.78 407 PHE A C 1
ATOM 3248 O O . PHE A 1 407 ? 1.052 -11.368 -19.427 1.00 52.78 407 PHE A O 1
ATOM 3255 N N . CYS A 1 408 ? -0.767 -10.359 -20.302 1.00 42.56 408 CYS A N 1
ATOM 3256 C CA . CYS A 1 408 ? -0.709 -9.117 -19.513 1.00 42.56 408 CYS A CA 1
ATOM 3257 C C . CYS A 1 408 ? -2.055 -8.755 -18.835 1.00 42.56 408 CYS A C 1
ATOM 3259 O O . CYS A 1 408 ? -2.222 -7.648 -18.333 1.00 42.56 408 CYS A O 1
ATOM 3261 N N . GLU A 1 409 ? -3.015 -9.687 -18.785 1.00 39.59 409 GLU A N 1
ATOM 3262 C CA . GLU A 1 409 ? -4.399 -9.489 -18.302 1.00 39.59 409 GLU A CA 1
ATOM 3263 C C . GLU A 1 409 ? -4.556 -9.394 -16.765 1.00 39.59 409 GLU A C 1
ATOM 3265 O O . GLU A 1 409 ? -5.539 -9.861 -16.196 1.00 39.59 409 GLU A O 1
ATOM 3270 N N . SER A 1 410 ? -3.590 -8.816 -16.047 1.00 36.81 410 SER A N 1
ATOM 3271 C CA . SER A 1 410 ? -3.700 -8.635 -14.588 1.00 36.81 410 SER A CA 1
ATOM 3272 C C . SER A 1 410 ? -3.151 -7.292 -14.095 1.00 36.81 410 SER A C 1
ATOM 3274 O O . SER A 1 410 ? -2.491 -7.237 -13.058 1.00 36.81 410 SER A O 1
ATOM 3276 N N . TYR A 1 411 ? -3.419 -6.232 -14.865 1.00 35.94 411 TYR A N 1
ATOM 3277 C CA . TYR A 1 411 ? -3.329 -4.819 -14.467 1.00 35.94 411 TYR A CA 1
ATOM 3278 C C . TYR A 1 411 ? -4.397 -3.981 -15.200 1.00 35.94 411 TYR A C 1
ATOM 3280 O O . TYR A 1 411 ? -4.074 -3.116 -16.015 1.00 35.94 411 TYR A O 1
ATOM 3288 N N . ILE A 1 412 ? -5.670 -4.255 -14.900 1.00 31.98 412 ILE A N 1
ATOM 3289 C CA . ILE A 1 412 ? -6.816 -3.346 -15.084 1.00 31.98 412 ILE A CA 1
ATOM 3290 C C . ILE A 1 412 ? -7.577 -3.334 -13.755 1.00 31.98 412 ILE A C 1
ATOM 3292 O O . ILE A 1 412 ? -7.736 -4.443 -13.196 1.00 31.98 412 ILE A O 1
#

Sequence (412 aa):
MMDLKMLTVEDILKNMEMSHLESHFSNNGVDLNTFLNLTPSQIPVLFPTPSFTIGDQLKFMNKYTSFMVSNKLNINSAFLESFSCTPSLTSSSSSLPTVNRIPLNSSPITDEILDTNTSDQYLDTSDISLLSADILKESQELSRPSSSQSVIYILEESQKPSEPSTSQSSAHRKELQEPLRSSNLVKPLLDNSQLGSKRRNNIRALVEVEEIDLDKLLKSDTKANGVLIGYSKSGTLNENDRKIIVETVIKWLLQITEFPQHQHYEIIANKICEQFPTEEISIYYIPPKTEGESQLLAKGKLPIKVKNAKSWLRKKGAILSSKEKRNIQNTDDLVPIDDILLDETIAAQEWLKRNREPFEDVVVNWKICQKARLQNLISNKKILTQEYIDQWNNILQQPQAYKLVCFCESYI

Radius of gyration: 35.01 Å; chains: 1; bounding box: 81×104×86 Å

Organism: NCBI:txid300111

Secondary structure (DSSP, 8-state):
---GGG--HHHHHHHTT-GGGHHHHHHTT--HHHHHT--TTTHHHHS-TTTS-HHHHHHHHHHHHHHHHHTT----HHHHHHTS----------PPPPPP-------------------------------SSSSS-------------------------------------------------------GGGS-HHHHHHHHHHHHHHT--HHHHHHHSHHHHHHHHHHHHHSS--HHHHHHHHHHHHHHHHHH-SS--HHHHHHHHHHHHHH-TT--HHHH-B-S-SS-TT--S-BSHHHHHHHHHHHHHHHTTSS--TTHHHHTTTSSS-PPP-HHHHHHHHHHHHHHHH----HHHHHHHHHHTHHHHHHHHHH-TT--HHHHHHHTHHHHTSTTGGGGT----S--